Protein AF-A0A956D4D4-F1 (afdb_monomer)

pLDDT: mean 80.53, std 17.78, range [30.0, 98.56]

Nearest PDB structures (foldseek):
  6r2q-assembly1_B  TM=4.184E-01  e=2.296E-02  Shewanella baltica
  5fp2-assembly2_B  TM=4.145E-01  e=4.385E-02  Pseudomonas aeruginosa PAO1
  4v3g-assembly1_A  TM=3.513E-01  e=1.600E-01  Klebsiella oxytoca
  3slt-assembly1_A  TM=2.888E-01  e=9.846E-02  Escherichia coli O157:H7
  8spr-assembly1_F  TM=3.045E-01  e=3.403E-01  Escherichia coli O157

Solvent-accessible surface area (backbone atoms only — not comparable to full-atom values): 23609 Å² total; per-residue (Å²): 116,49,74,42,72,45,67,60,57,61,47,39,7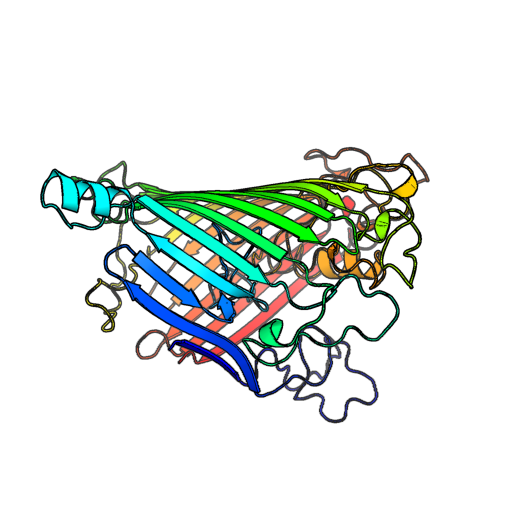2,70,71,83,78,64,82,47,68,55,57,97,77,60,90,56,64,57,38,15,22,69,88,74,22,44,80,42,66,53,71,37,72,74,30,40,30,42,68,47,81,51,100,78,32,38,40,35,44,31,23,37,78,35,68,45,75,80,10,50,82,33,25,40,33,68,68,82,78,49,95,44,71,67,27,86,55,46,40,67,37,41,28,45,35,42,36,30,37,64,62,20,54,52,34,31,75,76,70,70,42,70,60,88,48,42,48,36,42,36,44,33,46,32,48,51,75,66,69,86,70,61,60,85,55,80,63,72,69,71,73,81,54,70,68,56,71,83,77,57,74,99,76,56,39,38,34,42,38,39,36,44,32,39,50,31,70,59,34,67,34,90,76,33,73,74,13,27,40,36,37,35,40,38,41,34,43,36,40,26,78,68,25,61,28,44,36,39,36,43,35,38,25,39,37,39,34,40,48,88,69,42,77,74,32,52,23,42,36,39,35,32,28,43,37,39,37,38,39,36,27,14,46,58,55,50,36,38,72,56,37,68,90,53,48,24,20,89,41,73,31,32,35,57,26,44,36,36,38,38,37,41,35,43,32,41,42,48,69,71,45,73,49,85,43,84,86,74,87,51,83,28,76,63,46,48,36,32,36,41,37,43,32,38,35,39,9,32,30,38,83,23,46,64,86,53,27,67,78,47,62,55,48,22,51,44,35,31,26,44,44,36,56,56,64,68,45,64,23,50,41,53,39,18,52,39,28,50,74,65,38,58,80,89,45,56,84,59,23,19,70,10,4,51,45,29,19,40,38,42,34,45,36,40,38,41,32,91,48,91,47,37,37,40,38,41,35,42,38,41,34,21,26,31,27,49,20,66,70,36,46,67,82,64,65,93,66,70,60,34,53,85,38,55,95,45,71,72,21,20,42,27,40,36,44,36,41,32,46,37,39,39,40,70,78,92,53,24,34,36,37,38,38,39,38,33,42,31,44,38,18,58,24,54,18,78,84,40,40,82,39,77,49,72,51,77,49,78,48,75,49,77,62,134

Structure (mmCIF, N/CA/C/O backbone):
data_AF-A0A956D4D4-F1
#
_entry.id   AF-A0A956D4D4-F1
#
loop_
_atom_site.group_PDB
_atom_site.id
_atom_site.type_symbol
_atom_site.label_atom_id
_atom_site.label_alt_id
_atom_site.label_comp_id
_atom_site.label_asym_id
_atom_site.label_entity_id
_atom_site.label_seq_id
_atom_site.pdbx_PDB_ins_code
_atom_site.Cartn_x
_atom_site.Cartn_y
_atom_site.Cartn_z
_atom_site.occupancy
_atom_site.B_iso_or_equiv
_atom_site.auth_seq_id
_atom_site.auth_comp_id
_atom_site.auth_asym_id
_atom_site.auth_atom_id
_atom_site.pdbx_PDB_model_num
ATOM 1 N N . VAL A 1 1 ? 7.545 -6.860 25.591 1.00 87.75 1 VAL A N 1
ATOM 2 C CA . VAL A 1 1 ? 8.389 -7.251 24.436 1.00 87.75 1 VAL A CA 1
ATOM 3 C C . VAL A 1 1 ? 7.460 -7.793 23.373 1.00 87.75 1 VAL A C 1
ATOM 5 O O . VAL A 1 1 ? 6.515 -8.474 23.747 1.00 87.75 1 VAL A O 1
ATOM 8 N N . HIS A 1 2 ? 7.687 -7.464 22.106 1.00 90.56 2 HIS A N 1
ATOM 9 C CA . HIS A 1 2 ? 6.907 -7.978 20.981 1.00 90.56 2 HIS A CA 1
ATOM 10 C C . HIS A 1 2 ? 7.849 -8.587 19.946 1.00 90.56 2 HIS A C 1
ATOM 12 O O . HIS A 1 2 ? 8.901 -8.007 19.676 1.00 90.56 2 HIS A O 1
ATOM 18 N N . SER A 1 3 ? 7.466 -9.721 19.365 1.00 87.81 3 SER A N 1
ATOM 19 C CA . SER A 1 3 ? 8.226 -10.414 18.325 1.00 87.81 3 SER A CA 1
ATOM 20 C C . SER A 1 3 ? 7.295 -10.998 17.272 1.00 87.81 3 SER A C 1
ATOM 22 O O . SER A 1 3 ? 6.175 -11.388 17.594 1.00 87.81 3 SER A O 1
ATOM 24 N N . GLN A 1 4 ? 7.787 -11.097 16.042 1.00 82.12 4 GLN A N 1
ATOM 25 C CA . GLN A 1 4 ? 7.152 -11.835 14.956 1.00 82.12 4 GLN A CA 1
ATOM 26 C C . GLN A 1 4 ? 8.196 -12.736 14.306 1.00 82.12 4 GLN A C 1
ATOM 28 O O . GLN A 1 4 ? 9.293 -12.272 13.977 1.00 82.12 4 GLN A O 1
ATOM 33 N N . ILE A 1 5 ? 7.841 -14.008 14.157 1.00 81.81 5 ILE A N 1
ATOM 34 C CA . ILE A 1 5 ? 8.673 -15.052 13.570 1.00 81.81 5 ILE A CA 1
ATOM 35 C C . ILE A 1 5 ? 7.868 -15.657 12.430 1.00 81.81 5 ILE A C 1
ATOM 37 O O . ILE A 1 5 ? 6.724 -16.051 12.645 1.00 81.81 5 ILE A O 1
ATOM 41 N N . ASP A 1 6 ? 8.480 -15.729 11.258 1.00 75.19 6 ASP A N 1
ATOM 42 C CA . ASP A 1 6 ? 7.908 -16.383 10.093 1.00 75.19 6 ASP A CA 1
ATOM 43 C C . ASP A 1 6 ? 8.519 -17.795 10.002 1.00 75.19 6 ASP A C 1
ATOM 45 O O . ASP A 1 6 ? 9.735 -17.967 10.172 1.00 75.19 6 ASP A O 1
ATOM 49 N N . VAL A 1 7 ? 7.666 -18.810 9.823 1.00 75.69 7 VAL A N 1
ATOM 50 C CA . VAL A 1 7 ? 8.050 -20.229 9.776 1.00 75.69 7 VAL A CA 1
ATOM 51 C C . VAL A 1 7 ? 7.490 -20.845 8.504 1.00 75.69 7 VAL A C 1
ATOM 53 O O . VAL A 1 7 ? 6.277 -20.826 8.318 1.00 75.69 7 VAL A O 1
ATOM 56 N N . LEU A 1 8 ? 8.363 -21.409 7.662 1.00 73.81 8 LEU A N 1
ATOM 57 C CA . LEU A 1 8 ? 8.009 -21.951 6.339 1.00 73.81 8 LEU A CA 1
ATOM 58 C C . LEU A 1 8 ? 7.284 -20.925 5.447 1.00 73.81 8 LEU A C 1
ATOM 60 O O . LEU A 1 8 ? 6.391 -21.271 4.676 1.00 73.81 8 LEU A O 1
ATOM 64 N N . ASP A 1 9 ? 7.664 -19.656 5.574 1.00 69.50 9 ASP A N 1
ATOM 65 C CA . ASP A 1 9 ? 7.036 -18.565 4.838 1.00 69.50 9 ASP A CA 1
ATOM 66 C C . ASP A 1 9 ? 7.470 -18.558 3.370 1.00 69.50 9 ASP A C 1
ATOM 68 O O . ASP A 1 9 ? 8.648 -18.755 3.054 1.00 69.50 9 ASP A O 1
ATOM 72 N N . ASN A 1 10 ? 6.496 -18.358 2.480 1.00 65.75 10 ASN A N 1
ATOM 73 C CA . ASN A 1 10 ? 6.666 -18.367 1.025 1.00 65.75 10 ASN A CA 1
ATOM 74 C C . ASN A 1 10 ? 7.395 -19.598 0.457 1.00 65.75 10 ASN A C 1
ATOM 76 O O . ASN A 1 10 ? 8.012 -19.515 -0.607 1.00 65.75 10 ASN A O 1
ATOM 80 N N . VAL A 1 11 ? 7.315 -20.740 1.148 1.00 67.31 11 VAL A N 1
ATOM 81 C CA . VAL A 1 11 ? 7.905 -21.998 0.684 1.00 67.31 11 VAL A CA 1
ATOM 82 C C . VAL A 1 11 ? 6.999 -22.647 -0.361 1.00 67.31 11 VAL A C 1
ATOM 84 O O . VAL A 1 11 ? 5.862 -23.032 -0.073 1.00 67.31 11 VAL A O 1
ATOM 87 N N . ALA A 1 12 ? 7.515 -22.800 -1.578 1.00 62.78 12 ALA A N 1
ATOM 88 C CA . ALA A 1 12 ? 6.857 -23.548 -2.636 1.00 62.78 12 ALA A CA 1
ATOM 89 C C . ALA A 1 12 ? 7.144 -25.052 -2.485 1.00 62.78 12 ALA A C 1
ATOM 91 O O . ALA A 1 12 ? 8.269 -25.516 -2.659 1.00 62.78 12 ALA A O 1
ATOM 92 N N . PHE A 1 13 ? 6.105 -25.840 -2.199 1.00 63.06 13 PHE A N 1
ATOM 93 C CA . PHE A 1 13 ? 6.216 -27.298 -2.152 1.00 63.06 13 PHE A CA 1
ATOM 94 C C . PHE A 1 13 ? 5.824 -27.922 -3.494 1.00 63.06 13 PHE A C 1
ATOM 96 O O . PHE A 1 13 ? 4.676 -27.823 -3.926 1.00 63.06 13 PHE A O 1
ATOM 103 N N . GLY A 1 14 ? 6.759 -28.645 -4.116 1.00 51.06 14 GLY A N 1
ATOM 104 C CA . GLY A 1 14 ? 6.463 -29.520 -5.252 1.00 51.06 14 GLY A CA 1
ATOM 105 C C . GLY A 1 14 ? 6.296 -28.812 -6.599 1.00 51.06 14 GLY A C 1
ATOM 106 O O . GLY A 1 14 ? 5.468 -29.256 -7.398 1.00 51.06 14 GLY A O 1
ATOM 107 N N . ASP A 1 15 ? 7.069 -27.750 -6.870 1.00 51.88 15 ASP A N 1
ATOM 108 C CA . ASP A 1 15 ? 7.085 -27.098 -8.188 1.00 51.88 15 ASP A CA 1
ATOM 109 C C . ASP A 1 15 ? 7.617 -28.048 -9.280 1.00 51.88 15 ASP A C 1
ATOM 111 O O . ASP A 1 15 ? 8.801 -28.101 -9.605 1.00 51.88 15 ASP A O 1
ATOM 115 N N . ASN A 1 16 ? 6.701 -28.820 -9.864 1.00 43.09 16 ASN A N 1
ATOM 116 C CA . ASN A 1 16 ? 6.955 -29.671 -11.024 1.00 43.09 16 ASN A CA 1
ATOM 117 C C . ASN A 1 16 ? 6.804 -28.909 -12.355 1.00 43.09 16 ASN A C 1
ATOM 119 O O . ASN A 1 16 ? 7.057 -29.485 -13.415 1.00 43.09 16 ASN A O 1
ATOM 123 N N . ALA A 1 17 ? 6.356 -27.648 -12.320 1.00 44.09 17 ALA A N 1
ATOM 124 C CA . ALA A 1 17 ? 6.001 -26.853 -13.495 1.00 44.09 17 ALA A CA 1
ATOM 125 C C . ALA A 1 17 ? 7.028 -25.752 -13.829 1.00 44.09 17 ALA A C 1
ATOM 127 O O . ALA A 1 17 ? 6.915 -25.147 -14.895 1.00 44.09 17 ALA A O 1
ATOM 128 N N . ARG A 1 18 ? 8.050 -25.547 -12.979 1.00 48.97 18 ARG A N 1
ATOM 129 C CA . ARG A 1 18 ? 9.121 -24.539 -13.127 1.00 48.97 18 ARG A CA 1
ATOM 130 C C . ARG A 1 18 ? 8.577 -23.115 -13.249 1.00 48.97 18 ARG A C 1
ATOM 132 O O . ARG A 1 18 ? 9.044 -22.342 -14.086 1.00 48.97 18 ARG A O 1
ATOM 139 N N . ILE A 1 19 ? 7.546 -22.796 -12.471 1.00 47.97 19 ILE A N 1
ATOM 140 C CA . ILE A 1 19 ? 6.929 -21.463 -12.497 1.00 47.97 19 ILE A CA 1
ATOM 141 C C . ILE A 1 19 ? 7.747 -20.498 -11.630 1.00 47.97 19 ILE A C 1
ATOM 143 O O . ILE A 1 19 ? 7.888 -19.335 -12.000 1.00 47.97 19 ILE A O 1
ATOM 147 N N . ALA A 1 20 ? 8.361 -20.987 -10.548 1.00 50.84 20 ALA A N 1
ATOM 148 C CA . ALA A 1 20 ? 9.467 -20.293 -9.903 1.00 50.84 20 ALA A CA 1
ATOM 149 C C . ALA A 1 20 ? 10.765 -20.684 -10.625 1.00 50.84 20 ALA A C 1
ATOM 151 O O . ALA A 1 20 ? 10.995 -21.864 -10.905 1.00 50.84 20 ALA A O 1
ATOM 152 N N . GLY A 1 21 ? 11.613 -19.710 -10.961 1.00 49.84 21 GLY A N 1
ATOM 153 C CA . GLY A 1 21 ? 12.906 -19.961 -11.594 1.00 49.84 21 GLY A CA 1
ATOM 154 C C . GLY A 1 21 ? 13.828 -20.720 -10.647 1.00 49.84 21 GLY A C 1
ATOM 155 O O . GLY A 1 21 ? 14.636 -20.116 -9.964 1.00 49.84 21 GLY A O 1
ATOM 156 N N . THR A 1 22 ? 13.705 -22.044 -10.571 1.00 48.00 22 THR A N 1
ATOM 157 C CA . THR A 1 22 ? 14.568 -22.843 -9.704 1.00 48.00 22 THR A CA 1
ATOM 158 C C . THR A 1 22 ? 15.918 -23.028 -10.394 1.00 48.00 22 THR A C 1
ATOM 160 O O . THR A 1 22 ? 15.948 -23.509 -11.538 1.00 48.00 22 THR A O 1
ATOM 163 N N . PRO A 1 23 ? 17.050 -22.694 -9.747 1.00 51.41 23 PRO A N 1
ATOM 164 C CA . PRO A 1 23 ? 18.364 -23.005 -10.287 1.00 51.41 23 PRO A CA 1
ATOM 165 C C . PRO A 1 23 ? 18.447 -24.494 -10.646 1.00 51.41 23 PRO A C 1
ATOM 167 O O . PRO A 1 23 ? 18.031 -25.352 -9.872 1.00 51.41 23 PRO A O 1
ATOM 170 N N . ILE A 1 24 ? 19.020 -24.828 -11.808 1.00 46.78 24 ILE A N 1
ATOM 171 C CA . ILE A 1 24 ? 19.111 -26.216 -12.318 1.00 46.78 24 ILE A CA 1
ATOM 172 C C . ILE A 1 24 ? 19.863 -27.179 -11.371 1.00 46.78 24 ILE A C 1
ATOM 174 O O . ILE A 1 24 ? 19.810 -28.394 -11.551 1.00 46.78 24 ILE A O 1
ATOM 178 N N . PHE A 1 25 ? 20.544 -26.636 -10.358 1.00 47.53 25 PHE A N 1
ATOM 179 C CA . PHE A 1 25 ? 21.276 -27.366 -9.323 1.00 47.53 25 PHE A CA 1
ATOM 180 C C . PHE A 1 25 ? 20.731 -27.149 -7.900 1.00 47.53 25 PHE A C 1
ATOM 182 O O . PHE A 1 25 ? 21.416 -27.508 -6.944 1.00 47.53 25 PHE A O 1
ATOM 189 N N . ALA A 1 26 ? 19.541 -26.566 -7.727 1.00 49.34 26 ALA A N 1
ATOM 190 C CA . ALA A 1 26 ? 18.919 -26.468 -6.409 1.00 49.34 26 ALA A CA 1
ATOM 191 C C . ALA A 1 26 ? 18.653 -27.883 -5.863 1.00 49.34 26 ALA A C 1
ATOM 193 O O . ALA A 1 26 ? 17.945 -28.675 -6.485 1.00 49.34 26 ALA A O 1
ATOM 194 N N . GLY A 1 27 ? 19.280 -28.217 -4.730 1.00 45.47 27 GLY A N 1
ATOM 195 C CA . GLY A 1 27 ? 19.244 -29.562 -4.146 1.00 45.47 27 GLY A CA 1
ATOM 196 C C . GLY A 1 27 ? 17.874 -29.964 -3.597 1.00 45.47 27 GLY A C 1
ATOM 197 O O . GLY A 1 27 ? 17.535 -31.142 -3.657 1.00 45.47 27 GLY A O 1
ATOM 198 N N . ASP A 1 28 ? 17.079 -28.985 -3.149 1.00 54.19 28 ASP A N 1
ATOM 199 C CA . ASP A 1 28 ? 15.800 -29.192 -2.465 1.00 54.19 28 ASP A CA 1
ATOM 200 C C . ASP A 1 28 ? 14.705 -28.273 -3.053 1.00 54.19 28 ASP A C 1
ATOM 202 O O . ASP A 1 28 ? 14.404 -27.215 -2.502 1.00 54.19 28 ASP A O 1
ATOM 206 N N . PRO A 1 29 ? 14.065 -28.650 -4.179 1.00 53.03 29 PRO A N 1
ATOM 207 C CA . PRO A 1 29 ? 13.013 -27.848 -4.824 1.00 53.03 29 PRO A CA 1
ATOM 208 C C . PRO A 1 29 ? 11.746 -27.675 -3.966 1.00 53.03 29 PRO A C 1
ATOM 210 O O . PRO A 1 29 ? 10.834 -26.957 -4.356 1.00 53.03 29 PRO A O 1
ATOM 213 N N . SER A 1 30 ? 11.663 -28.366 -2.826 1.00 53.50 30 SER A N 1
ATOM 214 C CA . SER A 1 30 ? 10.583 -28.278 -1.841 1.00 53.50 30 SER A CA 1
ATOM 215 C C . SER A 1 30 ? 10.784 -27.197 -0.774 1.00 53.50 30 SER A C 1
ATOM 217 O O . SER A 1 30 ? 9.905 -27.035 0.064 1.00 53.50 30 SER A O 1
ATOM 219 N N . GLU A 1 31 ? 11.922 -26.498 -0.769 1.00 54.16 31 GLU A N 1
ATOM 220 C CA . GLU A 1 31 ? 12.236 -25.425 0.186 1.00 54.16 31 GLU A CA 1
ATOM 221 C C . GLU A 1 31 ? 12.607 -24.120 -0.535 1.00 54.16 31 GLU A C 1
ATOM 223 O O . GLU A 1 31 ? 13.499 -23.402 -0.100 1.00 54.16 31 GLU A O 1
ATOM 228 N N . THR A 1 32 ? 11.966 -23.801 -1.661 1.00 56.22 32 THR A N 1
ATOM 229 C CA . THR A 1 32 ? 12.312 -22.622 -2.474 1.00 56.22 32 THR A CA 1
ATOM 230 C C . THR A 1 32 ? 11.352 -21.455 -2.246 1.00 56.22 32 THR A C 1
ATOM 232 O O . THR A 1 32 ? 10.157 -21.643 -2.017 1.00 56.22 32 THR A O 1
ATOM 235 N N . SER A 1 33 ? 11.892 -20.236 -2.266 1.00 58.50 33 SER A N 1
ATOM 236 C CA . SER A 1 33 ? 11.155 -18.980 -2.128 1.00 58.50 33 SER A CA 1
ATOM 237 C C . SER A 1 33 ? 10.352 -18.691 -3.393 1.00 58.50 33 SER A C 1
ATOM 239 O O . SER A 1 33 ? 10.891 -18.747 -4.499 1.00 58.50 33 SER A O 1
ATOM 241 N N . ILE A 1 34 ? 9.082 -18.309 -3.238 1.00 57.34 34 ILE A N 1
ATOM 242 C CA . ILE A 1 34 ? 8.233 -17.881 -4.363 1.00 57.34 34 ILE A CA 1
ATOM 243 C C . ILE A 1 34 ? 8.693 -16.561 -5.011 1.00 57.34 34 ILE A C 1
ATOM 245 O O . ILE A 1 34 ? 8.275 -16.260 -6.125 1.00 57.34 34 ILE A O 1
ATOM 249 N N . LEU A 1 35 ? 9.522 -15.774 -4.314 1.00 57.47 35 LEU A N 1
ATOM 250 C CA . LEU A 1 35 ? 9.998 -14.469 -4.785 1.00 57.47 35 LEU A CA 1
ATOM 251 C C . LEU A 1 35 ? 11.203 -14.611 -5.724 1.00 57.47 35 LEU A C 1
ATOM 253 O O . LEU A 1 35 ? 11.186 -14.056 -6.818 1.00 57.47 35 LEU A O 1
ATOM 257 N N . ASP A 1 36 ? 12.191 -15.421 -5.329 1.00 54.62 36 ASP A N 1
ATOM 258 C CA . ASP A 1 36 ? 13.507 -15.453 -5.988 1.00 54.62 36 ASP A CA 1
ATOM 259 C C . ASP A 1 36 ? 13.902 -16.853 -6.499 1.00 54.62 36 ASP A C 1
ATOM 261 O O . ASP A 1 36 ? 14.914 -17.009 -7.174 1.00 54.62 36 ASP A O 1
ATOM 265 N N . GLY A 1 37 ? 13.128 -17.900 -6.180 1.00 56.62 37 GLY A N 1
ATOM 266 C CA . GLY A 1 37 ? 13.419 -19.286 -6.578 1.00 56.62 37 GLY A CA 1
ATOM 267 C C . GLY A 1 37 ? 14.559 -19.970 -5.806 1.00 56.62 37 GLY A C 1
ATOM 268 O O . GLY A 1 37 ? 14.791 -21.166 -6.001 1.00 56.62 37 GLY A O 1
ATOM 269 N N . ASP A 1 38 ? 15.231 -19.244 -4.909 1.00 59.19 38 ASP A N 1
ATOM 270 C CA . ASP A 1 38 ? 16.310 -19.731 -4.041 1.00 59.19 38 ASP A CA 1
ATOM 271 C C . ASP A 1 38 ? 15.802 -20.463 -2.793 1.00 59.19 38 ASP A C 1
ATOM 273 O O . ASP A 1 38 ? 14.641 -20.329 -2.410 1.00 59.19 38 ASP A O 1
ATOM 277 N N . LEU A 1 39 ? 16.681 -21.226 -2.127 1.00 57.34 39 LEU A N 1
ATOM 278 C CA . LEU A 1 39 ? 16.364 -21.893 -0.859 1.00 57.34 39 LEU A CA 1
ATOM 279 C C . LEU A 1 39 ? 15.904 -20.867 0.192 1.00 57.34 39 LEU A C 1
ATOM 281 O O . LEU A 1 39 ? 16.661 -19.980 0.595 1.00 57.34 39 LEU A O 1
ATOM 285 N N . SER A 1 40 ? 14.656 -20.996 0.635 1.00 62.09 40 SER A N 1
ATOM 286 C CA . SER A 1 40 ? 14.033 -20.114 1.616 1.00 62.09 40 SER A CA 1
ATOM 287 C C . SER A 1 40 ? 14.506 -20.454 3.028 1.00 62.09 40 SER A C 1
ATOM 289 O O . SER A 1 40 ? 14.694 -21.615 3.394 1.00 62.09 40 SER A O 1
ATOM 291 N N . GLN A 1 41 ? 14.675 -19.431 3.867 1.00 63.62 41 GLN A N 1
ATOM 292 C CA . GLN A 1 41 ? 14.935 -19.645 5.286 1.00 63.62 41 GLN A CA 1
ATOM 293 C C . GLN A 1 41 ? 13.658 -20.130 5.979 1.00 63.62 41 GLN A C 1
ATOM 295 O O . GLN A 1 41 ? 12.729 -19.358 6.201 1.00 63.62 41 GLN A O 1
ATOM 300 N N . THR A 1 42 ? 13.655 -21.388 6.418 1.00 69.88 42 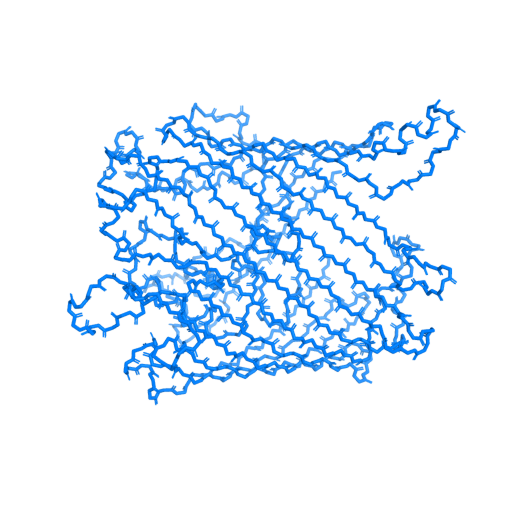THR A N 1
ATOM 301 C CA . THR A 1 42 ? 12.538 -22.008 7.154 1.00 69.88 42 THR A CA 1
ATOM 302 C C . THR A 1 42 ? 12.155 -21.267 8.437 1.00 69.88 42 THR A C 1
ATOM 304 O O . THR A 1 42 ? 11.004 -21.338 8.858 1.00 69.88 42 THR A O 1
ATOM 307 N N . PHE A 1 43 ? 13.093 -20.549 9.059 1.00 73.69 43 PHE A N 1
ATOM 308 C CA . PHE A 1 43 ? 12.852 -19.730 10.246 1.00 73.69 43 PHE A CA 1
ATOM 309 C C . PHE A 1 43 ? 13.455 -18.339 10.070 1.00 73.69 43 PHE A C 1
ATOM 311 O O . PHE A 1 43 ? 14.674 -18.201 9.953 1.00 73.69 43 PHE A O 1
ATOM 318 N N . ARG A 1 44 ? 12.615 -17.302 10.145 1.00 75.81 44 ARG A N 1
ATOM 319 C CA . ARG A 1 44 ? 13.041 -15.902 10.039 1.00 75.81 44 ARG A CA 1
ATOM 320 C C . ARG A 1 44 ? 12.478 -15.070 11.188 1.00 75.81 44 ARG A C 1
ATOM 322 O O . ARG A 1 44 ? 11.267 -14.956 11.362 1.00 75.81 44 ARG A O 1
ATOM 329 N N . LEU A 1 45 ? 13.352 -14.421 11.964 1.00 78.38 45 LEU A N 1
ATOM 330 C CA . LEU A 1 45 ? 12.924 -13.392 12.919 1.00 78.38 45 LEU A CA 1
ATOM 331 C C . LEU A 1 45 ? 12.597 -12.108 12.149 1.00 78.38 45 LEU A C 1
ATOM 333 O O . LEU A 1 45 ? 13.471 -11.277 11.899 1.00 78.38 45 LEU A O 1
ATOM 337 N N . ARG A 1 46 ? 11.328 -11.934 11.774 1.00 79.44 46 ARG A N 1
ATOM 338 C CA . ARG A 1 46 ? 10.880 -10.768 11.006 1.00 79.44 46 ARG A CA 1
ATOM 339 C C . ARG A 1 46 ? 11.003 -9.483 11.817 1.00 79.44 46 ARG A C 1
ATOM 341 O O . ARG A 1 46 ? 11.434 -8.454 11.297 1.00 79.44 46 ARG A O 1
ATOM 348 N N . ARG A 1 47 ? 10.578 -9.511 13.088 1.00 86.56 47 ARG A N 1
ATOM 349 C CA . ARG A 1 47 ? 10.456 -8.311 13.936 1.00 86.56 47 ARG A CA 1
ATOM 350 C C . ARG A 1 47 ? 10.715 -8.611 15.401 1.00 86.56 47 ARG A C 1
ATOM 352 O O . ARG A 1 47 ? 10.308 -9.649 15.915 1.00 86.56 47 ARG A O 1
ATOM 359 N N . LEU A 1 48 ? 11.315 -7.644 16.086 1.00 90.06 48 LEU A N 1
ATOM 360 C CA . LEU A 1 48 ? 11.501 -7.652 17.531 1.00 90.06 48 LEU A CA 1
ATOM 361 C C . LEU A 1 48 ? 11.621 -6.212 18.015 1.00 90.06 48 LEU A C 1
ATOM 363 O O . LEU A 1 48 ? 12.512 -5.478 17.581 1.00 90.06 48 LEU A O 1
ATOM 367 N N . TRP A 1 49 ? 10.751 -5.817 18.938 1.00 93.19 49 TRP A N 1
ATOM 368 C CA . TRP A 1 49 ? 10.814 -4.490 19.534 1.00 93.19 49 TRP A CA 1
ATOM 369 C C . TRP A 1 49 ? 10.355 -4.473 20.989 1.00 93.19 49 TRP A C 1
ATOM 371 O O . TRP A 1 49 ? 9.595 -5.316 21.484 1.00 93.19 49 TRP A O 1
ATOM 381 N N . LEU A 1 50 ? 10.832 -3.454 21.689 1.00 95.00 50 LEU A N 1
ATOM 382 C CA . LEU A 1 50 ? 10.420 -3.103 23.033 1.00 95.00 50 LEU A CA 1
ATOM 383 C C . LEU A 1 50 ? 9.369 -1.999 22.955 1.00 95.00 50 LEU A C 1
ATOM 385 O O . LEU A 1 50 ? 9.455 -1.109 22.111 1.00 95.00 50 LEU A O 1
ATOM 389 N N . GLN A 1 51 ? 8.376 -2.063 23.837 1.00 95.88 51 GLN A N 1
ATOM 390 C CA . GLN A 1 51 ? 7.336 -1.050 23.970 1.00 95.88 51 GLN A CA 1
ATOM 391 C C . GLN A 1 51 ? 7.197 -0.688 25.445 1.00 95.88 51 GLN A C 1
ATOM 393 O O . GLN A 1 51 ? 7.031 -1.575 26.284 1.00 95.88 51 GLN A O 1
ATOM 398 N N . PHE A 1 52 ? 7.228 0.610 25.738 1.00 94.69 52 PHE A N 1
ATOM 399 C CA . PHE A 1 52 ? 7.076 1.154 27.082 1.00 94.69 52 PHE A CA 1
ATOM 400 C C . PHE A 1 52 ? 6.023 2.260 27.067 1.00 94.69 52 PHE A C 1
ATOM 402 O O . PHE A 1 52 ? 6.032 3.123 26.187 1.00 94.69 52 PHE A O 1
ATOM 409 N N . LEU A 1 53 ? 5.117 2.234 28.042 1.00 95.38 53 LEU A N 1
ATOM 410 C CA . LEU A 1 53 ? 4.163 3.313 28.283 1.00 95.38 53 LEU A CA 1
ATOM 411 C C . LEU A 1 53 ? 4.744 4.250 29.340 1.00 95.38 53 LEU A C 1
ATOM 413 O O . LEU A 1 53 ? 5.169 3.805 30.404 1.00 95.38 53 LEU A O 1
ATOM 417 N N . ILE A 1 54 ? 4.749 5.542 29.038 1.00 93.94 54 ILE A N 1
ATOM 418 C CA . ILE A 1 54 ? 5.112 6.617 29.960 1.00 93.94 54 ILE A CA 1
ATOM 419 C C . ILE A 1 54 ? 3.901 7.544 30.146 1.00 93.94 54 ILE A C 1
ATOM 421 O O . ILE A 1 54 ? 2.997 7.539 29.311 1.00 93.94 54 ILE A O 1
ATOM 425 N N . PRO A 1 55 ? 3.843 8.375 31.203 1.00 90.00 55 PRO A N 1
ATOM 426 C CA . PRO A 1 55 ? 2.662 9.205 31.473 1.00 90.00 55 PRO A CA 1
ATOM 427 C C . PRO A 1 55 ? 2.248 10.119 30.311 1.00 90.00 55 PRO A C 1
ATOM 429 O O . PRO A 1 55 ? 1.073 10.428 30.148 1.00 90.00 55 PRO A O 1
ATOM 432 N N . ILE A 1 56 ? 3.218 10.532 29.493 1.00 91.69 56 ILE A N 1
ATOM 433 C CA . ILE A 1 56 ? 3.018 11.437 28.359 1.00 91.69 56 ILE A CA 1
ATOM 434 C C . ILE A 1 56 ? 2.936 10.719 27.005 1.00 91.69 56 ILE A C 1
ATOM 436 O O . ILE A 1 56 ? 2.921 11.390 25.979 1.00 91.69 56 ILE A O 1
ATOM 440 N N . GLY A 1 57 ? 2.922 9.384 26.951 1.00 94.38 57 GLY A N 1
ATOM 441 C CA . GLY A 1 57 ? 2.863 8.672 25.675 1.00 94.38 57 GLY A CA 1
ATOM 442 C C . GLY A 1 57 ? 3.468 7.274 25.682 1.00 94.38 57 GLY A C 1
ATOM 443 O O . GLY A 1 57 ? 3.540 6.593 26.699 1.00 94.38 57 GLY A O 1
ATOM 444 N N . GLN A 1 58 ? 3.903 6.834 24.512 1.00 96.50 58 GLN A N 1
ATOM 445 C CA . GLN A 1 58 ? 4.452 5.509 24.281 1.00 96.50 58 GLN A CA 1
ATOM 446 C C . GLN A 1 58 ? 5.779 5.618 23.543 1.00 96.50 58 GLN A C 1
ATOM 448 O O . GLN A 1 58 ? 5.876 6.340 22.554 1.00 96.50 58 GLN A O 1
ATOM 453 N N . ILE A 1 59 ? 6.769 4.854 23.994 1.00 97.31 59 ILE A N 1
ATOM 454 C CA . ILE A 1 59 ? 8.054 4.694 23.317 1.00 97.31 59 ILE A CA 1
ATOM 455 C C . ILE A 1 59 ? 8.147 3.272 22.763 1.00 97.31 59 ILE A C 1
ATOM 457 O O . ILE A 1 59 ? 7.798 2.307 23.451 1.00 97.31 59 ILE A O 1
ATOM 461 N N . ARG A 1 60 ? 8.629 3.135 21.527 1.00 96.06 60 ARG A N 1
ATOM 462 C CA . ARG A 1 60 ? 8.983 1.853 20.912 1.00 96.06 60 ARG A CA 1
ATOM 463 C C . ARG A 1 60 ? 10.398 1.884 20.362 1.00 96.06 60 ARG A C 1
ATOM 465 O O . ARG A 1 60 ? 10.794 2.879 19.764 1.00 96.06 60 ARG A O 1
ATOM 472 N N . ILE A 1 61 ? 11.138 0.796 20.553 1.00 94.75 61 ILE A N 1
ATOM 473 C CA . ILE A 1 61 ? 12.539 0.681 20.130 1.00 94.75 61 ILE A CA 1
ATOM 474 C C . ILE A 1 61 ? 12.768 -0.711 19.541 1.00 94.75 61 ILE A C 1
ATOM 476 O O . ILE A 1 61 ? 12.499 -1.708 20.212 1.00 94.75 61 ILE A O 1
ATOM 480 N N . GLY A 1 62 ? 13.274 -0.780 18.311 1.00 90.00 62 GLY A N 1
ATOM 481 C CA . GLY A 1 62 ? 13.618 -2.028 17.619 1.00 90.00 62 GLY A CA 1
ATOM 482 C C . GLY A 1 62 ? 12.986 -2.137 16.234 1.00 90.00 62 GLY A C 1
ATOM 483 O O . GLY A 1 62 ? 12.495 -1.142 15.697 1.00 90.00 62 GLY A O 1
ATOM 484 N N . ARG A 1 63 ? 12.986 -3.353 15.675 1.00 87.56 63 ARG A N 1
ATOM 485 C CA . ARG A 1 63 ? 12.440 -3.657 14.348 1.00 87.56 63 ARG A CA 1
ATOM 486 C C . ARG A 1 63 ? 10.923 -3.726 14.403 1.00 87.56 63 ARG A C 1
ATOM 488 O O . ARG A 1 63 ? 10.369 -4.649 15.000 1.00 87.56 63 ARG A O 1
ATOM 495 N N . GLN A 1 64 ? 10.257 -2.755 13.793 1.00 90.06 64 GLN A N 1
ATOM 496 C CA . GLN A 1 64 ? 8.812 -2.549 13.889 1.00 90.06 64 GLN A CA 1
ATOM 497 C C . GLN A 1 64 ? 8.136 -2.642 12.513 1.00 90.06 64 GLN A C 1
ATOM 499 O O . GLN A 1 64 ? 8.762 -2.305 11.505 1.00 90.06 64 GLN A O 1
ATOM 504 N N . PRO A 1 65 ? 6.859 -3.070 12.452 1.00 89.25 65 PRO A N 1
ATOM 505 C CA . PRO A 1 65 ? 6.056 -2.923 11.241 1.00 89.25 65 PRO A CA 1
ATOM 506 C C . PRO A 1 65 ? 5.815 -1.442 10.932 1.00 89.25 65 PRO A C 1
ATOM 508 O O . PRO A 1 65 ? 5.667 -0.632 11.852 1.00 89.25 65 PRO A O 1
ATOM 511 N N . SER A 1 66 ? 5.711 -1.101 9.649 1.00 88.31 66 SER A N 1
ATOM 512 C CA . SER A 1 66 ? 5.279 0.223 9.203 1.00 88.31 66 SER A CA 1
ATOM 513 C C . SER A 1 66 ? 4.124 0.099 8.222 1.00 88.31 66 SER A C 1
ATOM 515 O O . SER A 1 66 ? 4.278 -0.508 7.169 1.00 88.31 66 SER A O 1
ATOM 517 N N . ASN A 1 67 ? 2.989 0.697 8.573 1.00 89.25 67 ASN A N 1
ATOM 518 C CA . ASN A 1 67 ? 1.808 0.787 7.724 1.00 89.25 67 ASN A CA 1
ATOM 519 C C . ASN A 1 67 ? 1.274 2.223 7.764 1.00 89.25 67 ASN A C 1
ATOM 521 O O . ASN A 1 67 ? 1.060 2.749 8.859 1.00 89.25 67 ASN A O 1
ATOM 525 N N . GLY A 1 68 ? 1.055 2.832 6.603 1.00 86.00 68 GLY A N 1
ATOM 526 C CA . GLY A 1 68 ? 0.347 4.107 6.443 1.00 86.00 68 GLY A CA 1
ATOM 527 C C . GLY A 1 68 ? -0.906 3.891 5.600 1.00 86.00 68 GLY A C 1
ATOM 528 O O . GLY A 1 68 ? -0.869 3.053 4.713 1.00 86.00 68 GLY A O 1
ATOM 529 N N . GLY A 1 69 ? -2.010 4.576 5.918 1.00 87.19 69 GLY A N 1
ATOM 530 C CA . GLY A 1 69 ? -3.231 4.566 5.101 1.00 87.19 69 GLY A CA 1
ATOM 531 C C . GLY A 1 69 ? -3.705 3.189 4.606 1.00 87.19 69 GLY A C 1
ATOM 532 O O . GLY A 1 69 ? -3.858 2.246 5.390 1.00 87.19 69 GLY A O 1
ATOM 533 N N . LEU A 1 70 ? -3.935 3.124 3.294 1.00 90.19 70 LEU A N 1
ATOM 534 C CA . LEU A 1 70 ? -4.240 1.935 2.495 1.00 90.19 70 LEU A CA 1
ATOM 535 C C . LEU A 1 70 ? -3.015 1.027 2.293 1.00 90.19 70 LEU A C 1
ATOM 537 O O . LEU A 1 70 ? -3.159 -0.138 1.931 1.00 90.19 70 LEU A O 1
ATOM 541 N N . GLY A 1 71 ? -1.816 1.544 2.543 1.00 90.31 71 GLY A N 1
ATOM 542 C CA . GLY A 1 71 ? -0.550 0.853 2.367 1.00 90.31 71 GLY A CA 1
ATOM 543 C C . GLY A 1 71 ? 0.068 1.112 1.000 1.00 90.31 71 GLY A C 1
ATOM 544 O O . GLY A 1 71 ? 0.816 0.259 0.529 1.00 90.31 71 GLY A O 1
ATOM 545 N N . LEU A 1 72 ? -0.223 2.249 0.351 1.00 91.88 72 LEU A N 1
ATOM 546 C CA . LEU A 1 72 ? 0.324 2.554 -0.978 1.00 91.88 72 LEU A CA 1
ATOM 547 C C . LEU A 1 72 ? 1.818 2.847 -0.935 1.00 91.88 72 LEU A C 1
ATOM 549 O O . LEU A 1 72 ? 2.530 2.523 -1.880 1.00 91.88 72 LEU A O 1
ATOM 553 N N . LEU A 1 73 ? 2.309 3.461 0.139 1.00 89.06 73 LEU A N 1
ATOM 554 C CA . LEU A 1 73 ? 3.728 3.781 0.279 1.00 89.06 73 LEU A CA 1
ATOM 555 C C . LEU A 1 73 ? 4.452 2.810 1.220 1.00 89.06 73 LEU A C 1
ATOM 557 O O . LEU A 1 73 ? 5.508 2.261 0.880 1.00 89.06 73 LEU A O 1
ATOM 561 N N . PHE A 1 74 ? 3.868 2.579 2.395 1.00 88.06 74 PHE A N 1
ATOM 562 C CA . PHE A 1 74 ? 4.377 1.666 3.413 1.00 88.06 74 PHE A CA 1
ATOM 563 C C . PHE A 1 74 ? 3.249 0.746 3.868 1.00 88.06 74 PHE A C 1
ATOM 565 O O . PHE A 1 74 ? 2.276 1.203 4.463 1.00 88.06 74 PHE A O 1
ATOM 572 N N . ASN A 1 75 ? 3.405 -0.548 3.630 1.00 88.50 75 ASN A N 1
ATOM 573 C CA . ASN A 1 75 ? 2.464 -1.582 4.047 1.00 88.50 75 ASN A CA 1
ATOM 574 C C . ASN A 1 75 ? 3.181 -2.558 4.976 1.00 88.50 75 ASN A C 1
ATOM 576 O O . ASN A 1 75 ? 4.308 -2.944 4.675 1.00 88.50 75 ASN A O 1
ATOM 580 N N . ASP A 1 76 ? 2.574 -2.964 6.092 1.00 87.19 76 ASP A N 1
ATOM 581 C CA . ASP A 1 76 ? 3.228 -3.861 7.050 1.00 87.19 76 ASP A CA 1
ATOM 582 C C . ASP A 1 76 ? 3.253 -5.330 6.611 1.00 87.19 76 ASP A C 1
ATOM 584 O O . ASP A 1 76 ? 3.854 -6.147 7.309 1.00 87.19 76 ASP A O 1
ATOM 588 N N . GLY A 1 77 ? 2.642 -5.691 5.485 1.00 80.81 77 GLY A N 1
ATOM 589 C CA . GLY A 1 77 ? 2.634 -7.057 4.964 1.00 80.81 77 GLY A CA 1
ATOM 590 C C . GLY A 1 77 ? 2.079 -8.077 5.955 1.00 80.81 77 GLY A C 1
ATOM 591 O O . GLY A 1 77 ? 2.532 -9.218 5.990 1.00 80.81 77 GLY A O 1
ATOM 592 N N . ASN A 1 78 ? 1.188 -7.636 6.851 1.00 78.94 78 ASN A N 1
ATOM 593 C CA . ASN A 1 78 ? 0.615 -8.480 7.889 1.00 78.94 78 ASN A CA 1
ATOM 594 C C . ASN A 1 78 ? -0.805 -8.904 7.544 1.00 78.94 78 ASN A C 1
ATOM 596 O O . ASN A 1 78 ? -1.709 -8.074 7.420 1.00 78.94 78 ASN A O 1
ATOM 600 N N . GLY A 1 79 ? -1.016 -10.216 7.598 1.00 68.94 79 GLY A N 1
ATOM 601 C CA . GLY A 1 79 ? -2.323 -10.839 7.476 1.00 68.94 79 GLY A CA 1
ATOM 602 C C . GLY A 1 79 ? -2.864 -10.847 6.048 1.00 68.94 79 GLY A C 1
ATOM 603 O O . GLY A 1 79 ? -2.358 -10.194 5.144 1.00 68.94 79 GLY A O 1
ATOM 604 N N . PHE A 1 80 ? -3.960 -11.575 5.873 1.00 64.75 80 PHE A N 1
ATOM 605 C CA . PHE A 1 80 ? -4.676 -11.709 4.604 1.00 64.75 80 PHE A CA 1
ATOM 606 C C . PHE A 1 80 ? -5.649 -10.538 4.404 1.00 64.75 80 PHE A C 1
ATOM 608 O O . PHE A 1 80 ? -6.864 -10.728 4.388 1.00 64.75 80 PHE A O 1
ATOM 615 N N . ARG A 1 81 ? -5.124 -9.304 4.389 1.00 66.44 81 ARG A N 1
ATOM 616 C CA . ARG A 1 81 ? -5.943 -8.081 4.273 1.00 66.44 81 ARG A CA 1
ATOM 617 C C . ARG A 1 81 ? -6.372 -7.785 2.838 1.00 66.44 81 ARG A C 1
ATOM 619 O O . ARG A 1 81 ? -7.361 -7.083 2.652 1.00 66.44 81 ARG A O 1
ATOM 626 N N . ASN A 1 82 ? -5.641 -8.314 1.861 1.00 78.44 82 ASN A N 1
ATOM 627 C CA . ASN A 1 82 ? -5.939 -8.099 0.456 1.00 78.44 82 ASN A CA 1
ATOM 628 C C . ASN A 1 82 ? -7.165 -8.918 0.039 1.00 78.44 82 ASN A C 1
ATOM 630 O O . ASN A 1 82 ? -7.364 -10.067 0.456 1.00 78.44 82 ASN A O 1
ATOM 634 N N . ASP A 1 83 ? -7.998 -8.317 -0.807 1.00 82.75 83 ASP A N 1
ATOM 635 C CA . ASP A 1 83 ? -9.144 -9.012 -1.394 1.00 82.75 83 ASP A CA 1
ATOM 636 C C . ASP A 1 83 ? -8.665 -10.155 -2.300 1.00 82.75 83 ASP A C 1
ATOM 638 O O . ASP A 1 83 ? -9.283 -11.219 -2.321 1.00 82.75 83 ASP A O 1
ATOM 642 N N . PHE A 1 84 ? -7.509 -9.977 -2.937 1.00 85.81 84 PHE A N 1
ATOM 643 C CA . PHE A 1 84 ? -6.853 -10.926 -3.827 1.00 85.81 84 PHE A CA 1
ATOM 644 C C . PHE A 1 84 ? -5.339 -10.890 -3.613 1.00 85.81 84 PHE A C 1
ATOM 646 O O . PHE A 1 84 ? -4.785 -9.834 -3.311 1.00 85.81 84 PHE A O 1
ATOM 653 N N . GLY A 1 85 ? -4.681 -12.038 -3.767 1.00 81.00 85 GLY A N 1
ATOM 654 C CA . GLY A 1 85 ? -3.252 -12.173 -3.493 1.00 81.00 85 GLY A CA 1
ATOM 655 C C . GLY A 1 85 ? -2.902 -12.104 -2.000 1.00 81.00 85 GLY A C 1
ATOM 656 O O . GLY A 1 85 ? -3.772 -11.933 -1.142 1.00 81.00 85 GLY A O 1
ATOM 657 N N . ASP A 1 86 ? -1.612 -12.242 -1.696 1.00 74.19 86 ASP A N 1
ATOM 658 C CA . ASP A 1 86 ? -1.070 -12.160 -0.338 1.00 74.19 86 ASP A CA 1
ATOM 659 C C . ASP A 1 86 ? -0.056 -11.023 -0.249 1.00 74.19 86 ASP A C 1
ATOM 661 O O . ASP A 1 86 ? 0.755 -10.824 -1.146 1.00 74.19 86 ASP A O 1
ATOM 665 N N . ALA A 1 87 ? -0.055 -10.288 0.857 1.00 75.12 87 ALA A N 1
ATOM 666 C CA . ALA A 1 87 ? 0.986 -9.306 1.115 1.00 75.12 87 ALA A CA 1
ATOM 667 C C . ALA A 1 87 ? 2.284 -10.032 1.520 1.00 75.12 87 ALA A C 1
ATOM 669 O O . ALA A 1 87 ? 2.554 -10.212 2.706 1.00 75.12 87 ALA A O 1
ATOM 670 N N . LEU A 1 88 ? 3.041 -10.500 0.521 1.00 64.25 88 LEU A N 1
ATOM 671 C CA . LEU A 1 88 ? 4.222 -11.355 0.703 1.00 64.25 88 LEU A CA 1
ATOM 672 C C . LEU A 1 88 ? 5.317 -10.657 1.513 1.00 64.25 88 LEU A C 1
ATOM 674 O O . LEU A 1 88 ? 5.932 -11.266 2.383 1.00 64.25 88 LEU A O 1
ATOM 678 N N . ASP A 1 89 ? 5.507 -9.358 1.279 1.00 69.44 89 ASP A N 1
ATOM 679 C CA . ASP A 1 89 ? 6.502 -8.553 1.971 1.00 69.44 89 ASP A CA 1
ATOM 680 C C . ASP A 1 89 ? 5.875 -7.407 2.750 1.00 69.44 89 ASP A C 1
ATOM 682 O O . ASP A 1 89 ? 4.875 -6.803 2.372 1.00 69.44 89 ASP A O 1
ATOM 686 N N . GLY A 1 90 ? 6.491 -7.101 3.889 1.00 76.25 90 GLY A N 1
ATOM 687 C CA . GLY A 1 90 ? 6.064 -6.013 4.752 1.00 76.25 90 GLY A CA 1
ATOM 688 C C . GLY A 1 90 ? 7.187 -5.027 4.975 1.00 76.25 90 GLY A C 1
ATOM 689 O O . GLY A 1 90 ? 8.311 -5.401 5.299 1.00 76.25 90 GLY A O 1
ATOM 690 N N . THR A 1 91 ? 6.853 -3.753 4.898 1.00 84.69 91 THR A N 1
ATOM 691 C CA . THR A 1 91 ? 7.717 -2.646 5.269 1.00 84.69 91 THR A CA 1
ATOM 692 C C . THR A 1 91 ? 8.035 -2.736 6.758 1.00 84.69 91 THR A C 1
ATOM 694 O O . THR A 1 91 ? 7.153 -2.725 7.626 1.00 84.69 91 THR A O 1
ATOM 697 N N . THR A 1 92 ? 9.324 -2.832 7.060 1.00 86.00 92 THR A N 1
ATOM 698 C CA . THR A 1 92 ? 9.846 -2.883 8.424 1.00 86.00 92 THR A CA 1
ATOM 699 C C . THR A 1 92 ?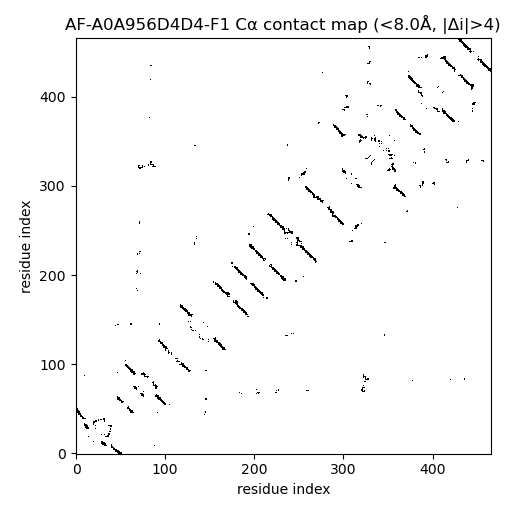 11.001 -1.929 8.583 1.00 86.00 92 THR A C 1
ATOM 701 O O . THR A 1 92 ? 11.862 -1.867 7.708 1.00 86.00 92 THR A O 1
ATOM 704 N N . TYR A 1 93 ? 11.051 -1.261 9.731 1.00 86.06 93 TYR A N 1
ATOM 705 C CA . TYR A 1 93 ? 12.126 -0.336 10.066 1.00 86.06 93 TYR A CA 1
ATOM 706 C C . TYR A 1 93 ? 12.715 -0.663 11.427 1.00 86.06 93 TYR A C 1
ATOM 708 O O . TYR A 1 93 ? 11.978 -0.962 12.371 1.00 86.06 93 TYR A O 1
ATOM 716 N N . ASP A 1 94 ? 14.037 -0.557 11.529 1.00 87.19 94 ASP A N 1
ATOM 717 C CA . ASP A 1 94 ? 14.709 -0.455 12.815 1.00 87.19 94 ASP A CA 1
ATOM 718 C C . ASP A 1 94 ? 14.539 0.993 13.286 1.00 87.19 94 ASP A C 1
ATOM 720 O O . ASP A 1 94 ? 15.049 1.929 12.675 1.00 87.19 94 ASP A O 1
ATOM 724 N N . ARG A 1 95 ? 13.710 1.176 14.318 1.00 90.12 95 ARG A N 1
ATOM 725 C CA . ARG A 1 95 ? 13.099 2.470 14.640 1.00 90.12 95 ARG A CA 1
ATOM 726 C C . ARG A 1 95 ? 13.108 2.749 16.136 1.00 90.12 95 ARG A C 1
ATOM 728 O O . ARG A 1 95 ? 12.788 1.868 16.942 1.00 90.12 95 ARG A O 1
ATOM 735 N N . VAL A 1 96 ? 13.359 4.008 16.489 1.00 94.62 96 VAL A N 1
ATOM 736 C CA . VAL A 1 96 ? 12.948 4.608 17.767 1.00 94.62 96 VAL A CA 1
ATOM 737 C C . VAL A 1 96 ? 11.732 5.483 17.495 1.00 94.62 96 VAL A C 1
ATOM 739 O O . VAL A 1 96 ? 11.797 6.391 16.677 1.00 94.62 96 VAL A O 1
ATOM 742 N N . LEU A 1 97 ? 10.616 5.213 18.167 1.00 96.38 97 LEU A N 1
ATOM 743 C CA . LEU A 1 97 ? 9.355 5.929 17.983 1.00 96.38 97 LEU A CA 1
ATOM 744 C C . LEU A 1 97 ? 8.823 6.423 19.316 1.00 96.38 97 LEU A C 1
ATOM 746 O O . LEU A 1 97 ? 8.737 5.656 20.273 1.00 96.38 97 LEU A O 1
ATOM 750 N N . PHE A 1 98 ? 8.391 7.677 19.341 1.00 97.94 98 PHE A N 1
ATOM 751 C CA . PHE A 1 98 ? 7.587 8.258 20.403 1.00 97.94 98 PHE A CA 1
ATOM 752 C C . PHE A 1 98 ? 6.217 8.650 19.848 1.00 97.94 98 PHE A C 1
ATOM 754 O O . PHE A 1 98 ? 6.133 9.337 18.835 1.00 97.94 98 PHE A O 1
ATOM 761 N N . ALA A 1 99 ? 5.143 8.230 20.513 1.00 97.62 99 ALA A N 1
ATOM 762 C CA . ALA A 1 99 ? 3.775 8.603 20.165 1.00 97.62 99 ALA A CA 1
ATOM 763 C C . ALA A 1 99 ? 3.022 9.130 21.386 1.00 97.62 99 ALA A C 1
ATOM 765 O O . ALA A 1 99 ? 3.152 8.601 22.489 1.00 97.62 99 ALA A O 1
ATOM 766 N N . THR A 1 100 ? 2.198 10.152 21.188 1.00 97.44 100 THR A N 1
ATOM 767 C CA . THR A 1 100 ? 1.425 10.806 22.243 1.00 97.44 100 THR A CA 1
ATOM 768 C C . THR A 1 100 ? 0.061 11.280 21.743 1.00 97.44 100 THR A C 1
ATOM 770 O O . THR A 1 100 ? -0.218 11.294 20.545 1.00 97.44 100 THR A O 1
ATOM 773 N N . ARG A 1 101 ? -0.801 11.672 22.683 1.00 97.19 101 ARG A N 1
ATOM 774 C CA . ARG A 1 101 ? -2.084 12.333 22.437 1.00 97.19 101 ARG A CA 1
ATOM 775 C C . ARG A 1 101 ? -2.036 13.727 23.057 1.00 97.19 101 ARG A C 1
ATOM 777 O O . ARG A 1 101 ? -2.359 13.871 24.240 1.00 97.19 101 ARG A O 1
ATOM 784 N N . PRO A 1 102 ? -1.604 14.756 22.308 1.00 95.69 102 PRO A N 1
ATOM 785 C CA . PRO A 1 102 ? -1.289 16.056 22.896 1.00 95.69 102 PRO A CA 1
ATOM 786 C C . PRO A 1 102 ? -2.504 16.704 23.575 1.00 95.69 102 PRO A C 1
ATOM 788 O O . PRO A 1 102 ? -2.371 17.267 24.660 1.00 95.69 102 PRO A O 1
ATOM 791 N N . LEU A 1 103 ? -3.708 16.550 23.009 1.00 94.38 103 LEU A N 1
ATOM 792 C CA . LEU A 1 103 ? -4.934 17.084 23.612 1.00 94.38 103 LEU A CA 1
ATOM 793 C C . LEU A 1 103 ? -5.310 16.372 24.919 1.00 94.38 103 LEU A C 1
ATOM 795 O O . LEU A 1 103 ? -5.822 17.022 25.825 1.00 94.38 103 LEU A O 1
ATOM 799 N N . THR A 1 104 ? -5.012 15.076 25.062 1.00 93.69 104 THR A N 1
ATOM 800 C CA . THR A 1 104 ? -5.207 14.358 26.334 1.00 93.69 104 THR A CA 1
ATOM 801 C C . THR A 1 104 ? -4.332 14.958 27.428 1.00 93.69 104 THR A C 1
ATOM 803 O O . THR A 1 104 ? -4.811 15.188 28.532 1.00 93.69 104 THR A O 1
ATOM 806 N N . ILE A 1 105 ? -3.069 15.269 27.122 1.00 93.00 105 ILE A N 1
ATOM 807 C CA . ILE A 1 105 ? -2.145 15.875 28.091 1.00 93.00 105 ILE A CA 1
ATOM 808 C C . ILE A 1 105 ? -2.624 17.275 28.482 1.00 93.00 105 ILE A C 1
ATOM 810 O O . ILE A 1 105 ? -2.711 17.589 29.668 1.00 93.00 105 ILE A O 1
ATOM 814 N N . ILE A 1 106 ? -2.977 18.106 27.499 1.00 93.38 106 ILE A N 1
ATOM 815 C CA . ILE A 1 106 ? -3.459 19.470 27.751 1.00 93.38 106 ILE A CA 1
ATOM 816 C C . ILE A 1 106 ? -4.740 19.444 28.595 1.00 93.38 106 ILE A C 1
ATOM 818 O O . ILE A 1 106 ? -4.841 20.189 29.570 1.00 93.38 106 ILE A O 1
ATOM 822 N N . ASN A 1 107 ? -5.703 18.575 28.277 1.00 93.81 107 ASN A N 1
ATOM 823 C CA . ASN A 1 107 ? -6.947 18.443 29.041 1.00 93.81 107 ASN A CA 1
ATOM 824 C C . ASN A 1 107 ? -6.705 17.919 30.462 1.00 93.81 107 ASN A C 1
ATOM 826 O O . ASN A 1 107 ? -7.309 18.431 31.406 1.00 93.81 107 ASN A O 1
ATOM 830 N N . ALA A 1 108 ? -5.784 16.972 30.638 1.00 92.75 108 ALA A N 1
ATOM 831 C CA . ALA A 1 108 ? -5.431 16.460 31.956 1.00 92.75 108 ALA A CA 1
ATOM 832 C C . ALA A 1 108 ? -4.817 17.561 32.834 1.00 92.75 108 ALA A C 1
ATOM 834 O O . ALA A 1 108 ? -5.201 17.707 33.991 1.00 92.75 108 ALA A O 1
ATOM 835 N N . LEU A 1 109 ? -3.919 18.378 32.273 1.00 92.94 109 LEU A N 1
ATOM 836 C CA . LEU A 1 109 ? -3.244 19.457 33.001 1.00 92.94 109 LEU A CA 1
ATOM 837 C C . LEU A 1 109 ? -4.151 20.663 33.283 1.00 92.94 109 LEU A C 1
ATOM 839 O O . LEU A 1 109 ? -4.034 21.277 34.339 1.00 92.94 109 LEU A O 1
ATOM 843 N N . THR A 1 110 ? -5.036 21.023 32.349 1.00 95.69 110 THR A N 1
ATOM 844 C CA . THR A 1 110 ? -5.851 22.251 32.450 1.00 95.69 110 THR A CA 1
ATOM 845 C C . THR A 1 110 ? -7.239 22.028 33.047 1.00 95.69 110 THR A C 1
ATOM 847 O O . THR A 1 110 ? -7.789 22.943 33.655 1.00 95.69 110 THR A O 1
ATOM 850 N N . ARG A 1 111 ? -7.823 20.835 32.871 1.00 94.69 111 ARG A N 1
ATOM 851 C CA . ARG A 1 111 ? -9.212 20.512 33.255 1.00 94.69 111 ARG A CA 1
ATOM 852 C C . ARG A 1 111 ? -9.329 19.281 34.157 1.00 94.69 111 ARG A C 1
ATOM 854 O O . ARG A 1 111 ? -10.437 18.956 34.571 1.00 94.69 111 ARG A O 1
ATOM 861 N N . GLY A 1 112 ? -8.226 18.582 34.437 1.00 91.50 112 GLY A N 1
ATOM 862 C CA . GLY A 1 112 ? -8.250 17.312 35.170 1.00 91.50 112 GLY A CA 1
ATOM 863 C C . GLY A 1 112 ? -8.881 16.152 34.388 1.00 91.50 112 GLY A C 1
ATOM 864 O O . GLY A 1 112 ? -9.196 15.126 34.984 1.00 91.50 112 GLY A O 1
ATOM 865 N N . ASP A 1 113 ? -9.081 16.297 33.073 1.00 92.44 113 ASP A N 1
ATOM 866 C CA . ASP A 1 113 ? -9.710 15.283 32.220 1.00 92.44 113 ASP A CA 1
ATOM 867 C C . ASP A 1 113 ? -8.651 14.475 31.462 1.00 92.44 113 ASP A C 1
ATOM 869 O O . ASP A 1 113 ? -8.033 14.964 30.517 1.00 92.44 113 ASP A O 1
ATOM 873 N N . SER A 1 114 ? -8.439 13.229 31.885 1.00 90.06 114 SER A N 1
ATOM 874 C CA . SER A 1 114 ? -7.445 12.310 31.321 1.00 90.06 114 SER A CA 1
ATOM 875 C C . SER A 1 114 ? -8.003 11.376 30.245 1.00 90.06 114 SER A C 1
ATOM 877 O O . SER A 1 114 ? -7.308 10.450 29.813 1.00 90.06 114 SER A O 1
ATOM 879 N N . ARG A 1 115 ? -9.249 11.585 29.796 1.00 90.31 115 ARG A N 1
ATOM 880 C CA . ARG A 1 115 ? -9.850 10.736 28.764 1.00 90.31 115 ARG A CA 1
ATOM 881 C C . ARG A 1 115 ? -9.031 10.790 27.460 1.00 90.31 115 ARG A C 1
ATOM 883 O O . ARG A 1 115 ? -8.556 11.861 27.058 1.00 90.31 115 ARG A O 1
ATOM 890 N N . PRO A 1 116 ? -8.833 9.646 26.776 1.00 89.94 116 PRO A N 1
ATOM 891 C CA . PRO A 1 116 ? -8.145 9.617 25.493 1.00 89.94 116 PRO A CA 1
ATOM 892 C C . PRO A 1 116 ? -8.837 10.511 24.463 1.00 89.94 116 PRO A C 1
ATOM 894 O O . PRO A 1 116 ? -10.048 10.453 24.293 1.00 89.94 116 PRO A O 1
ATOM 897 N N . THR A 1 117 ? -8.048 11.321 23.768 1.00 93.94 117 THR A N 1
ATOM 898 C CA . THR A 1 117 ? -8.502 12.162 22.659 1.00 93.94 117 THR A CA 1
ATOM 899 C C . THR A 1 117 ? -8.118 11.511 21.326 1.00 93.94 117 THR A C 1
ATOM 901 O O . THR A 1 117 ? -7.148 10.743 21.280 1.00 93.94 117 THR A O 1
ATOM 904 N N . PRO A 1 118 ? -8.854 11.793 20.240 1.00 95.62 118 PRO A N 1
ATOM 905 C CA . PRO A 1 118 ? -8.610 11.172 18.937 1.00 95.62 118 PRO A CA 1
ATOM 906 C C . PRO A 1 118 ? -7.339 11.685 18.245 1.00 95.62 118 PRO A C 1
ATOM 908 O O . PRO A 1 118 ? -6.815 10.998 17.372 1.00 95.62 118 PRO A O 1
ATOM 911 N N . LEU A 1 119 ? -6.810 12.855 18.633 1.00 97.25 119 LEU A N 1
ATOM 912 C CA . LEU A 1 119 ? -5.588 13.405 18.045 1.00 97.25 119 LEU A CA 1
ATOM 913 C C . LEU A 1 119 ? -4.343 12.671 18.559 1.00 97.25 119 LEU A C 1
ATOM 915 O O . LEU A 1 119 ? -4.040 12.687 19.753 1.00 97.25 119 LEU A O 1
ATOM 919 N N . ILE A 1 120 ? -3.596 12.089 17.631 1.00 97.31 120 ILE A N 1
ATOM 920 C CA . ILE A 1 120 ? -2.354 11.351 17.823 1.00 97.31 120 ILE A CA 1
ATOM 921 C C . ILE A 1 120 ? -1.233 12.119 17.125 1.00 97.31 120 ILE A C 1
ATOM 923 O O . ILE A 1 120 ? -1.359 12.525 15.971 1.00 97.31 120 ILE A O 1
ATOM 927 N N . PHE A 1 121 ? -0.119 12.276 17.827 1.00 98.06 121 PHE A N 1
ATOM 928 C CA . PHE A 1 121 ? 1.138 12.750 17.268 1.00 98.06 121 PHE A CA 1
ATOM 929 C C . PHE A 1 121 ? 2.201 11.676 17.472 1.00 98.06 121 PHE A C 1
ATOM 931 O O . PHE A 1 121 ? 2.299 11.121 18.569 1.00 98.06 121 PHE A O 1
ATOM 938 N N . ALA A 1 122 ? 3.006 11.392 16.455 1.00 97.69 122 ALA A N 1
ATOM 939 C CA . ALA A 1 122 ? 4.173 10.538 16.602 1.00 97.69 122 ALA A CA 1
ATOM 940 C C . ALA A 1 122 ? 5.392 11.121 15.889 1.00 97.69 122 ALA A C 1
ATOM 942 O O . ALA A 1 122 ? 5.276 11.764 14.850 1.00 97.69 122 ALA A O 1
ATOM 943 N N . LEU A 1 123 ? 6.560 10.854 16.458 1.00 97.88 123 LEU A N 1
ATOM 944 C CA . LEU A 1 123 ? 7.860 11.140 15.877 1.00 97.88 123 LEU A CA 1
ATOM 945 C C . LEU A 1 123 ? 8.689 9.862 15.937 1.00 97.88 123 LEU A C 1
ATOM 947 O O . LEU A 1 123 ? 8.736 9.193 16.972 1.00 97.88 123 LEU A O 1
ATOM 951 N N . ALA A 1 124 ? 9.334 9.524 14.834 1.00 96.25 124 ALA A N 1
ATOM 952 C CA . ALA A 1 124 ? 10.203 8.374 14.731 1.00 96.25 124 ALA A CA 1
ATOM 953 C C . ALA A 1 124 ? 11.501 8.732 14.016 1.00 96.25 124 ALA A C 1
ATOM 955 O O . ALA A 1 124 ? 11.515 9.570 13.116 1.00 96.25 124 ALA A O 1
ATOM 956 N N . TYR A 1 125 ? 12.574 8.079 14.438 1.00 94.50 125 TYR A N 1
ATOM 957 C CA . TYR A 1 125 ? 13.862 8.098 13.769 1.00 94.50 125 TYR A CA 1
ATOM 958 C C . TYR A 1 125 ? 14.219 6.663 13.393 1.00 94.50 125 TYR A C 1
ATOM 960 O O . TYR A 1 125 ? 14.185 5.758 14.238 1.00 94.50 125 TYR A O 1
ATOM 968 N N . ASP A 1 126 ? 14.496 6.483 12.111 1.00 88.44 126 ASP A N 1
ATOM 969 C CA . ASP A 1 126 ? 14.615 5.206 11.434 1.00 88.44 126 ASP A CA 1
ATOM 970 C C . ASP A 1 126 ? 16.013 5.084 10.842 1.00 88.44 126 ASP A C 1
ATOM 972 O O . ASP A 1 126 ? 16.518 6.011 10.203 1.00 88.44 126 ASP A O 1
ATOM 976 N N . TRP A 1 127 ? 16.590 3.900 11.008 1.00 79.75 127 TRP A N 1
ATOM 977 C CA . TRP A 1 127 ? 17.789 3.482 10.302 1.00 79.75 127 TRP A CA 1
ATOM 978 C C . TRP A 1 127 ? 17.365 2.475 9.242 1.00 79.75 127 TRP A C 1
ATOM 980 O O . TRP A 1 127 ? 16.797 1.419 9.547 1.00 79.75 127 TRP A O 1
ATOM 990 N N . LEU A 1 128 ? 17.579 2.831 7.981 1.00 71.50 128 LEU A N 1
ATOM 991 C CA . LEU A 1 128 ? 17.313 1.950 6.855 1.00 71.50 128 LEU A CA 1
ATOM 992 C C . LEU A 1 128 ? 18.588 1.141 6.632 1.00 71.50 128 LEU A C 1
ATOM 994 O O . LEU A 1 128 ? 19.603 1.687 6.217 1.00 71.50 128 LEU A O 1
ATOM 998 N N . ALA A 1 129 ? 18.550 -0.143 6.989 1.00 51.06 129 ALA A N 1
ATOM 999 C CA . ALA A 1 129 ? 19.711 -1.012 6.861 1.00 51.06 129 ALA A CA 1
ATOM 1000 C C . ALA A 1 129 ? 20.130 -1.156 5.388 1.00 51.06 129 ALA A C 1
ATOM 1002 O O . ALA A 1 129 ? 19.343 -1.681 4.602 1.00 51.06 129 ALA A O 1
ATOM 1003 N N . GLU A 1 130 ? 21.358 -0.700 5.123 1.00 50.47 130 GLU A N 1
ATOM 1004 C CA . GLU A 1 130 ? 22.332 -1.046 4.074 1.00 50.47 130 GLU A CA 1
ATOM 1005 C C . GLU A 1 130 ? 21.850 -1.050 2.601 1.00 50.47 130 GLU A C 1
ATOM 1007 O O . GLU A 1 130 ? 20.870 -1.679 2.213 1.00 50.47 130 GLU A O 1
ATOM 1012 N N . ASP A 1 131 ? 22.606 -0.292 1.804 1.00 41.12 131 ASP A N 1
ATOM 1013 C CA . ASP A 1 131 ? 22.518 0.025 0.376 1.00 41.12 131 ASP A CA 1
ATOM 1014 C C . ASP A 1 131 ? 21.805 -1.001 -0.536 1.00 41.12 131 ASP A C 1
ATOM 1016 O O . ASP A 1 131 ? 22.398 -1.972 -1.003 1.00 41.12 131 ASP A O 1
ATOM 1020 N N . THR A 1 132 ? 20.533 -0.751 -0.874 1.00 39.72 132 THR A N 1
ATOM 1021 C CA . THR A 1 132 ? 19.848 -1.472 -1.967 1.00 39.72 132 THR A CA 1
ATOM 1022 C C . THR A 1 132 ? 20.174 -0.902 -3.350 1.00 39.72 132 THR A C 1
ATOM 1024 O O . THR A 1 132 ? 19.610 -1.370 -4.328 1.00 39.72 132 THR A O 1
ATOM 1027 N N . LEU A 1 133 ? 21.040 0.114 -3.471 1.00 41.91 133 LEU A N 1
ATOM 1028 C CA . LEU A 1 133 ? 21.446 0.658 -4.773 1.00 41.91 133 LEU A CA 1
ATOM 1029 C C . LEU A 1 133 ? 22.621 -0.121 -5.389 1.00 41.91 133 LEU A C 1
ATOM 1031 O O . LEU A 1 133 ? 23.051 0.208 -6.494 1.00 41.91 133 LEU A O 1
ATOM 1035 N N . GLY A 1 134 ? 23.067 -1.204 -4.735 1.00 42.59 134 GLY A N 1
ATOM 1036 C CA . GLY A 1 134 ? 23.723 -2.337 -5.389 1.00 42.59 134 GLY A CA 1
ATOM 1037 C C . GLY A 1 134 ? 24.993 -1.966 -6.144 1.00 42.59 134 GLY A C 1
ATOM 1038 O O . GLY A 1 134 ? 25.154 -2.330 -7.311 1.00 42.59 134 GLY A O 1
ATOM 1039 N N . VAL A 1 135 ? 25.906 -1.238 -5.501 1.00 42.19 135 VAL A N 1
ATOM 1040 C CA . VAL A 1 135 ? 27.145 -0.812 -6.153 1.00 42.19 135 VAL A CA 1
ATOM 1041 C C . VAL A 1 135 ? 28.299 -1.754 -5.793 1.00 42.19 135 VAL A C 1
ATOM 1043 O O . VAL A 1 135 ? 28.928 -1.661 -4.745 1.00 42.19 135 VAL A O 1
ATOM 1046 N N . GLY A 1 136 ? 28.618 -2.671 -6.710 1.00 39.88 136 GLY A N 1
ATOM 1047 C CA . GLY A 1 136 ? 29.984 -3.185 -6.899 1.00 39.88 136 GLY A CA 1
ATOM 1048 C C . GLY A 1 136 ? 30.536 -4.240 -5.929 1.00 39.88 136 GLY A C 1
ATOM 1049 O O . GLY A 1 136 ? 31.632 -4.747 -6.177 1.00 39.88 136 GLY A O 1
ATOM 1050 N N . ARG A 1 137 ? 29.817 -4.639 -4.881 1.00 38.31 137 ARG A N 1
ATOM 1051 C CA . ARG A 1 137 ? 30.062 -5.877 -4.114 1.00 38.31 137 ARG A CA 1
ATOM 1052 C C . ARG A 1 137 ? 28.717 -6.469 -3.724 1.00 38.31 137 ARG A C 1
ATOM 1054 O O . ARG A 1 137 ? 27.770 -5.700 -3.595 1.00 38.31 137 ARG A O 1
ATOM 1061 N N . ASP A 1 138 ? 28.651 -7.799 -3.591 1.00 39.84 138 ASP A N 1
ATOM 1062 C CA . ASP A 1 138 ? 27.444 -8.534 -3.185 1.00 39.84 138 ASP A CA 1
ATOM 1063 C C . ASP A 1 138 ? 26.629 -7.697 -2.192 1.00 39.84 138 ASP A C 1
ATOM 1065 O O . ASP A 1 138 ? 27.217 -7.286 -1.180 1.00 39.84 138 ASP A O 1
ATOM 1069 N N . PRO A 1 139 ? 25.342 -7.396 -2.465 1.00 41.53 139 PRO A N 1
ATOM 1070 C CA . PRO A 1 139 ? 24.514 -6.678 -1.509 1.00 41.53 139 PRO A CA 1
ATOM 1071 C C . PRO A 1 139 ? 24.616 -7.443 -0.198 1.00 41.53 139 PRO A C 1
ATOM 1073 O O . PRO A 1 139 ? 24.204 -8.602 -0.118 1.00 41.53 139 PRO A O 1
ATOM 1076 N N . ILE A 1 140 ? 25.261 -6.842 0.808 1.00 40.25 140 ILE A N 1
ATOM 1077 C CA . ILE A 1 140 ? 25.401 -7.502 2.100 1.00 40.25 140 ILE A CA 1
ATOM 1078 C C . ILE A 1 140 ? 23.961 -7.709 2.569 1.00 40.25 140 ILE A C 1
ATOM 1080 O O . ILE A 1 140 ? 23.223 -6.725 2.684 1.00 40.25 140 ILE A O 1
ATOM 1084 N N . PRO A 1 141 ? 23.514 -8.963 2.770 1.00 45.84 141 PRO A N 1
ATOM 1085 C CA . PRO A 1 141 ? 22.133 -9.230 3.119 1.00 45.84 141 PRO A CA 1
ATOM 1086 C C . PRO A 1 141 ? 21.768 -8.391 4.334 1.00 45.84 141 PRO A C 1
ATOM 1088 O O . PRO A 1 141 ? 22.558 -8.338 5.283 1.00 45.84 141 PRO A O 1
ATOM 1091 N N . ARG A 1 142 ? 20.577 -7.768 4.313 1.00 49.22 142 ARG A N 1
ATOM 1092 C CA . ARG A 1 142 ? 20.017 -7.042 5.465 1.00 49.22 142 ARG A CA 1
ATOM 1093 C C . ARG A 1 142 ? 20.405 -7.769 6.743 1.00 49.22 142 ARG A C 1
ATOM 1095 O O . ARG A 1 142 ? 20.018 -8.929 6.922 1.00 49.22 142 ARG A O 1
ATOM 1102 N N . ARG A 1 143 ? 21.169 -7.100 7.614 1.00 55.91 143 ARG A N 1
ATOM 1103 C CA . ARG A 1 143 ? 21.717 -7.749 8.808 1.00 55.91 143 ARG A CA 1
ATOM 1104 C C . ARG A 1 143 ? 20.596 -8.493 9.557 1.00 55.91 143 ARG A C 1
ATOM 1106 O O . ARG A 1 143 ? 19.549 -7.903 9.861 1.00 55.91 143 ARG A O 1
ATOM 1113 N N . PRO A 1 144 ? 20.789 -9.790 9.859 1.00 53.59 144 PRO A N 1
ATOM 1114 C CA . PRO A 1 144 ? 19.697 -10.676 10.266 1.00 53.59 144 PRO A CA 1
ATOM 1115 C C . PRO A 1 144 ? 19.103 -10.314 11.634 1.00 53.59 144 PRO A C 1
ATOM 1117 O O . PRO A 1 144 ? 17.984 -10.711 11.949 1.00 53.59 144 PRO A O 1
ATOM 1120 N N . GLY A 1 145 ? 19.826 -9.537 12.446 1.00 54.22 145 GLY A N 1
ATOM 1121 C CA . GLY A 1 145 ? 19.412 -9.166 13.793 1.00 54.22 145 GLY A CA 1
ATOM 1122 C C . GLY A 1 145 ? 18.742 -7.787 13.881 1.00 54.22 145 GLY A C 1
ATOM 1123 O O . GLY A 1 145 ? 19.172 -6.851 13.213 1.00 54.22 145 GLY A O 1
ATOM 1124 N N . PRO A 1 146 ? 17.733 -7.611 14.749 1.00 56.56 146 PRO A N 1
ATOM 1125 C CA . PRO A 1 146 ? 17.340 -6.286 15.228 1.00 56.56 146 PRO A CA 1
ATOM 1126 C C . PRO A 1 146 ? 18.512 -5.647 16.002 1.00 56.56 146 PRO A C 1
ATOM 1128 O O . PRO A 1 146 ? 19.284 -6.355 16.647 1.00 56.56 146 PRO A O 1
ATOM 1131 N N . PHE A 1 147 ? 18.624 -4.313 15.985 1.00 61.56 147 PHE A N 1
ATOM 1132 C CA . PHE A 1 147 ? 19.656 -3.528 16.702 1.00 61.56 147 PHE A CA 1
ATOM 1133 C C . PHE A 1 147 ? 21.086 -3.584 16.144 1.00 61.56 147 PHE A C 1
ATOM 1135 O O . PHE A 1 147 ? 22.003 -3.040 16.755 1.00 61.56 147 PHE A O 1
ATOM 1142 N N . THR A 1 148 ? 21.299 -4.178 14.972 1.00 59.47 148 THR A N 1
ATOM 1143 C CA . THR A 1 148 ? 22.629 -4.258 14.341 1.00 59.47 148 THR A CA 1
ATOM 1144 C C . THR A 1 148 ? 23.172 -2.913 13.852 1.00 59.47 148 THR A C 1
ATOM 1146 O O . THR A 1 148 ? 24.354 -2.820 13.534 1.00 59.47 148 THR A O 1
ATOM 1149 N N . TRP A 1 149 ? 22.333 -1.873 13.821 1.00 56.28 149 TRP A N 1
ATOM 1150 C CA . TRP A 1 149 ? 22.726 -0.478 13.591 1.00 56.28 149 TRP A CA 1
ATOM 1151 C C . TRP A 1 149 ? 23.592 0.091 14.727 1.00 56.28 149 TRP A C 1
ATOM 1153 O O . TRP A 1 149 ? 24.375 1.002 14.501 1.00 56.28 149 TRP A O 1
ATOM 1163 N N . LEU A 1 150 ? 23.535 -0.479 15.941 1.00 58.50 150 LEU A N 1
ATOM 1164 C CA . LEU A 1 150 ? 24.419 -0.081 17.049 1.00 58.50 150 LEU A CA 1
ATOM 1165 C C . LEU A 1 150 ? 25.904 -0.365 16.763 1.00 58.50 150 LEU A C 1
ATOM 1167 O O . LEU A 1 150 ? 26.770 0.116 17.490 1.00 58.50 150 LEU A O 1
ATOM 1171 N N . THR A 1 151 ? 26.195 -1.177 15.745 1.00 56.47 151 THR A N 1
ATOM 1172 C CA . THR A 1 151 ? 27.545 -1.603 15.361 1.00 56.47 151 THR A CA 1
ATOM 1173 C C . THR A 1 151 ? 27.875 -1.281 13.892 1.00 56.47 151 THR A C 1
ATOM 1175 O O . THR A 1 151 ? 28.820 -1.851 13.347 1.00 56.47 151 THR A O 1
ATOM 1178 N N . GLY A 1 152 ? 27.078 -0.433 13.224 1.00 53.56 152 GLY A N 1
ATOM 1179 C CA . GLY A 1 152 ? 27.224 -0.037 11.810 1.00 53.56 152 GLY A CA 1
ATOM 1180 C C . GLY A 1 152 ? 28.154 1.166 11.583 1.00 53.56 152 GLY A C 1
ATOM 1181 O O . GLY A 1 152 ? 28.420 1.919 12.515 1.00 53.56 152 GLY A O 1
ATOM 1182 N N . GLY A 1 153 ? 28.700 1.289 10.365 1.00 54.22 153 GLY A N 1
ATOM 1183 C CA . GLY A 1 153 ? 29.623 2.356 9.941 1.00 54.22 153 GLY A CA 1
ATOM 1184 C C . GLY A 1 153 ? 28.920 3.597 9.366 1.00 54.22 153 GLY A C 1
ATOM 1185 O O . GLY A 1 153 ? 27.703 3.664 9.335 1.00 54.22 153 GLY A O 1
ATOM 1186 N N . GLU A 1 154 ? 29.697 4.583 8.909 1.00 53.25 154 GLU A N 1
ATOM 1187 C CA . GLU A 1 154 ? 29.267 5.960 8.576 1.00 53.25 154 GLU A CA 1
ATOM 1188 C C . GLU A 1 154 ? 28.417 6.137 7.285 1.00 53.25 154 GLU A C 1
ATOM 1190 O O . GLU A 1 154 ? 28.186 7.271 6.875 1.00 53.25 154 GLU A O 1
ATOM 1195 N N . ASP A 1 155 ? 27.931 5.064 6.644 1.00 58.53 155 ASP A N 1
ATOM 1196 C CA . ASP A 1 155 ? 27.173 5.106 5.370 1.00 58.53 155 ASP A CA 1
ATOM 1197 C C . ASP A 1 155 ? 25.716 4.625 5.525 1.00 58.53 155 ASP A C 1
ATOM 1199 O O . ASP A 1 155 ? 25.217 3.777 4.785 1.00 58.53 155 ASP A O 1
ATOM 1203 N N . ASP A 1 156 ? 25.026 5.144 6.539 1.00 68.12 156 ASP A N 1
ATOM 1204 C CA . ASP A 1 156 ? 23.645 4.760 6.825 1.00 68.12 156 ASP A CA 1
ATOM 1205 C C . ASP A 1 156 ? 22.647 5.744 6.191 1.00 68.12 156 ASP A C 1
ATOM 1207 O O . ASP A 1 156 ? 22.727 6.965 6.367 1.00 68.12 156 ASP A O 1
ATOM 1211 N N . VAL A 1 157 ? 21.635 5.208 5.499 1.00 77.81 157 VAL A N 1
ATOM 1212 C CA . VAL A 1 157 ? 20.453 5.988 5.112 1.00 77.81 157 VAL A CA 1
ATOM 1213 C C . VAL A 1 157 ? 19.618 6.228 6.367 1.00 77.81 157 VAL A C 1
ATOM 1215 O O . VAL A 1 157 ? 19.095 5.294 6.987 1.00 77.81 157 VAL A O 1
ATOM 1218 N N . TRP A 1 158 ? 19.439 7.495 6.723 1.00 84.06 158 TRP A N 1
ATOM 1219 C CA . TRP A 1 158 ? 18.628 7.889 7.866 1.00 84.06 158 TRP A CA 1
ATOM 1220 C C . TRP A 1 158 ? 17.279 8.436 7.420 1.00 84.06 158 TRP A C 1
ATOM 1222 O O . TRP A 1 158 ? 17.118 9.008 6.337 1.00 84.06 158 TRP A O 1
ATOM 1232 N N . GLN A 1 159 ? 16.282 8.267 8.282 1.00 90.62 159 GLN A N 1
ATOM 1233 C CA . GLN A 1 159 ? 14.938 8.744 8.020 1.00 90.62 159 GLN A CA 1
ATOM 1234 C C . GLN A 1 159 ? 14.280 9.265 9.302 1.00 90.62 159 GLN A C 1
ATOM 1236 O O . GLN A 1 159 ? 14.226 8.577 10.315 1.00 90.62 159 GLN A O 1
ATOM 1241 N N . THR A 1 160 ? 13.721 10.472 9.253 1.00 95.06 160 THR A N 1
ATOM 1242 C CA . THR A 1 160 ? 12.859 11.015 10.311 1.00 95.06 160 THR A CA 1
ATOM 1243 C C . THR A 1 160 ? 11.414 10.996 9.838 1.00 95.06 160 THR A C 1
ATOM 1245 O O . THR A 1 160 ? 11.100 11.558 8.793 1.00 95.06 160 THR A O 1
ATOM 1248 N N . THR A 1 161 ? 10.527 10.377 10.611 1.00 95.88 161 THR A N 1
ATOM 1249 C CA . THR A 1 161 ? 9.096 10.274 10.306 1.00 95.88 161 THR A CA 1
ATOM 1250 C C . THR A 1 161 ? 8.284 11.034 11.346 1.00 95.88 161 THR A C 1
ATOM 1252 O O . THR A 1 161 ? 8.391 10.768 12.541 1.00 95.88 161 THR A O 1
ATOM 1255 N N . MET A 1 162 ? 7.420 11.937 10.902 1.00 97.75 162 MET A N 1
ATOM 1256 C CA . MET A 1 162 ? 6.438 12.631 11.725 1.00 97.75 162 MET A CA 1
ATOM 1257 C C . MET A 1 162 ? 5.032 12.212 11.304 1.00 97.75 162 MET A C 1
ATOM 1259 O O . MET A 1 162 ? 4.724 12.163 10.118 1.00 97.75 162 MET A O 1
ATOM 1263 N N . VAL A 1 163 ? 4.170 11.932 12.277 1.00 97.50 163 VAL A N 1
ATOM 1264 C CA . VAL A 1 163 ? 2.780 11.531 12.050 1.00 97.50 163 VAL A CA 1
ATOM 1265 C C . VAL A 1 163 ? 1.861 12.443 12.841 1.00 97.50 163 VAL A C 1
ATOM 1267 O O . VAL A 1 163 ? 2.032 12.614 14.049 1.00 97.50 163 VAL A O 1
ATOM 1270 N N . LEU A 1 164 ? 0.849 12.975 12.169 1.00 98.00 164 LEU A N 1
ATOM 1271 C CA . LEU A 1 164 ? -0.291 13.631 12.788 1.00 98.00 164 LEU A CA 1
ATOM 1272 C C . LEU A 1 164 ? -1.550 12.909 12.322 1.00 98.00 164 LEU A C 1
ATOM 1274 O O . LEU A 1 164 ? -1.855 12.922 11.136 1.00 98.00 164 LEU A O 1
ATOM 1278 N N . ALA A 1 165 ? -2.271 12.272 13.238 1.00 97.44 165 ALA A N 1
ATOM 1279 C CA . ALA A 1 165 ? -3.451 11.491 12.897 1.00 97.44 165 ALA A CA 1
ATOM 1280 C C . ALA A 1 165 ? -4.614 11.798 13.837 1.00 97.44 165 ALA A C 1
ATOM 1282 O O . ALA A 1 165 ? -4.446 11.916 15.045 1.00 97.44 165 ALA A O 1
ATOM 1283 N N . TRP A 1 166 ? -5.808 11.899 13.282 1.00 97.00 166 TRP A N 1
ATOM 1284 C CA . TRP A 1 166 ? -7.074 11.859 13.985 1.00 97.00 166 TRP A CA 1
ATOM 1285 C C . TRP A 1 166 ? -7.637 10.447 13.877 1.00 97.00 166 TRP A C 1
ATOM 1287 O O . TRP A 1 166 ? -7.773 9.925 12.775 1.00 97.00 166 TRP A O 1
ATOM 1297 N N . ASN A 1 167 ? -7.958 9.817 15.002 1.00 95.31 167 ASN A N 1
ATOM 1298 C CA . ASN A 1 167 ? -8.609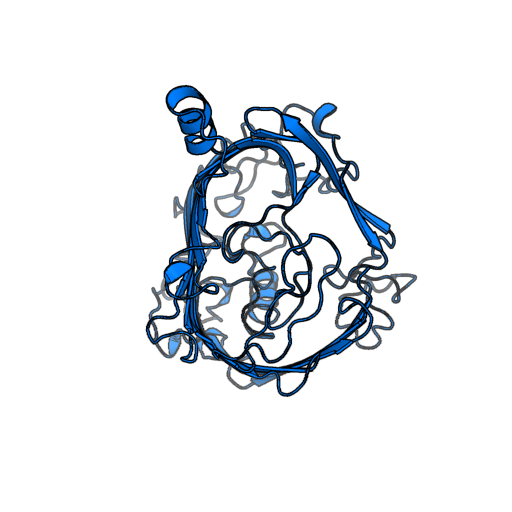 8.514 15.018 1.00 95.31 167 ASN A CA 1
ATOM 1299 C C . ASN A 1 167 ? -9.766 8.508 16.016 1.00 95.31 167 ASN A C 1
ATOM 1301 O O . ASN A 1 167 ? -9.549 8.386 17.225 1.00 95.31 167 ASN A O 1
ATOM 1305 N N . ASP A 1 168 ? -10.976 8.643 15.489 1.00 93.00 168 ASP A N 1
ATOM 1306 C CA . ASP A 1 168 ? -12.227 8.679 16.227 1.00 93.00 168 ASP A CA 1
ATOM 1307 C C . ASP A 1 168 ? -13.109 7.495 15.816 1.00 93.00 168 ASP A C 1
ATOM 1309 O O . ASP A 1 168 ? -13.832 7.531 14.820 1.00 93.00 168 ASP A O 1
ATOM 1313 N N . ALA A 1 169 ? -12.995 6.415 16.587 1.00 87.69 169 ALA A N 1
ATOM 1314 C CA . ALA A 1 169 ? -13.759 5.186 16.380 1.00 87.69 169 ALA A CA 1
ATOM 1315 C C . ALA A 1 169 ? -15.223 5.303 16.837 1.00 87.69 169 ALA A C 1
ATOM 1317 O O . ALA A 1 169 ? -16.013 4.415 16.540 1.00 87.69 169 ALA A O 1
ATOM 1318 N N . ASP A 1 170 ? -15.562 6.371 17.565 1.00 86.75 170 ASP A N 1
ATOM 1319 C CA . ASP A 1 170 ? -16.903 6.642 18.086 1.00 86.75 170 ASP A CA 1
ATOM 1320 C C . ASP A 1 170 ? -17.498 7.903 17.427 1.00 86.75 170 ASP A C 1
ATOM 1322 O O . ASP A 1 170 ? -18.396 8.552 17.985 1.00 86.75 170 ASP A O 1
ATOM 1326 N N . PHE A 1 171 ? -16.988 8.266 16.244 1.00 88.44 171 PHE A N 1
ATOM 1327 C CA . PHE A 1 171 ? -17.446 9.411 15.466 1.00 88.44 171 PHE A CA 1
ATOM 1328 C C . PHE A 1 171 ? -18.957 9.308 15.263 1.00 88.44 171 PHE A C 1
ATOM 1330 O O . PHE A 1 171 ? -19.441 8.293 14.798 1.00 88.44 171 PHE A O 1
ATOM 1337 N N . ASN A 1 172 ? -19.733 10.335 15.622 1.00 85.06 172 ASN A N 1
ATOM 1338 C CA . ASN A 1 172 ? -21.198 10.323 15.471 1.00 85.06 172 ASN A CA 1
ATOM 1339 C C . ASN A 1 172 ? -21.915 9.117 16.142 1.00 85.06 172 ASN A C 1
ATOM 1341 O O . ASN A 1 172 ? -23.037 8.751 15.769 1.00 85.06 172 ASN A O 1
ATOM 1345 N N . SER A 1 173 ? -21.302 8.525 17.175 1.00 82.19 173 SER A N 1
ATOM 1346 C CA . SER A 1 173 ? -21.831 7.355 17.896 1.00 82.19 173 SER A CA 1
ATOM 1347 C C . SER A 1 173 ? -23.218 7.567 18.517 1.00 82.19 173 SER A C 1
ATOM 1349 O O . SER A 1 173 ? -23.972 6.604 18.683 1.00 82.19 173 SER A O 1
ATOM 1351 N N . GLU A 1 174 ? -23.605 8.818 18.797 1.00 79.56 174 GLU A N 1
ATOM 1352 C CA . GLU A 1 174 ? -24.955 9.187 19.252 1.00 79.56 174 GLU A CA 1
ATOM 1353 C C . GLU A 1 174 ? -26.044 8.807 18.231 1.00 79.56 174 GLU A C 1
ATOM 1355 O O . GLU A 1 174 ? -27.140 8.373 18.605 1.00 79.56 174 GLU A O 1
ATOM 1360 N N . VAL A 1 175 ? -25.735 8.915 16.934 1.00 79.56 175 VAL A N 1
ATOM 1361 C CA . VAL A 1 175 ? -26.627 8.522 15.836 1.00 79.56 175 VAL A CA 1
ATOM 1362 C C . VAL A 1 175 ? -26.440 7.040 15.521 1.00 79.56 175 VAL A C 1
ATOM 1364 O O . VAL A 1 175 ? -27.415 6.271 15.512 1.00 79.56 175 VAL A O 1
ATOM 1367 N N . ASN A 1 176 ? -25.190 6.620 15.301 1.00 79.00 176 ASN A N 1
ATOM 1368 C CA . ASN A 1 176 ? -24.850 5.234 15.016 1.00 79.00 176 ASN A CA 1
ATOM 1369 C C . ASN A 1 176 ? -23.458 4.862 15.542 1.00 79.00 176 ASN A C 1
ATOM 1371 O O . ASN A 1 176 ? -22.459 5.429 15.126 1.00 79.00 176 ASN A O 1
ATOM 1375 N N . ALA A 1 177 ? -23.387 3.827 16.379 1.00 79.44 177 ALA A N 1
ATOM 1376 C CA . ALA A 1 177 ? -22.145 3.312 16.963 1.00 79.44 177 ALA A CA 1
ATOM 1377 C C . ALA A 1 177 ? -21.172 2.660 15.954 1.00 79.44 177 ALA A C 1
ATOM 1379 O O . ALA A 1 177 ? -20.170 2.085 16.361 1.00 79.44 177 ALA A O 1
ATOM 1380 N N . ARG A 1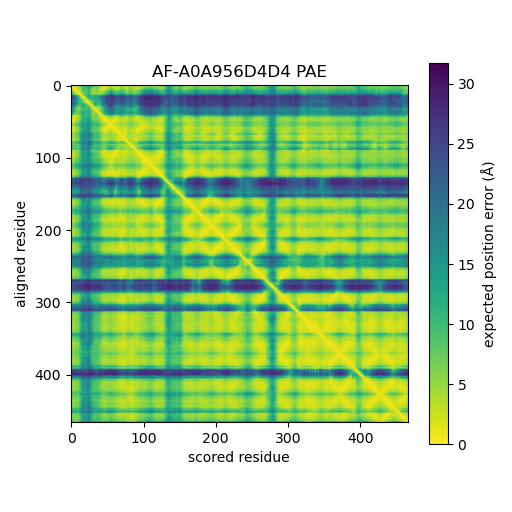 178 ? -21.494 2.671 14.655 1.00 76.44 178 ARG A N 1
ATOM 1381 C CA . ARG A 1 178 ? -20.643 2.145 13.574 1.00 76.44 178 ARG A CA 1
ATOM 1382 C C . ARG A 1 178 ? -19.874 3.220 12.824 1.00 76.44 178 ARG A C 1
ATOM 1384 O O . ARG A 1 178 ? -19.061 2.878 11.967 1.00 76.44 178 ARG A O 1
ATOM 1391 N N . ASP A 1 179 ? -20.212 4.477 13.057 1.00 87.00 179 ASP A N 1
ATOM 1392 C CA . ASP A 1 179 ? -19.595 5.583 12.355 1.00 87.00 179 ASP A CA 1
ATOM 1393 C C . ASP A 1 179 ? -18.158 5.746 12.877 1.00 87.00 179 ASP A C 1
ATOM 1395 O O . ASP A 1 179 ? -17.906 5.743 14.080 1.00 87.00 179 ASP A O 1
ATOM 1399 N N . GLU A 1 180 ? -17.199 5.821 11.958 1.00 91.50 180 GLU A N 1
ATOM 1400 C CA . GLU A 1 180 ? -15.775 5.963 12.275 1.00 91.50 180 GLU A CA 1
ATOM 1401 C C . GLU A 1 180 ? -15.156 7.023 11.373 1.00 91.50 180 GLU A C 1
ATOM 1403 O O . GLU A 1 180 ? -15.476 7.114 10.184 1.00 91.50 180 GLU A O 1
ATOM 1408 N N . LEU A 1 181 ? -14.251 7.814 11.945 1.00 94.75 181 LEU A N 1
ATOM 1409 C CA . LEU A 1 181 ? -13.448 8.782 11.218 1.00 94.75 181 LEU A CA 1
ATOM 1410 C C . LEU A 1 181 ? -11.985 8.628 11.614 1.00 94.75 181 LEU A C 1
ATOM 1412 O O . LEU A 1 181 ? -11.583 8.904 12.747 1.00 94.75 181 LEU A O 1
ATOM 1416 N N . SER A 1 182 ? -11.163 8.271 10.640 1.00 95.69 182 SER A N 1
ATOM 1417 C CA . SER A 1 182 ? -9.715 8.335 10.754 1.00 95.69 182 SER A CA 1
ATOM 1418 C C . SER A 1 182 ? -9.162 9.211 9.639 1.00 95.69 182 SER A C 1
ATOM 1420 O O . SER A 1 182 ? -9.593 9.119 8.498 1.00 95.69 182 SER A O 1
ATOM 1422 N N . ALA A 1 183 ? -8.200 10.068 9.941 1.00 97.75 183 ALA A N 1
ATOM 1423 C CA . ALA A 1 183 ? -7.474 10.835 8.938 1.00 97.75 183 ALA A CA 1
ATOM 1424 C C . ALA A 1 183 ? -6.071 11.113 9.446 1.00 97.75 183 ALA A C 1
ATOM 1426 O O . ALA A 1 183 ? -5.869 11.246 10.650 1.00 97.75 183 ALA A O 1
ATOM 1427 N N . GLY A 1 184 ? -5.092 11.221 8.565 1.00 97.56 184 GLY A N 1
ATOM 1428 C CA . GLY A 1 184 ? -3.740 11.499 9.000 1.00 97.56 184 GLY A CA 1
ATOM 1429 C C . GLY A 1 184 ? -2.834 11.994 7.899 1.00 97.56 184 GLY A C 1
ATOM 1430 O O . GLY A 1 184 ? -3.130 11.895 6.713 1.00 97.56 184 GLY A O 1
ATOM 1431 N N . LEU A 1 185 ? -1.723 12.557 8.350 1.00 97.75 185 LEU A N 1
ATOM 1432 C CA . LEU A 1 185 ? -0.610 13.001 7.541 1.00 97.75 185 LEU A CA 1
ATOM 1433 C C . LEU A 1 185 ? 0.664 12.384 8.115 1.00 97.75 185 LEU A C 1
ATOM 1435 O O . LEU A 1 185 ? 0.940 12.495 9.314 1.00 97.75 185 LEU A O 1
ATOM 1439 N N . VAL A 1 186 ? 1.443 11.767 7.243 1.00 97.06 186 VAL A N 1
ATOM 1440 C CA . VAL A 1 186 ? 2.786 11.269 7.496 1.00 97.06 186 VAL A CA 1
ATOM 1441 C C . VAL A 1 186 ? 3.741 12.119 6.671 1.00 97.06 186 VAL A C 1
ATOM 1443 O O . VAL A 1 186 ? 3.574 12.277 5.464 1.00 97.06 186 VAL A O 1
ATOM 1446 N N . LEU A 1 187 ? 4.740 12.690 7.333 1.00 97.50 187 LEU A N 1
ATOM 1447 C CA . LEU A 1 187 ? 5.829 13.417 6.698 1.00 97.50 187 LEU A CA 1
ATOM 1448 C C . LEU A 1 187 ? 7.129 12.701 7.017 1.00 97.50 187 LEU A C 1
ATOM 1450 O O . LEU A 1 187 ? 7.448 12.466 8.181 1.00 97.50 187 LEU A O 1
ATOM 1454 N N . VAL A 1 188 ? 7.882 12.365 5.984 1.00 95.69 188 VAL A N 1
ATOM 1455 C CA . VAL A 1 188 ? 9.145 11.652 6.097 1.00 95.69 188 VAL A CA 1
ATOM 1456 C C . VAL A 1 188 ? 10.233 12.498 5.466 1.00 95.69 188 VAL A C 1
ATOM 1458 O O . VAL A 1 188 ? 10.104 12.929 4.323 1.00 95.69 188 VAL A O 1
ATOM 1461 N N . HIS A 1 189 ? 11.319 12.708 6.194 1.00 95.75 189 HIS A N 1
ATOM 1462 C CA . HIS A 1 189 ? 12.553 13.249 5.647 1.00 95.75 189 HIS A CA 1
ATOM 1463 C C . HIS A 1 189 ? 13.597 12.144 5.616 1.00 95.75 189 HIS A C 1
ATOM 1465 O O . HIS A 1 189 ? 13.843 11.511 6.642 1.00 95.75 189 HIS A O 1
ATOM 1471 N N . ARG A 1 190 ? 14.174 11.885 4.445 1.00 91.50 190 ARG A N 1
ATOM 1472 C CA . ARG A 1 190 ? 15.183 10.853 4.227 1.00 91.50 190 ARG A CA 1
ATOM 1473 C C . ARG A 1 190 ? 16.446 11.483 3.661 1.00 91.50 190 ARG A C 1
ATOM 1475 O O . ARG A 1 190 ? 16.385 12.194 2.655 1.00 91.50 190 ARG A O 1
ATOM 1482 N N . GLY A 1 191 ? 17.576 11.183 4.291 1.00 87.81 191 GLY A N 1
ATOM 1483 C CA . GLY A 1 191 ? 18.887 11.666 3.882 1.00 87.81 191 GLY A CA 1
ATOM 1484 C C . GLY A 1 191 ? 19.913 10.544 3.788 1.00 87.81 191 GLY A C 1
ATOM 1485 O O . GLY A 1 191 ? 19.802 9.525 4.470 1.00 87.81 191 GLY A O 1
ATOM 1486 N N . GLN A 1 192 ? 20.906 10.740 2.925 1.00 83.50 192 GLN A N 1
ATOM 1487 C CA . GLN A 1 192 ? 22.092 9.890 2.850 1.00 83.50 192 GLN A CA 1
ATOM 1488 C C . GLN A 1 192 ? 23.268 10.720 2.331 1.00 83.50 192 GLN A C 1
ATOM 1490 O O . GLN A 1 192 ? 23.193 11.302 1.245 1.00 83.50 192 GLN A O 1
ATOM 1495 N N . ASP A 1 193 ? 24.355 10.772 3.098 1.00 82.19 193 ASP A N 1
ATOM 1496 C CA . ASP A 1 193 ? 25.493 11.645 2.795 1.00 82.19 193 ASP A CA 1
ATOM 1497 C C . ASP A 1 193 ? 26.343 11.110 1.628 1.00 82.19 193 ASP A C 1
ATOM 1499 O O . ASP A 1 193 ? 26.772 11.882 0.759 1.00 82.19 193 ASP A O 1
ATOM 1503 N N . SER A 1 194 ? 26.530 9.787 1.542 1.00 77.19 194 SER A N 1
ATOM 1504 C CA . SER A 1 194 ? 27.280 9.134 0.458 1.00 77.19 194 SER A CA 1
ATOM 1505 C C . SER A 1 194 ? 26.677 9.435 -0.907 1.00 77.19 194 SER A C 1
ATOM 1507 O O . SER A 1 194 ? 27.394 9.876 -1.796 1.00 77.19 194 SER A O 1
ATOM 1509 N N . THR A 1 195 ? 25.357 9.369 -1.060 1.00 75.75 195 THR A N 1
ATOM 1510 C CA . THR A 1 195 ? 24.666 9.665 -2.325 1.00 75.75 195 THR A CA 1
ATOM 1511 C C . THR A 1 195 ? 24.178 11.114 -2.443 1.00 75.75 195 THR A C 1
ATOM 1513 O O . THR A 1 195 ? 23.509 11.456 -3.417 1.00 75.75 195 THR A O 1
ATOM 1516 N N . SER A 1 196 ? 24.502 11.991 -1.480 1.00 84.38 196 SER A N 1
ATOM 1517 C CA . SER A 1 196 ? 23.980 13.369 -1.401 1.00 84.38 196 SER A CA 1
ATOM 1518 C C . SER A 1 196 ? 22.453 13.429 -1.586 1.00 84.38 196 SER A C 1
ATOM 1520 O O . SER A 1 196 ? 21.913 14.281 -2.296 1.00 84.38 196 SER A O 1
ATOM 1522 N N . SER A 1 197 ? 21.755 12.471 -0.976 1.00 85.44 197 SER A N 1
ATOM 1523 C CA . SER A 1 197 ? 20.306 12.334 -1.078 1.00 85.44 197 SER A CA 1
ATOM 1524 C C . SER A 1 197 ? 19.603 13.192 -0.038 1.00 85.44 197 SER A C 1
ATOM 1526 O O . SER A 1 197 ? 19.952 13.169 1.140 1.00 85.44 197 SER A O 1
ATOM 1528 N N . ASN A 1 198 ? 18.580 13.918 -0.475 1.00 92.38 198 ASN A N 1
ATOM 1529 C CA . ASN A 1 198 ? 17.702 14.719 0.365 1.00 92.38 198 ASN A CA 1
ATOM 1530 C C . ASN A 1 198 ? 16.281 14.631 -0.192 1.00 92.38 198 ASN A C 1
ATOM 1532 O O . ASN A 1 198 ? 15.933 15.315 -1.156 1.00 92.38 198 ASN A O 1
ATOM 1536 N N . VAL A 1 199 ? 15.479 13.750 0.400 1.00 92.56 199 VAL A N 1
ATOM 1537 C CA . VAL A 1 199 ? 14.154 13.388 -0.098 1.00 92.56 199 VAL A CA 1
ATOM 1538 C C . VAL A 1 199 ? 13.110 13.604 0.989 1.00 92.56 199 VAL A C 1
ATOM 1540 O O . VAL A 1 199 ? 13.264 13.179 2.132 1.00 92.56 199 VAL A O 1
ATOM 1543 N N . TRP A 1 200 ? 12.016 14.243 0.609 1.00 96.31 200 TRP A N 1
ATOM 1544 C CA . TRP A 1 200 ? 10.817 14.434 1.402 1.00 96.31 200 TRP A CA 1
ATOM 1545 C C . TRP A 1 200 ? 9.702 13.562 0.853 1.00 96.31 200 TRP A C 1
ATOM 1547 O O . TRP A 1 200 ? 9.482 13.498 -0.356 1.00 96.31 200 TRP A O 1
ATOM 1557 N N . ILE A 1 201 ? 8.988 12.899 1.751 1.00 96.06 201 ILE A N 1
ATOM 1558 C CA . ILE A 1 201 ? 7.830 12.089 1.411 1.00 96.06 201 ILE A CA 1
ATOM 1559 C C . ILE A 1 201 ? 6.653 12.597 2.227 1.00 96.06 201 ILE A C 1
ATOM 1561 O O . ILE A 1 201 ? 6.731 12.674 3.453 1.00 96.06 201 ILE A O 1
ATOM 1565 N N . GLY A 1 202 ? 5.581 12.970 1.542 1.00 97.12 202 GLY A N 1
ATOM 1566 C CA . GLY A 1 202 ? 4.300 13.278 2.160 1.00 97.12 202 GLY A CA 1
ATOM 1567 C C . GLY A 1 202 ? 3.316 12.168 1.851 1.00 97.12 202 GLY A C 1
ATOM 1568 O O . GLY A 1 202 ? 3.271 11.706 0.718 1.00 97.12 202 GLY A O 1
ATOM 1569 N N . ASP A 1 203 ? 2.542 11.753 2.841 1.00 97.56 203 ASP A N 1
ATOM 1570 C CA . ASP A 1 203 ? 1.497 10.742 2.707 1.00 97.56 203 ASP A CA 1
ATOM 1571 C C . ASP A 1 203 ? 0.285 11.187 3.532 1.00 97.56 203 ASP A C 1
ATOM 1573 O O . ASP A 1 203 ? 0.368 11.381 4.745 1.00 97.56 203 ASP A O 1
ATOM 1577 N N . PHE A 1 204 ? -0.828 11.429 2.849 1.00 98.19 204 PHE A N 1
ATOM 1578 C CA . PHE A 1 204 ? -2.107 11.779 3.440 1.00 98.19 204 PHE A CA 1
ATOM 1579 C C . PHE A 1 204 ? -3.079 10.623 3.263 1.00 98.19 204 PHE A C 1
ATOM 1581 O O . PHE A 1 204 ? -3.271 10.140 2.150 1.00 98.19 204 PHE A O 1
ATOM 1588 N N . PHE A 1 205 ? -3.778 10.261 4.333 1.00 97.69 205 PHE A N 1
ATOM 1589 C CA . PHE A 1 205 ? -4.792 9.219 4.290 1.00 97.69 205 PHE A CA 1
ATOM 1590 C C . PHE A 1 205 ? -6.041 9.602 5.072 1.00 97.69 205 PHE A C 1
ATOM 1592 O O . PHE A 1 205 ? -6.001 10.394 6.018 1.00 97.69 205 PHE A O 1
ATOM 1599 N N . TYR A 1 206 ? -7.162 8.992 4.710 1.00 97.62 206 TYR A N 1
ATOM 1600 C CA . TYR A 1 206 ? -8.405 9.097 5.457 1.00 97.62 206 TYR A CA 1
ATOM 1601 C C . TYR A 1 206 ? -9.269 7.850 5.295 1.00 97.62 206 TYR A C 1
ATOM 1603 O O . TYR A 1 206 ? -9.172 7.139 4.302 1.00 97.62 206 TYR A O 1
ATOM 1611 N N . ARG A 1 207 ? -10.140 7.626 6.274 1.00 96.25 207 ARG A N 1
ATOM 1612 C CA . ARG A 1 207 ? -11.184 6.610 6.309 1.00 96.25 207 ARG A CA 1
ATOM 1613 C C . ARG A 1 207 ? -12.408 7.197 6.997 1.00 96.25 207 ARG A C 1
ATOM 1615 O O . ARG A 1 207 ? -12.309 7.769 8.081 1.00 96.25 207 ARG A O 1
ATOM 1622 N N . LEU A 1 208 ? -13.559 7.030 6.373 1.00 94.81 208 LEU A N 1
ATOM 1623 C CA . LEU A 1 208 ? -14.854 7.459 6.858 1.00 94.81 208 LEU A CA 1
ATOM 1624 C C . LEU A 1 208 ? -15.857 6.330 6.638 1.00 94.81 208 LEU A C 1
ATOM 1626 O O . LEU A 1 208 ? -16.130 5.941 5.502 1.00 94.81 208 LEU A O 1
ATOM 1630 N N . ARG A 1 209 ? -16.469 5.869 7.724 1.00 92.62 209 ARG A N 1
ATOM 1631 C CA . ARG A 1 209 ? -17.714 5.104 7.670 1.00 92.62 209 ARG A CA 1
ATOM 1632 C C . ARG A 1 209 ? -18.816 5.978 8.237 1.00 92.62 209 ARG A C 1
ATOM 1634 O O . ARG A 1 209 ? -18.687 6.496 9.344 1.00 92.62 209 ARG A O 1
ATOM 1641 N N . TRP A 1 210 ? -19.893 6.145 7.482 1.00 91.69 210 TRP A N 1
ATOM 1642 C CA . TRP A 1 210 ? -20.974 7.042 7.861 1.00 91.69 210 TRP A CA 1
ATOM 1643 C C . TRP A 1 210 ? -22.352 6.463 7.552 1.00 91.69 210 TRP A C 1
ATOM 1645 O O . TRP A 1 210 ? -22.710 6.191 6.406 1.00 91.69 210 TRP A O 1
ATOM 1655 N N . SER A 1 211 ? -23.171 6.317 8.584 1.00 88.69 211 SER A N 1
ATOM 1656 C CA . SER A 1 211 ? -24.512 5.745 8.520 1.00 88.69 211 SER A CA 1
ATOM 1657 C C . SER A 1 211 ? -25.572 6.833 8.353 1.00 88.69 211 SER A C 1
ATOM 1659 O O . SER A 1 211 ? -26.468 6.991 9.187 1.00 88.69 211 SER A O 1
ATOM 1661 N N . ALA A 1 212 ? -25.478 7.584 7.253 1.00 77.06 212 ALA A N 1
ATOM 1662 C CA . ALA A 1 212 ? -26.288 8.776 6.974 1.00 77.06 212 ALA A CA 1
ATOM 1663 C C . ALA A 1 212 ? -27.817 8.567 7.057 1.00 77.06 212 ALA A C 1
ATOM 1665 O O . ALA A 1 212 ? -28.563 9.518 7.278 1.00 77.06 212 ALA A O 1
ATOM 1666 N N . PHE A 1 213 ? -28.294 7.330 6.888 1.00 83.25 213 PHE A N 1
ATOM 1667 C CA . PHE A 1 213 ? -29.715 7.000 6.727 1.00 83.25 213 PHE A CA 1
ATOM 1668 C C . PHE A 1 213 ? -30.303 6.201 7.909 1.00 83.25 213 PHE A C 1
ATOM 1670 O O . PHE A 1 213 ? -31.357 5.573 7.792 1.00 83.25 213 PHE A O 1
ATOM 1677 N N . GLY A 1 214 ? -29.635 6.229 9.067 1.00 79.38 214 GLY A N 1
ATOM 1678 C CA . GLY A 1 214 ? -30.094 5.598 10.307 1.00 79.38 214 GLY A CA 1
ATOM 1679 C C . GLY A 1 214 ? -29.555 4.181 10.538 1.00 79.38 214 GLY A C 1
ATOM 1680 O O . GLY A 1 214 ? -28.852 3.605 9.715 1.00 79.38 214 GLY A O 1
ATOM 1681 N N . ARG A 1 215 ? -29.896 3.592 11.694 1.00 77.00 215 ARG A N 1
ATOM 1682 C CA . ARG A 1 215 ? -29.243 2.373 12.231 1.00 77.00 215 ARG A CA 1
ATOM 1683 C C . ARG A 1 215 ? -29.369 1.108 11.373 1.00 77.00 215 ARG A C 1
ATOM 1685 O O . ARG A 1 215 ? -28.586 0.178 11.545 1.00 77.00 215 ARG A O 1
ATOM 1692 N N . ARG A 1 216 ? -30.378 1.043 10.501 1.00 81.94 216 ARG A N 1
ATOM 1693 C CA . ARG A 1 216 ? -30.686 -0.128 9.656 1.00 81.94 216 ARG A CA 1
ATOM 1694 C C . ARG A 1 216 ? -30.419 0.102 8.171 1.00 81.94 216 ARG A C 1
ATOM 1696 O O . ARG A 1 216 ? -30.616 -0.816 7.384 1.00 81.94 216 ARG A O 1
ATOM 1703 N N . ALA A 1 217 ? -30.019 1.306 7.783 1.00 86.44 217 ALA A N 1
ATOM 1704 C CA . ALA A 1 217 ? -29.712 1.603 6.396 1.00 86.44 217 ALA A CA 1
ATOM 1705 C C . ALA A 1 217 ? -28.226 1.345 6.109 1.00 86.44 217 ALA A C 1
ATOM 1707 O O . ALA A 1 217 ? -27.416 1.456 7.036 1.00 86.44 217 ALA A O 1
ATOM 1708 N N . PRO A 1 218 ? -27.864 0.976 4.867 1.00 90.00 218 PRO A N 1
ATOM 1709 C CA . PRO A 1 218 ? -26.470 0.788 4.489 1.00 90.00 218 PRO A CA 1
ATOM 1710 C C . PRO A 1 218 ? -25.611 1.999 4.869 1.00 90.00 218 PRO A C 1
ATOM 1712 O O . PRO A 1 218 ? -26.042 3.144 4.696 1.00 90.00 218 PRO A O 1
ATOM 1715 N N . SER A 1 219 ? -24.414 1.749 5.394 1.00 90.62 219 SER A N 1
ATOM 1716 C CA . SER A 1 219 ? -23.444 2.807 5.674 1.00 90.62 219 SER A CA 1
ATOM 1717 C C . SER A 1 219 ? -22.681 3.160 4.407 1.00 90.62 219 SER A C 1
ATOM 1719 O O . SER A 1 219 ? -22.325 2.281 3.621 1.00 90.62 219 SER A O 1
ATOM 1721 N N . LEU A 1 220 ? -22.411 4.447 4.225 1.00 93.81 220 LEU A N 1
ATOM 1722 C CA . LEU A 1 220 ? -21.457 4.930 3.241 1.00 93.81 220 LEU A CA 1
ATOM 1723 C C . LEU A 1 220 ? -20.047 4.650 3.760 1.00 93.81 220 LEU A C 1
ATOM 1725 O O . LEU A 1 220 ? -19.753 4.899 4.931 1.00 93.81 220 LEU A O 1
ATOM 1729 N N . TYR A 1 221 ? -19.193 4.147 2.883 1.00 93.94 221 TYR A N 1
ATOM 1730 C CA . TYR A 1 221 ? -17.782 3.917 3.143 1.00 93.94 221 TYR A CA 1
ATOM 1731 C C . TYR A 1 221 ? -16.949 4.758 2.184 1.00 93.94 221 TYR A C 1
ATOM 1733 O O . TYR A 1 221 ? -17.223 4.789 0.983 1.00 93.94 221 TYR A O 1
ATOM 1741 N N . SER A 1 222 ? -15.935 5.432 2.709 1.00 96.50 222 SER A N 1
ATOM 1742 C CA . SER A 1 222 ? -14.965 6.174 1.920 1.00 96.50 222 SER A CA 1
ATOM 1743 C C . SER A 1 222 ? -13.589 6.054 2.554 1.00 96.50 222 SER A C 1
ATOM 1745 O O . SER A 1 222 ? -13.438 6.261 3.754 1.00 96.50 222 SER A O 1
ATOM 1747 N N . GLU A 1 223 ? -12.582 5.718 1.768 1.00 96.75 223 GLU A N 1
ATOM 1748 C CA . GLU A 1 223 ? -11.197 5.630 2.217 1.00 96.75 223 GLU A CA 1
ATOM 1749 C C . GLU A 1 223 ? -10.276 6.083 1.092 1.00 96.75 223 GLU A C 1
ATOM 1751 O O . GLU A 1 223 ? -10.585 5.891 -0.082 1.00 96.75 223 GLU A O 1
ATOM 1756 N N . GLY A 1 224 ? -9.143 6.685 1.425 1.00 97.62 224 GLY A N 1
ATOM 1757 C CA . GLY A 1 224 ? -8.150 7.035 0.425 1.00 97.62 224 GLY A CA 1
ATOM 1758 C C . GLY A 1 224 ? -6.785 7.329 1.014 1.00 97.62 224 GLY A C 1
ATOM 1759 O O . GLY A 1 224 ? -6.654 7.635 2.199 1.00 97.62 224 GLY A O 1
ATOM 1760 N N . GLU A 1 225 ? -5.784 7.258 0.149 1.00 98.12 225 GLU A N 1
ATOM 1761 C CA . GLU A 1 225 ? -4.392 7.606 0.410 1.00 98.12 225 GLU A CA 1
ATOM 1762 C C . GLU A 1 225 ? -3.829 8.354 -0.808 1.00 98.12 225 GLU A C 1
ATOM 1764 O O . GLU A 1 225 ? -4.130 8.018 -1.954 1.00 98.12 225 GLU A O 1
ATOM 1769 N N . LEU A 1 226 ? -3.033 9.390 -0.563 1.00 98.00 226 LEU A N 1
ATOM 1770 C CA . LEU A 1 226 ? -2.314 10.168 -1.567 1.00 98.00 226 LEU A CA 1
ATOM 1771 C C . LEU A 1 226 ? -0.917 10.447 -1.029 1.00 98.00 226 LEU A C 1
ATOM 1773 O O . LEU A 1 226 ? -0.777 11.062 0.028 1.00 98.00 226 LEU A O 1
ATOM 1777 N N . TYR A 1 227 ? 0.106 10.072 -1.787 1.00 97.69 227 TYR A N 1
ATOM 1778 C CA . TYR A 1 227 ? 1.488 10.333 -1.428 1.00 97.69 227 TYR A CA 1
ATOM 1779 C C . TYR A 1 227 ? 2.244 11.084 -2.526 1.00 97.69 227 TYR A C 1
ATOM 1781 O O . TYR A 1 227 ? 1.912 11.037 -3.713 1.00 97.69 227 TYR A O 1
ATOM 1789 N N . THR A 1 228 ? 3.310 11.766 -2.115 1.00 97.38 228 THR A N 1
ATOM 1790 C CA . THR A 1 228 ? 4.286 12.393 -3.006 1.00 97.38 228 THR A CA 1
ATOM 1791 C C . THR A 1 228 ? 5.699 12.195 -2.483 1.00 97.38 228 THR A C 1
ATOM 1793 O O . THR A 1 228 ? 5.919 12.213 -1.273 1.00 97.38 228 THR A O 1
ATOM 1796 N N . ILE A 1 229 ? 6.661 12.018 -3.387 1.00 95.06 229 ILE A N 1
ATOM 1797 C CA . ILE A 1 229 ? 8.091 11.945 -3.075 1.00 95.06 229 ILE A CA 1
ATOM 1798 C C . ILE A 1 229 ? 8.792 13.032 -3.873 1.00 95.06 229 ILE A C 1
ATOM 1800 O O . ILE A 1 229 ? 8.753 13.026 -5.105 1.00 95.06 229 ILE A O 1
ATOM 1804 N N . GLN A 1 230 ? 9.437 13.953 -3.168 1.00 95.75 230 GLN A N 1
ATOM 1805 C CA . GLN A 1 230 ? 10.088 15.118 -3.750 1.00 95.75 230 GLN A CA 1
ATOM 1806 C C . GLN A 1 230 ? 11.483 15.299 -3.173 1.00 95.75 230 GLN A C 1
ATOM 1808 O O . GLN A 1 230 ? 11.699 15.056 -1.991 1.00 95.75 230 GLN A O 1
ATOM 1813 N N . GLY A 1 231 ? 12.439 15.752 -3.973 1.00 92.81 231 GLY A N 1
ATOM 1814 C CA . GLY A 1 231 ? 13.786 16.026 -3.476 1.00 92.81 231 GLY A CA 1
ATOM 1815 C C . GLY A 1 231 ? 14.852 15.788 -4.521 1.00 92.81 231 GLY A C 1
ATOM 1816 O O . GLY A 1 231 ? 14.560 15.831 -5.713 1.00 92.81 231 GLY A O 1
ATOM 1817 N N . THR A 1 232 ? 16.079 15.541 -4.075 1.00 89.31 232 THR A N 1
ATOM 1818 C CA . THR A 1 232 ? 17.215 15.251 -4.952 1.00 89.31 232 THR A CA 1
ATOM 1819 C C . THR A 1 232 ? 18.042 14.079 -4.440 1.00 89.31 232 THR A C 1
ATOM 1821 O O . THR A 1 232 ? 18.032 13.758 -3.252 1.00 89.31 232 THR A O 1
ATOM 1824 N N . THR A 1 233 ? 18.748 13.411 -5.346 1.00 83.38 233 THR A N 1
ATOM 1825 C CA . THR A 1 233 ? 19.608 12.265 -5.044 1.00 83.38 233 THR A CA 1
ATOM 1826 C C . THR A 1 233 ? 20.624 12.043 -6.162 1.00 83.38 233 THR A C 1
ATOM 1828 O O . THR A 1 233 ? 20.309 12.238 -7.337 1.00 83.38 233 THR A O 1
ATOM 1831 N N . ASN A 1 234 ? 21.836 11.612 -5.803 1.00 77.19 234 ASN A N 1
ATOM 1832 C CA . ASN A 1 234 ? 22.813 11.081 -6.761 1.00 77.19 234 ASN A CA 1
ATOM 1833 C C . ASN A 1 234 ? 22.830 9.543 -6.763 1.00 77.19 234 ASN A C 1
ATOM 1835 O O . ASN A 1 234 ? 23.608 8.957 -7.511 1.00 77.19 234 ASN A O 1
ATOM 1839 N N . GLY A 1 235 ? 22.021 8.893 -5.919 1.00 68.12 235 GLY A N 1
ATOM 1840 C CA . GLY A 1 235 ? 22.026 7.439 -5.726 1.00 68.12 235 GLY A CA 1
ATOM 1841 C C . GLY A 1 235 ? 21.161 6.677 -6.728 1.00 68.12 235 GLY A C 1
ATOM 1842 O O . GLY A 1 235 ? 21.274 5.466 -6.856 1.00 68.12 235 GLY A O 1
ATOM 1843 N N . VAL A 1 236 ? 20.295 7.358 -7.479 1.00 67.44 236 VAL A N 1
ATOM 1844 C CA . VAL A 1 236 ? 19.462 6.686 -8.480 1.00 67.44 236 VAL A CA 1
ATOM 1845 C C . VAL A 1 236 ? 20.287 6.461 -9.747 1.00 67.44 236 VAL A C 1
ATOM 1847 O O . VAL A 1 236 ? 20.492 7.381 -10.536 1.00 67.44 236 VAL A O 1
ATOM 1850 N N . GLY A 1 237 ? 20.719 5.217 -9.970 1.00 57.06 237 GLY A N 1
ATOM 1851 C CA . GLY A 1 237 ? 21.542 4.806 -11.118 1.00 57.06 237 GLY A CA 1
ATOM 1852 C C . GLY A 1 237 ? 20.970 5.107 -12.508 1.00 57.06 237 GLY A C 1
ATOM 1853 O O . GLY A 1 237 ? 21.654 4.934 -13.510 1.00 57.06 237 GLY A O 1
ATOM 1854 N N . LEU A 1 238 ? 19.712 5.546 -12.598 1.00 58.16 238 LEU A N 1
ATOM 1855 C CA . LEU A 1 238 ? 19.041 5.856 -13.862 1.00 58.16 238 LEU A CA 1
ATOM 1856 C C . LEU A 1 238 ? 19.613 7.109 -14.553 1.00 58.16 238 LEU A C 1
ATOM 1858 O O . LEU A 1 238 ? 19.389 7.309 -15.744 1.00 58.16 238 LEU A O 1
ATOM 1862 N N . ILE A 1 239 ? 20.349 7.958 -13.825 1.00 53.91 239 ILE A N 1
ATOM 1863 C CA . ILE A 1 239 ? 20.779 9.291 -14.290 1.00 53.91 239 ILE A CA 1
ATOM 1864 C C . ILE A 1 239 ? 22.221 9.270 -14.856 1.00 53.91 239 ILE A C 1
ATOM 1866 O O . ILE A 1 239 ? 22.717 10.272 -15.368 1.00 53.91 239 ILE A O 1
ATOM 1870 N N . GLY A 1 240 ? 22.911 8.124 -14.835 1.00 57.09 240 GLY A N 1
ATOM 1871 C CA . GLY A 1 240 ? 24.246 7.968 -15.421 1.00 57.09 240 GLY A CA 1
ATOM 1872 C C . GLY A 1 240 ? 25.020 6.781 -14.841 1.00 57.09 240 GLY A C 1
ATOM 1873 O O . GLY A 1 240 ? 24.526 6.126 -13.927 1.00 57.09 240 GLY A O 1
ATOM 1874 N N . PRO A 1 241 ? 26.236 6.490 -15.345 1.00 58.81 241 PRO A N 1
ATOM 1875 C CA . PRO A 1 241 ? 27.085 5.469 -14.743 1.00 58.81 241 PRO A CA 1
ATOM 1876 C C . PRO A 1 241 ? 27.340 5.810 -13.270 1.00 58.81 241 PRO A C 1
ATOM 1878 O O . PRO A 1 241 ? 27.690 6.947 -12.940 1.00 58.81 241 PRO A O 1
ATOM 1881 N N . ILE A 1 242 ? 27.131 4.822 -12.401 1.00 60.44 242 ILE A N 1
ATOM 1882 C CA . ILE A 1 242 ? 27.424 4.926 -10.975 1.00 60.44 242 ILE A CA 1
ATOM 1883 C C . ILE A 1 242 ? 28.933 4.756 -10.796 1.00 60.44 242 ILE A C 1
ATOM 1885 O O . ILE A 1 242 ? 29.517 3.785 -11.279 1.00 60.44 242 ILE A O 1
ATOM 1889 N N . ASP A 1 243 ? 29.560 5.708 -10.119 1.00 62.06 243 ASP A N 1
ATOM 1890 C CA . ASP A 1 243 ? 30.933 5.599 -9.652 1.00 62.06 243 ASP A CA 1
ATOM 1891 C C . ASP A 1 243 ? 31.008 4.508 -8.567 1.00 62.06 243 ASP A C 1
ATOM 1893 O O . ASP A 1 243 ? 30.382 4.658 -7.511 1.00 62.06 243 ASP A O 1
ATOM 1897 N N . PRO A 1 244 ? 31.751 3.411 -8.805 1.00 63.88 244 PRO A N 1
ATOM 1898 C CA . PRO A 1 244 ? 31.807 2.279 -7.889 1.00 63.88 244 PRO A CA 1
ATOM 1899 C C . PRO A 1 244 ? 32.466 2.606 -6.545 1.00 63.88 244 PRO A C 1
ATOM 1901 O O . PRO A 1 244 ? 32.224 1.887 -5.579 1.00 63.88 244 PRO A O 1
ATOM 1904 N N . ASP A 1 245 ? 33.273 3.668 -6.465 1.00 62.34 245 ASP A N 1
ATOM 1905 C CA . ASP A 1 245 ? 33.963 4.053 -5.230 1.00 62.34 245 ASP A CA 1
ATOM 1906 C C . ASP A 1 245 ? 33.099 4.955 -4.340 1.00 62.34 245 ASP A C 1
ATOM 1908 O O . ASP A 1 245 ? 33.305 5.017 -3.127 1.00 62.34 245 ASP A O 1
ATOM 1912 N N . THR A 1 246 ? 32.139 5.676 -4.928 1.00 60.50 246 THR A N 1
ATOM 1913 C CA . THR A 1 246 ? 31.321 6.664 -4.206 1.00 60.50 246 THR A CA 1
ATOM 1914 C C . THR A 1 246 ? 29.833 6.330 -4.162 1.00 60.50 246 THR A C 1
ATOM 1916 O O . THR A 1 246 ? 29.092 6.996 -3.439 1.00 60.50 246 THR A O 1
ATOM 1919 N N . GLY A 1 247 ? 29.372 5.354 -4.949 1.00 60.38 247 GLY A N 1
ATOM 1920 C CA . GLY A 1 247 ? 27.950 5.049 -5.128 1.00 60.38 247 GLY A CA 1
ATOM 1921 C C . GLY A 1 247 ? 27.158 6.189 -5.780 1.00 60.38 247 GLY A C 1
ATOM 1922 O O . GLY A 1 247 ? 25.927 6.176 -5.797 1.00 60.38 247 GLY A O 1
ATOM 1923 N N . ARG A 1 248 ? 27.847 7.209 -6.307 1.00 62.62 248 ARG A N 1
ATOM 1924 C CA . ARG A 1 248 ? 27.232 8.387 -6.919 1.00 62.62 248 ARG A CA 1
ATOM 1925 C C . ARG A 1 248 ? 27.152 8.214 -8.416 1.00 62.62 248 ARG A C 1
ATOM 1927 O O . ARG A 1 248 ? 28.125 7.865 -9.073 1.00 62.62 248 ARG A O 1
ATOM 1934 N N . THR A 1 249 ? 26.030 8.604 -8.988 1.00 61.59 249 THR A N 1
ATOM 1935 C CA . THR A 1 249 ? 26.019 9.017 -10.388 1.00 61.59 249 THR A CA 1
ATOM 1936 C C . THR A 1 249 ? 26.736 10.364 -10.525 1.00 61.59 249 THR A C 1
ATOM 1938 O O . THR A 1 249 ? 26.713 11.205 -9.622 1.00 61.59 249 THR A O 1
ATOM 1941 N N . GLY A 1 250 ? 27.373 10.605 -11.672 1.00 58.94 250 GLY A N 1
ATOM 1942 C CA . GLY A 1 250 ? 28.004 11.898 -11.974 1.00 58.94 250 GLY A CA 1
ATOM 1943 C C . GLY A 1 250 ? 27.022 13.077 -12.115 1.00 58.94 250 GLY A C 1
ATOM 1944 O O . GLY A 1 250 ? 27.456 14.184 -12.427 1.00 58.94 250 GLY A O 1
ATOM 1945 N N . MET A 1 251 ? 25.715 12.858 -11.924 1.00 66.31 251 MET A N 1
ATOM 1946 C CA . MET A 1 251 ? 24.648 13.843 -12.105 1.00 66.31 251 MET A CA 1
ATOM 1947 C C . MET A 1 251 ? 23.619 13.750 -10.972 1.00 66.31 251 MET A C 1
ATOM 1949 O O . MET A 1 251 ? 23.104 12.679 -10.679 1.00 66.31 251 MET A O 1
ATOM 1953 N N . GLN A 1 252 ? 23.269 14.885 -10.365 1.00 74.06 252 GLN A N 1
ATOM 1954 C CA . GLN A 1 252 ? 22.187 14.940 -9.382 1.00 74.06 252 GLN A CA 1
ATOM 1955 C C . GLN A 1 252 ? 20.829 14.917 -10.083 1.00 74.06 252 GLN A C 1
ATOM 1957 O O . GLN A 1 252 ? 20.543 15.789 -10.905 1.00 74.06 252 GLN A O 1
ATOM 1962 N N . GLY A 1 253 ? 19.977 13.956 -9.729 1.00 77.94 253 GLY A N 1
ATOM 1963 C CA . GLY A 1 253 ? 18.589 13.919 -10.180 1.00 77.94 253 GLY A CA 1
ATOM 1964 C C . GLY A 1 253 ? 17.627 14.390 -9.106 1.00 77.94 253 GLY A C 1
ATOM 1965 O O . GLY A 1 253 ? 17.866 14.245 -7.909 1.00 77.94 253 GLY A O 1
ATOM 1966 N N . GLY A 1 254 ? 16.519 14.963 -9.548 1.00 86.50 254 GLY A N 1
ATOM 1967 C CA . GLY A 1 254 ? 15.353 15.270 -8.739 1.00 86.50 254 GLY A CA 1
ATOM 1968 C C . GLY A 1 254 ? 14.401 14.080 -8.630 1.00 86.50 254 GLY A C 1
ATOM 1969 O O . GLY A 1 254 ? 14.449 13.149 -9.431 1.00 86.50 254 GLY A O 1
ATOM 1970 N N . ALA A 1 255 ? 13.489 14.143 -7.670 1.00 88.62 255 ALA A N 1
ATOM 1971 C CA . ALA A 1 255 ? 12.315 13.287 -7.578 1.00 88.62 255 ALA A CA 1
ATOM 1972 C C . ALA A 1 255 ? 11.057 14.164 -7.552 1.00 88.62 255 ALA A C 1
ATOM 1974 O O . ALA A 1 255 ? 11.039 15.202 -6.889 1.00 88.62 255 ALA A O 1
ATOM 1975 N N . ASN A 1 256 ? 10.024 13.751 -8.279 1.00 92.44 256 ASN A N 1
ATOM 1976 C CA . ASN A 1 256 ? 8.683 14.330 -8.248 1.00 92.44 256 ASN A CA 1
ATOM 1977 C C . ASN A 1 256 ? 7.664 13.236 -8.579 1.00 92.44 256 ASN A C 1
ATOM 1979 O O . ASN A 1 256 ? 7.083 13.190 -9.661 1.00 92.44 256 ASN A O 1
ATOM 1983 N N . ILE A 1 257 ? 7.517 12.301 -7.651 1.00 93.81 257 ILE A N 1
ATOM 1984 C CA . ILE A 1 257 ? 6.676 11.117 -7.809 1.00 93.81 257 ILE A CA 1
ATOM 1985 C C . ILE A 1 257 ? 5.357 11.365 -7.092 1.00 93.81 257 ILE A C 1
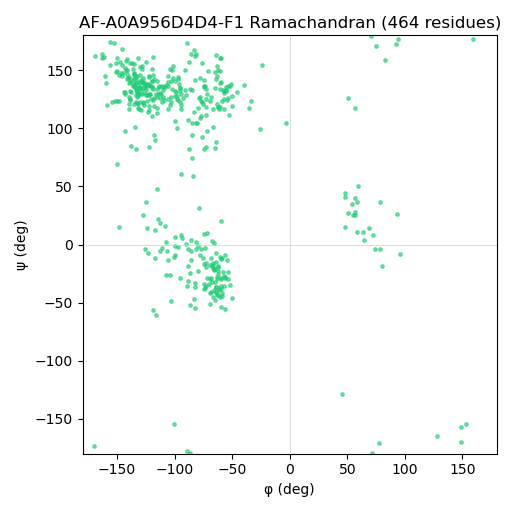ATOM 1987 O O . ILE A 1 257 ? 5.352 11.908 -5.984 1.00 93.81 257 ILE A O 1
ATOM 1991 N N . TRP A 1 258 ? 4.258 10.913 -7.690 1.00 97.00 258 TRP A N 1
ATOM 1992 C CA . TRP A 1 258 ? 2.935 10.940 -7.082 1.00 97.00 258 TRP A CA 1
ATOM 1993 C C . TRP A 1 258 ? 2.246 9.589 -7.235 1.00 97.00 258 TRP A C 1
ATOM 1995 O O . TRP A 1 258 ? 2.386 8.901 -8.246 1.00 97.00 258 TRP A O 1
ATOM 2005 N N . GLY A 1 259 ? 1.468 9.223 -6.229 1.00 97.38 259 GLY A N 1
ATOM 2006 C CA . GLY A 1 259 ? 0.605 8.055 -6.290 1.00 97.38 259 GLY A CA 1
ATOM 2007 C C . GLY A 1 259 ? -0.539 8.199 -5.309 1.00 97.38 259 GLY A C 1
ATOM 2008 O O . GLY A 1 259 ? -0.449 8.937 -4.328 1.00 97.38 259 GLY A O 1
ATOM 2009 N N . GLY A 1 260 ? -1.642 7.525 -5.587 1.00 98.06 260 GLY A N 1
ATOM 2010 C CA . GLY A 1 260 ? -2.815 7.603 -4.737 1.00 98.06 260 GLY A CA 1
ATOM 2011 C C . GLY A 1 260 ? -3.857 6.564 -5.095 1.00 98.06 260 GLY A C 1
ATOM 2012 O O . GLY A 1 260 ? -3.840 5.996 -6.183 1.00 98.06 260 GLY A O 1
ATOM 2013 N N . ALA A 1 261 ? -4.770 6.317 -4.171 1.00 98.25 261 ALA A N 1
ATOM 2014 C CA . ALA A 1 261 ? -5.926 5.466 -4.373 1.00 98.25 261 ALA A CA 1
ATOM 2015 C C . ALA A 1 261 ? -7.060 5.937 -3.470 1.00 98.25 261 ALA A C 1
ATOM 2017 O O . ALA A 1 261 ? -6.836 6.455 -2.376 1.00 98.25 261 ALA A O 1
ATOM 2018 N N . ALA A 1 262 ? -8.287 5.764 -3.936 1.00 98.06 262 ALA A N 1
ATOM 2019 C CA . ALA A 1 262 ? -9.484 6.040 -3.173 1.00 98.06 262 ALA A CA 1
ATOM 2020 C C . ALA A 1 262 ? -10.541 4.981 -3.466 1.00 98.06 262 ALA A C 1
ATOM 2022 O O . ALA A 1 262 ? -10.711 4.543 -4.603 1.00 98.06 262 ALA A O 1
ATOM 2023 N N . ARG A 1 263 ? -11.281 4.612 -2.427 1.00 96.56 263 ARG A N 1
ATOM 2024 C CA . ARG A 1 263 ? -12.373 3.651 -2.453 1.00 96.56 263 ARG A CA 1
ATOM 2025 C C . ARG A 1 263 ? -13.625 4.305 -1.900 1.00 96.56 263 ARG A C 1
ATOM 2027 O O . ARG A 1 263 ? -13.614 4.850 -0.802 1.00 96.56 263 ARG A O 1
ATOM 2034 N N . LEU A 1 264 ? -14.719 4.206 -2.643 1.00 97.94 264 LEU A N 1
ATOM 2035 C CA . LEU A 1 264 ? -16.038 4.689 -2.249 1.00 97.94 264 LEU A CA 1
ATOM 2036 C C . LEU A 1 264 ? -17.036 3.549 -2.357 1.00 97.94 264 LEU A C 1
ATOM 2038 O O . LEU A 1 264 ? -17.028 2.820 -3.343 1.00 97.94 264 LEU A O 1
ATOM 2042 N N . GLY A 1 265 ? -17.921 3.384 -1.384 1.00 96.69 265 GLY A N 1
ATOM 2043 C CA . GLY A 1 265 ? -18.881 2.295 -1.444 1.00 96.69 265 GLY A CA 1
ATOM 2044 C C . GLY A 1 265 ? -19.981 2.350 -0.410 1.00 96.69 265 GLY A C 1
ATOM 2045 O O . GLY A 1 265 ? -20.145 3.320 0.331 1.00 96.69 265 GLY A O 1
ATOM 2046 N N . VAL A 1 266 ? -20.752 1.273 -0.393 1.00 95.25 266 VAL A N 1
ATOM 2047 C CA . VAL A 1 266 ? -21.845 1.058 0.545 1.00 95.25 266 VAL A CA 1
ATOM 2048 C C . VAL A 1 266 ? -21.713 -0.318 1.182 1.00 95.25 266 VAL A C 1
ATOM 2050 O O . VAL A 1 266 ? -21.370 -1.300 0.522 1.00 95.25 266 VAL A O 1
ATOM 2053 N N . GLU A 1 267 ? -21.995 -0.386 2.477 1.00 92.12 267 GLU A N 1
ATOM 2054 C CA . GLU A 1 267 ? -21.895 -1.604 3.276 1.00 92.12 267 GLU A CA 1
ATOM 2055 C C . GLU A 1 267 ? -23.238 -1.886 3.945 1.00 92.12 267 GLU A C 1
ATOM 2057 O O . GLU A 1 267 ? -23.910 -0.978 4.442 1.00 92.12 267 GLU A O 1
ATOM 2062 N N . SER A 1 268 ? -23.653 -3.151 3.965 1.00 90.62 268 SER A N 1
ATOM 2063 C CA . SER A 1 268 ? -24.922 -3.541 4.571 1.00 90.62 268 SER A CA 1
ATOM 2064 C C . SER A 1 268 ? -24.975 -3.184 6.058 1.00 90.62 268 SER A C 1
ATOM 2066 O O . SER A 1 268 ? -24.030 -3.443 6.802 1.00 90.62 268 SER A O 1
ATOM 2068 N N . ALA A 1 269 ? -26.130 -2.706 6.514 1.00 73.94 269 ALA A N 1
ATOM 2069 C CA . ALA A 1 269 ? -26.362 -2.346 7.908 1.00 73.94 269 ALA A CA 1
ATOM 2070 C C . ALA A 1 269 ? -26.511 -3.542 8.858 1.00 73.94 269 ALA A C 1
ATOM 2072 O O . ALA A 1 269 ? -26.768 -3.340 10.044 1.00 73.94 269 ALA A O 1
ATOM 2073 N N . GLU A 1 270 ? -26.486 -4.775 8.369 1.00 65.88 270 GLU A N 1
ATOM 2074 C CA . GLU A 1 270 ? -26.703 -5.940 9.215 1.00 65.88 270 GLU A CA 1
ATOM 2075 C C . GLU A 1 270 ? -25.374 -6.475 9.731 1.00 65.88 270 GLU A C 1
ATOM 2077 O O . GLU A 1 270 ? -24.453 -6.775 8.974 1.00 65.88 270 GLU A O 1
ATOM 2082 N N . ASN A 1 271 ? -25.306 -6.606 11.056 1.00 55.75 271 ASN A N 1
ATOM 2083 C CA . ASN A 1 271 ? -24.305 -7.415 11.726 1.00 55.75 271 ASN A CA 1
ATOM 2084 C C . ASN A 1 271 ? -24.710 -8.869 11.471 1.00 55.75 271 ASN A C 1
ATOM 2086 O O . ASN A 1 271 ? -25.413 -9.444 12.301 1.00 55.75 271 ASN A O 1
ATOM 2090 N N . ALA A 1 272 ? -24.342 -9.456 10.328 1.00 47.34 272 ALA A N 1
ATOM 2091 C CA . ALA A 1 272 ? -24.705 -10.851 10.081 1.00 47.34 272 ALA A CA 1
ATOM 2092 C C . ALA A 1 272 ? -24.117 -11.767 11.151 1.00 47.34 272 ALA A C 1
ATOM 2094 O O . ALA A 1 272 ? -24.735 -12.772 11.465 1.00 47.34 272 ALA A O 1
ATOM 2095 N N . TRP A 1 273 ? -22.978 -11.418 11.756 1.00 52.06 273 TRP A N 1
ATOM 2096 C CA . TRP A 1 273 ? -22.401 -12.231 12.816 1.00 52.06 273 TRP A CA 1
ATOM 2097 C C . TRP A 1 273 ? -21.440 -11.411 13.679 1.00 52.06 273 TRP A C 1
ATOM 2099 O O . TRP A 1 273 ? -20.448 -10.876 13.187 1.00 52.06 273 TRP A O 1
ATOM 2109 N N . SER A 1 274 ? -21.721 -11.298 14.976 1.00 42.88 274 SER A N 1
ATOM 2110 C CA . SER A 1 274 ? -20.717 -10.866 15.947 1.00 42.88 274 SER A CA 1
ATOM 2111 C C . SER A 1 274 ? -19.870 -12.083 16.305 1.00 42.88 274 SER A C 1
ATOM 2113 O O . SER A 1 274 ? -20.332 -12.945 17.055 1.00 42.88 274 SER A O 1
ATOM 2115 N N . VAL A 1 275 ? -18.645 -12.174 15.788 1.00 42.91 275 VAL A N 1
ATOM 2116 C CA . VAL A 1 275 ? -17.683 -13.147 16.320 1.00 42.91 275 VAL A CA 1
ATOM 2117 C C . VAL A 1 275 ? -17.300 -12.668 17.726 1.00 42.91 275 VAL A C 1
ATOM 2119 O O . VAL A 1 275 ? -16.875 -11.519 17.874 1.00 42.91 275 VAL A O 1
ATOM 2122 N N . PRO A 1 276 ? -17.473 -13.470 18.790 1.00 39.66 276 PRO A N 1
ATOM 2123 C CA . PRO A 1 276 ? -17.017 -13.084 20.117 1.00 39.66 276 PRO A CA 1
ATOM 2124 C C . PRO A 1 276 ? -15.483 -13.026 20.115 1.00 39.66 276 PRO A C 1
ATOM 2126 O O . PRO A 1 276 ? -14.826 -14.057 20.183 1.00 39.66 276 PRO A O 1
ATOM 2129 N N . ASN A 1 277 ? -14.891 -11.834 20.028 1.00 37.91 277 ASN A N 1
ATOM 2130 C CA . ASN A 1 277 ? -13.450 -11.679 20.213 1.00 37.91 277 ASN A CA 1
ATOM 2131 C C . ASN A 1 277 ? -13.161 -11.545 21.718 1.00 37.91 277 ASN A C 1
ATOM 2133 O O . ASN A 1 277 ? -13.446 -10.514 22.328 1.00 37.91 277 ASN A O 1
ATOM 2137 N N . GLN A 1 278 ? -12.638 -12.609 22.332 1.00 33.12 278 GLN A N 1
ATOM 2138 C CA . GLN A 1 278 ? -12.412 -12.692 23.783 1.00 33.12 278 GLN A CA 1
ATOM 2139 C C . GLN A 1 278 ? -11.145 -11.981 24.280 1.00 33.12 278 GLN A C 1
ATOM 2141 O O . GLN A 1 278 ? -10.903 -11.956 25.483 1.00 33.12 278 GLN A O 1
ATOM 2146 N N . SER A 1 279 ? -10.334 -11.374 23.412 1.00 32.47 279 SER A N 1
ATOM 2147 C CA . SER A 1 279 ? -8.990 -10.956 23.833 1.00 32.47 279 SER A CA 1
ATOM 2148 C C . SER A 1 279 ? -8.881 -9.556 24.453 1.00 32.47 279 SER A C 1
ATOM 2150 O O . SER A 1 279 ? -7.897 -9.311 25.139 1.00 32.47 279 SER A O 1
ATOM 2152 N N . ASN A 1 280 ? -9.846 -8.636 24.279 1.00 31.77 280 ASN A N 1
ATOM 2153 C CA . ASN A 1 280 ? -9.673 -7.236 24.734 1.00 31.77 280 ASN A CA 1
ATOM 2154 C C . ASN A 1 280 ? -10.944 -6.489 25.194 1.00 31.77 280 ASN A C 1
ATOM 2156 O O . ASN A 1 280 ? -10.934 -5.262 25.280 1.00 31.77 280 ASN A O 1
ATOM 2160 N N . GLY A 1 281 ? -12.065 -7.172 25.452 1.00 30.00 281 GLY A N 1
ATOM 2161 C CA . GLY A 1 281 ? -13.310 -6.509 25.891 1.00 30.00 281 GLY A CA 1
ATOM 2162 C C . GLY A 1 281 ? -13.939 -5.546 24.865 1.00 30.00 281 GLY A C 1
ATOM 2163 O O . GLY A 1 281 ? -14.951 -4.916 25.158 1.00 30.00 281 GLY A O 1
ATOM 2164 N N . ARG A 1 282 ? -13.372 -5.448 23.655 1.00 38.69 282 ARG A N 1
ATOM 2165 C CA . ARG A 1 282 ? -13.983 -4.816 22.484 1.00 38.69 282 ARG A CA 1
ATOM 2166 C C . ARG A 1 282 ? -14.770 -5.872 21.719 1.00 38.69 282 ARG A C 1
ATOM 2168 O O . ARG A 1 282 ? -14.239 -6.936 21.410 1.00 38.69 282 ARG A O 1
ATOM 2175 N N . THR A 1 283 ? -16.031 -5.566 21.433 1.00 38.66 283 THR A N 1
ATOM 2176 C CA . THR A 1 283 ? -16.906 -6.343 20.548 1.00 38.66 283 THR A CA 1
ATOM 2177 C C . THR A 1 283 ? -16.160 -6.718 19.269 1.00 38.66 283 THR A C 1
ATOM 2179 O O . THR A 1 283 ? -15.502 -5.866 18.673 1.00 38.66 283 THR A O 1
ATOM 2182 N N . GLY A 1 284 ? -16.215 -7.998 18.889 1.00 45.88 284 GLY A N 1
ATOM 2183 C CA . GLY A 1 284 ? -15.471 -8.508 17.742 1.00 45.88 284 GLY A CA 1
ATOM 2184 C C . GLY A 1 284 ? -15.836 -7.811 16.436 1.00 45.88 284 GLY A C 1
ATOM 2185 O O . GLY A 1 284 ? -16.882 -7.162 16.324 1.00 45.88 284 GLY A O 1
ATOM 2186 N N . ALA A 1 285 ? -14.933 -7.935 15.461 1.00 47.50 285 ALA A N 1
ATOM 2187 C CA . ALA A 1 285 ? -15.106 -7.367 14.135 1.00 47.50 285 ALA A CA 1
ATOM 2188 C C . ALA A 1 285 ? -16.479 -7.772 13.593 1.00 47.50 285 ALA A C 1
ATOM 2190 O O . ALA A 1 285 ? -16.824 -8.950 13.504 1.00 47.50 285 ALA A O 1
ATOM 2191 N N . THR A 1 286 ? -17.296 -6.764 13.328 1.00 55.78 286 THR A N 1
ATOM 2192 C CA . THR A 1 286 ? -18.631 -6.947 12.789 1.00 55.78 286 THR A CA 1
ATOM 2193 C C . THR A 1 286 ? -18.522 -6.816 11.284 1.00 55.78 286 THR A C 1
ATOM 2195 O O . THR A 1 286 ? -18.140 -5.760 10.785 1.00 55.78 286 THR A O 1
ATOM 2198 N N . TYR A 1 287 ? -18.828 -7.890 10.565 1.00 65.69 287 TYR A N 1
ATOM 2199 C CA . TYR A 1 287 ? -18.735 -7.907 9.111 1.00 65.69 287 TYR A CA 1
ATOM 2200 C C . TYR A 1 287 ? -20.092 -7.587 8.485 1.00 65.69 287 TYR A C 1
ATOM 2202 O O . TYR A 1 287 ? -21.113 -8.149 8.885 1.00 65.69 287 TYR A O 1
ATOM 2210 N N . ALA A 1 288 ? -20.089 -6.712 7.478 1.00 76.00 288 ALA A N 1
ATOM 2211 C CA . ALA A 1 288 ? -21.246 -6.494 6.621 1.00 76.00 288 ALA A CA 1
ATOM 2212 C C . ALA A 1 288 ? -21.545 -7.769 5.811 1.00 76.00 288 ALA A C 1
ATOM 2214 O O . ALA A 1 288 ? -20.629 -8.373 5.242 1.00 76.00 288 ALA A O 1
ATOM 2215 N N . THR A 1 289 ? -22.816 -8.166 5.736 1.00 89.00 289 THR A N 1
ATOM 2216 C CA . THR A 1 289 ? -23.302 -9.279 4.903 1.00 89.00 289 THR A CA 1
ATOM 2217 C C . THR A 1 289 ? -22.961 -9.073 3.435 1.00 89.00 289 THR A C 1
ATOM 2219 O O . THR A 1 289 ? -22.662 -10.022 2.720 1.00 89.00 289 THR A O 1
ATOM 2222 N N . TRP A 1 290 ? -23.004 -7.829 2.969 1.00 93.19 290 TRP A N 1
ATOM 2223 C CA . TRP A 1 290 ? -22.564 -7.471 1.632 1.00 93.19 290 TRP A CA 1
ATOM 2224 C C . TRP A 1 290 ? -21.935 -6.084 1.636 1.00 93.19 290 TRP A C 1
ATOM 2226 O O . TRP A 1 290 ? -22.249 -5.242 2.484 1.00 93.19 290 TRP A O 1
ATOM 2236 N N . ALA A 1 291 ? -21.050 -5.854 0.679 1.00 94.50 291 ALA A N 1
ATOM 2237 C CA . ALA A 1 291 ? -20.486 -4.548 0.410 1.00 94.50 291 ALA A CA 1
ATOM 2238 C C . ALA A 1 291 ? -20.227 -4.389 -1.086 1.00 94.50 291 ALA A C 1
ATOM 2240 O O . ALA A 1 291 ? -19.932 -5.365 -1.777 1.00 94.50 291 ALA A O 1
ATOM 2241 N N . ALA A 1 292 ? -20.359 -3.165 -1.577 1.00 97.31 292 ALA A N 1
ATOM 2242 C CA . ALA A 1 292 ? -20.034 -2.811 -2.948 1.00 97.31 292 ALA A CA 1
ATOM 2243 C C . ALA A 1 292 ? -19.194 -1.540 -2.933 1.00 97.31 292 ALA A C 1
ATOM 2245 O O . ALA A 1 292 ? -19.598 -0.538 -2.339 1.00 97.31 292 ALA A O 1
ATOM 2246 N N . TYR A 1 293 ? -18.045 -1.591 -3.592 1.00 97.38 293 TYR A N 1
ATOM 2247 C CA . TYR A 1 293 ? -17.089 -0.502 -3.654 1.00 97.38 293 TYR A CA 1
ATOM 2248 C C . TYR A 1 293 ? -16.705 -0.208 -5.100 1.00 97.38 293 TYR A C 1
ATOM 2250 O O . TYR A 1 293 ? -16.698 -1.085 -5.961 1.00 97.38 293 TYR A O 1
ATOM 2258 N N . LEU A 1 294 ? -16.353 1.043 -5.343 1.00 98.31 294 LEU A N 1
ATOM 2259 C CA . LEU A 1 294 ? -15.620 1.498 -6.502 1.00 98.31 294 LEU A CA 1
ATOM 2260 C C . LEU A 1 294 ? -14.288 2.036 -6.000 1.00 98.31 294 LEU A C 1
ATOM 2262 O O . LEU A 1 294 ? -14.254 3.000 -5.234 1.00 98.31 294 LEU A O 1
ATOM 2266 N N . GLU A 1 295 ? -13.207 1.403 -6.426 1.00 98.06 295 GLU A N 1
ATOM 2267 C CA . GLU A 1 295 ? -11.854 1.867 -6.175 1.00 98.06 295 GLU A CA 1
ATOM 2268 C C . GLU A 1 295 ? -11.253 2.457 -7.448 1.00 98.06 295 GLU A C 1
ATOM 2270 O O . GLU A 1 295 ? -11.537 2.014 -8.561 1.00 98.06 295 GLU A O 1
ATOM 2275 N N . SER A 1 296 ? -10.438 3.489 -7.295 1.00 98.31 296 SER A N 1
ATOM 2276 C CA . SER A 1 296 ? -9.598 4.012 -8.361 1.00 98.31 296 SER A CA 1
ATOM 2277 C C . SER A 1 296 ? -8.303 4.515 -7.759 1.00 98.31 296 SER A C 1
ATOM 2279 O O . SER A 1 296 ? -8.290 5.060 -6.656 1.00 98.31 296 SER A O 1
ATOM 2281 N N . GLY A 1 297 ? -7.210 4.351 -8.485 1.00 98.06 297 GLY A N 1
ATOM 2282 C CA . GLY A 1 297 ? -5.918 4.849 -8.060 1.00 98.06 297 GLY A CA 1
ATOM 2283 C C . GLY A 1 297 ? -4.989 5.060 -9.233 1.00 98.06 297 GLY A C 1
ATOM 2284 O O . GLY A 1 297 ? -5.321 4.750 -10.377 1.00 98.06 297 GLY A O 1
ATOM 2285 N N . PHE A 1 298 ? -3.829 5.626 -8.937 1.00 97.75 298 PHE A N 1
ATOM 2286 C CA . PHE A 1 298 ? -2.817 5.940 -9.921 1.00 97.75 298 PHE A CA 1
ATOM 2287 C C . PHE A 1 298 ? -1.404 5.881 -9.334 1.00 97.75 298 PHE A C 1
ATOM 2289 O O . PHE A 1 298 ? -1.205 5.985 -8.122 1.00 97.75 298 PHE A O 1
ATOM 2296 N N . SER A 1 299 ? -0.433 5.748 -10.230 1.00 96.44 299 SER A N 1
ATOM 2297 C CA . SER A 1 299 ? 1.000 5.932 -10.004 1.00 96.44 299 SER A CA 1
ATOM 2298 C C . SER A 1 299 ? 1.558 6.649 -11.230 1.00 96.44 299 SER A C 1
ATOM 2300 O O . SER A 1 299 ? 1.319 6.209 -12.360 1.00 96.44 299 SER A O 1
ATOM 2302 N N . THR A 1 300 ? 2.265 7.762 -11.023 1.00 94.12 300 THR A N 1
ATOM 2303 C CA . THR A 1 300 ? 2.789 8.569 -12.130 1.00 94.12 300 THR A CA 1
ATOM 2304 C C . THR A 1 300 ? 3.820 7.812 -12.966 1.00 94.12 300 THR A C 1
ATOM 2306 O O . THR A 1 300 ? 4.635 7.026 -12.473 1.00 94.12 300 THR A O 1
ATOM 2309 N N . GLY A 1 301 ? 3.771 8.050 -14.271 1.00 89.19 301 GLY A N 1
ATOM 2310 C CA . GLY A 1 301 ? 4.706 7.552 -15.262 1.00 89.19 301 GLY A CA 1
ATOM 2311 C C . GLY A 1 301 ? 5.964 8.397 -15.380 1.00 89.19 301 GLY A C 1
ATOM 2312 O O . GLY A 1 301 ? 6.040 9.517 -14.873 1.00 89.19 301 GLY A O 1
ATOM 2313 N N . GLN A 1 302 ? 6.961 7.853 -16.077 1.00 85.25 302 GLN A N 1
ATOM 2314 C CA . GLN A 1 302 ? 8.165 8.585 -16.461 1.00 85.25 302 GLN A CA 1
ATOM 2315 C C . GLN A 1 302 ? 8.022 9.067 -17.900 1.00 85.25 302 GLN A C 1
ATOM 2317 O O . GLN A 1 302 ? 7.758 8.265 -18.799 1.00 85.25 302 GLN A O 1
ATOM 2322 N N . GLU A 1 303 ? 8.237 10.366 -18.107 1.00 78.50 303 GLU A N 1
ATOM 2323 C CA . GLU A 1 303 ? 8.432 10.922 -19.442 1.00 78.50 303 GLU A CA 1
ATOM 2324 C C . GLU A 1 303 ? 9.780 10.416 -19.995 1.00 78.50 303 GLU A C 1
ATOM 2326 O O . GLU A 1 303 ? 10.824 10.515 -19.343 1.00 78.50 303 GLU A O 1
ATOM 2331 N N . GLY A 1 304 ? 9.740 9.836 -21.189 1.00 68.94 304 GLY A N 1
ATOM 2332 C CA . GLY A 1 304 ? 10.861 9.303 -21.941 1.00 68.94 304 GLY A CA 1
ATOM 2333 C C . GLY A 1 304 ? 11.408 7.943 -21.510 1.00 68.94 304 GLY A C 1
ATOM 2334 O O . GLY A 1 304 ? 10.811 7.185 -20.746 1.00 68.94 304 GLY A O 1
ATOM 2335 N N . ALA A 1 305 ? 12.549 7.581 -22.100 1.00 61.69 305 ALA A N 1
ATOM 2336 C CA . ALA A 1 305 ? 13.265 6.368 -21.736 1.00 61.69 305 ALA A CA 1
ATOM 2337 C C . ALA A 1 305 ? 13.923 6.564 -20.367 1.00 61.69 305 ALA A C 1
ATOM 2339 O O . ALA A 1 305 ? 14.725 7.478 -20.189 1.00 61.69 305 ALA A O 1
ATOM 2340 N N . VAL A 1 306 ? 13.637 5.670 -19.420 1.00 59.16 306 VAL A N 1
ATOM 2341 C CA . VAL A 1 306 ? 14.219 5.726 -18.069 1.00 59.16 306 VAL A CA 1
ATOM 2342 C C . VAL A 1 306 ? 15.754 5.581 -18.108 1.00 59.16 306 VAL A C 1
ATOM 2344 O O . VAL A 1 306 ? 16.461 6.138 -17.279 1.00 59.16 306 VAL A O 1
ATOM 2347 N N . THR A 1 307 ? 16.296 4.933 -19.143 1.00 55.38 307 THR A N 1
ATOM 2348 C CA . THR A 1 307 ? 17.742 4.836 -19.415 1.00 55.38 307 THR A CA 1
ATOM 2349 C C . THR A 1 307 ? 18.353 6.095 -20.050 1.00 55.38 307 THR A C 1
ATOM 2351 O O . THR A 1 307 ? 19.572 6.195 -20.157 1.00 55.38 307 THR A O 1
ATOM 2354 N N . ALA A 1 308 ? 17.533 7.063 -20.472 1.00 51.59 308 ALA A N 1
ATOM 2355 C CA . ALA A 1 308 ? 17.948 8.352 -21.034 1.00 51.59 308 ALA A CA 1
ATOM 2356 C C . ALA A 1 308 ? 17.692 9.528 -20.069 1.00 51.59 308 ALA A C 1
ATOM 2358 O O . ALA A 1 308 ? 17.751 10.692 -20.477 1.00 51.59 308 ALA A O 1
ATOM 2359 N N . ILE A 1 309 ? 17.457 9.245 -18.780 1.00 54.16 309 ILE A N 1
ATOM 2360 C CA . ILE A 1 309 ? 17.282 10.265 -17.730 1.00 54.16 309 ILE A CA 1
ATOM 2361 C C . ILE A 1 309 ? 18.528 11.162 -17.590 1.00 54.16 309 ILE A C 1
ATOM 2363 O O . ILE A 1 309 ? 18.425 12.267 -17.078 1.00 54.16 309 ILE A O 1
ATOM 2367 N N . GLY A 1 310 ? 19.672 10.809 -18.190 1.00 48.66 310 GLY A N 1
ATOM 2368 C CA . GLY A 1 310 ? 20.810 11.726 -18.358 1.00 48.66 310 GLY A CA 1
ATOM 2369 C C . GLY A 1 310 ? 20.487 13.068 -19.054 1.00 48.66 310 GLY A C 1
ATOM 2370 O O . GLY A 1 310 ? 21.307 13.978 -19.002 1.00 48.66 310 GLY A O 1
ATOM 2371 N N . SER A 1 311 ? 19.311 13.225 -19.687 1.00 48.78 311 SER A N 1
ATOM 2372 C CA . SER A 1 311 ? 18.792 14.527 -20.167 1.00 48.78 311 SER A CA 1
ATOM 2373 C C . SER A 1 311 ? 17.639 15.111 -19.330 1.00 48.78 311 SER A C 1
ATOM 2375 O O . SER A 1 311 ? 17.313 16.285 -19.493 1.00 48.78 311 S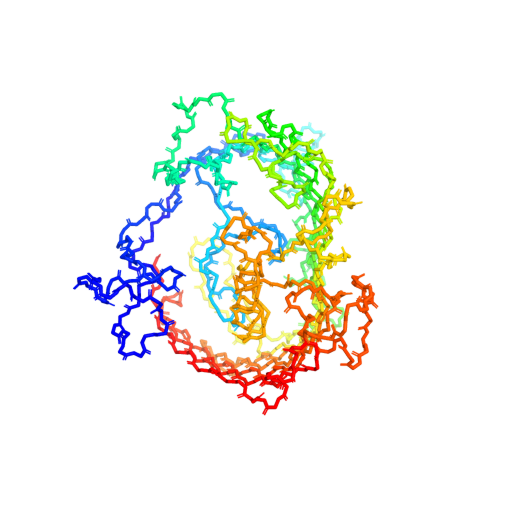ER A O 1
ATOM 2377 N N . TYR A 1 312 ? 17.026 14.328 -18.437 1.00 54.44 312 TYR A N 1
ATOM 2378 C CA . TYR A 1 312 ? 15.858 14.712 -17.641 1.00 54.44 312 TYR A CA 1
ATOM 2379 C C . TYR A 1 312 ? 16.225 14.753 -16.159 1.00 54.44 312 TYR A C 1
ATOM 2381 O O . TYR A 1 312 ? 16.491 13.740 -15.527 1.00 54.44 312 TYR A O 1
ATOM 2389 N N . SER A 1 313 ? 16.207 15.940 -15.567 1.00 70.12 313 SER A N 1
ATOM 2390 C CA . SER A 1 313 ? 16.669 16.161 -14.198 1.00 70.12 313 SER A CA 1
ATOM 2391 C C . SER A 1 313 ? 15.716 15.646 -13.113 1.00 70.12 313 SER A C 1
ATOM 2393 O O . SER A 1 313 ? 15.907 16.012 -11.959 1.00 70.12 313 SER A O 1
ATOM 2395 N N . THR A 1 314 ? 14.652 14.883 -13.405 1.00 84.44 314 THR A N 1
ATOM 2396 C CA . THR A 1 314 ? 13.657 14.488 -12.386 1.00 84.44 314 THR A CA 1
ATOM 2397 C C . THR A 1 314 ? 12.991 13.137 -12.669 1.00 84.44 314 THR A C 1
ATOM 2399 O O . THR A 1 314 ? 12.350 12.959 -13.701 1.00 84.44 314 THR A O 1
ATOM 2402 N N . LEU A 1 315 ? 13.097 12.212 -11.709 1.00 85.50 315 LEU A N 1
ATOM 2403 C CA . LEU A 1 315 ? 12.363 10.948 -11.662 1.00 85.50 315 LEU A CA 1
ATOM 2404 C C . LEU A 1 315 ? 10.918 11.200 -11.216 1.00 85.50 315 LEU A C 1
ATOM 2406 O O . LEU A 1 315 ? 10.686 11.710 -10.119 1.00 85.50 315 LEU A O 1
ATOM 2410 N N . THR A 1 316 ? 9.951 10.804 -12.035 1.00 89.06 316 THR A N 1
ATOM 2411 C CA . THR A 1 316 ? 8.515 10.939 -11.738 1.00 89.06 316 THR A CA 1
ATOM 2412 C C . THR A 1 316 ? 7.822 9.598 -11.527 1.00 89.06 316 THR A C 1
ATOM 2414 O O . THR A 1 316 ? 6.663 9.566 -11.131 1.00 89.06 316 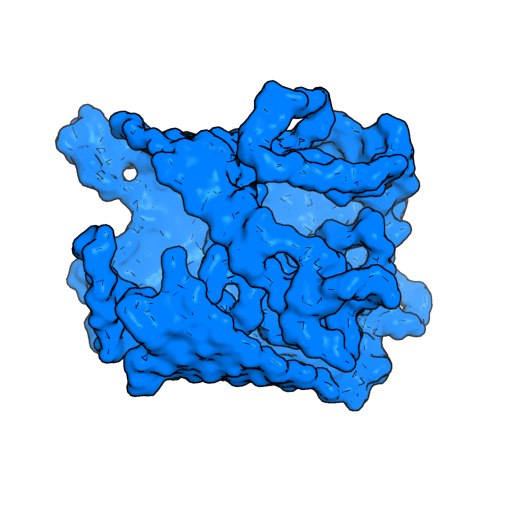THR A O 1
ATOM 2417 N N . GLN A 1 317 ? 8.521 8.483 -11.733 1.00 88.06 317 GLN A N 1
ATOM 2418 C CA . GLN A 1 317 ? 7.947 7.143 -11.677 1.00 88.06 317 GLN A CA 1
ATOM 2419 C C . GLN A 1 317 ? 8.411 6.341 -10.468 1.00 88.06 317 GLN A C 1
ATOM 2421 O O . GLN A 1 317 ? 9.602 6.269 -10.168 1.00 88.06 317 GLN A O 1
ATOM 2426 N N . ARG A 1 318 ? 7.453 5.676 -9.819 1.00 90.06 318 ARG A N 1
ATOM 2427 C CA . ARG A 1 318 ? 7.685 4.637 -8.810 1.00 90.06 318 ARG A CA 1
ATOM 2428 C C . ARG A 1 318 ? 6.423 3.784 -8.667 1.00 90.06 318 ARG A C 1
ATOM 2430 O O . ARG A 1 318 ? 5.337 4.365 -8.630 1.00 90.06 318 ARG A O 1
ATOM 2437 N N . PRO A 1 319 ? 6.533 2.454 -8.532 1.00 92.19 319 PRO A N 1
ATOM 2438 C CA . PRO A 1 319 ? 5.377 1.640 -8.171 1.00 92.19 319 PRO A CA 1
ATOM 2439 C C . PRO A 1 319 ? 4.802 2.036 -6.798 1.00 92.19 319 PRO A C 1
ATOM 2441 O O . PRO A 1 319 ? 5.542 2.412 -5.879 1.00 92.19 319 PRO A O 1
ATOM 2444 N N . ASN A 1 320 ? 3.491 1.870 -6.632 1.00 94.19 320 ASN A N 1
ATOM 2445 C CA . ASN A 1 320 ? 2.903 1.715 -5.304 1.00 94.19 320 ASN A CA 1
ATOM 2446 C C . ASN A 1 320 ? 3.505 0.462 -4.635 1.00 94.19 320 ASN A C 1
ATOM 2448 O O . ASN A 1 320 ? 4.050 -0.420 -5.297 1.00 94.19 320 ASN A O 1
ATOM 2452 N N . ASN A 1 321 ? 3.418 0.373 -3.314 1.00 91.69 321 ASN A N 1
ATOM 2453 C CA . ASN A 1 321 ? 3.909 -0.763 -2.547 1.00 91.69 321 ASN A CA 1
ATOM 2454 C C . ASN A 1 321 ? 3.283 -2.068 -3.066 1.00 91.69 321 ASN A C 1
ATOM 2456 O O . ASN A 1 321 ? 2.070 -2.146 -3.246 1.00 91.69 321 ASN A O 1
ATOM 2460 N N . ASN A 1 322 ? 4.100 -3.094 -3.288 1.00 87.50 322 ASN A N 1
ATOM 2461 C CA . ASN A 1 322 ? 3.660 -4.371 -3.852 1.00 87.50 322 ASN A CA 1
ATOM 2462 C C . ASN A 1 322 ? 2.715 -5.170 -2.945 1.00 87.50 322 ASN A C 1
ATOM 2464 O O . ASN A 1 322 ? 1.973 -6.023 -3.424 1.00 87.50 322 ASN A O 1
ATOM 2468 N N . ALA A 1 323 ? 2.702 -4.882 -1.644 1.00 87.19 323 ALA A N 1
ATOM 2469 C CA . ALA A 1 323 ? 1.718 -5.445 -0.731 1.00 87.19 323 ALA A CA 1
ATOM 2470 C C . ALA A 1 323 ? 0.324 -4.810 -0.884 1.00 87.19 323 ALA A C 1
ATOM 2472 O O . ALA A 1 323 ? -0.653 -5.400 -0.422 1.00 87.19 323 ALA A O 1
ATOM 2473 N N . TYR A 1 324 ? 0.211 -3.643 -1.532 1.00 91.06 324 TYR A N 1
ATOM 2474 C CA . TYR A 1 324 ? -1.065 -3.094 -1.988 1.00 91.06 324 TYR A CA 1
ATOM 2475 C C . TYR A 1 324 ? -1.411 -3.686 -3.358 1.00 91.06 324 TYR A C 1
ATOM 2477 O O . TYR A 1 324 ? -0.962 -3.210 -4.403 1.00 91.06 324 TYR A O 1
ATOM 2485 N N . MET A 1 325 ? -2.194 -4.761 -3.339 1.00 90.94 325 MET A N 1
ATOM 2486 C CA . MET A 1 325 ? -2.512 -5.529 -4.539 1.00 90.94 325 MET A CA 1
ATOM 2487 C C . MET A 1 325 ? -3.782 -5.027 -5.218 1.00 90.94 325 MET A C 1
ATOM 2489 O O . MET A 1 325 ? -4.820 -4.854 -4.581 1.00 90.94 325 MET A O 1
ATOM 2493 N N . VAL A 1 326 ? -3.689 -4.850 -6.535 1.00 94.56 326 VAL A N 1
ATOM 2494 C CA . VAL A 1 326 ? -4.801 -4.494 -7.420 1.00 94.56 326 VAL A CA 1
ATOM 2495 C C . VAL A 1 326 ? -4.886 -5.572 -8.498 1.00 94.56 326 VAL A C 1
ATOM 2497 O O . VAL A 1 326 ? -3.966 -5.712 -9.302 1.00 94.56 326 VAL A O 1
ATOM 2500 N N . GLY A 1 327 ? -5.974 -6.343 -8.508 1.00 94.56 327 GLY A N 1
ATOM 2501 C CA . GLY A 1 327 ? -6.083 -7.535 -9.361 1.00 94.56 327 GLY A CA 1
ATOM 2502 C C . GLY A 1 327 ? -5.197 -8.706 -8.909 1.00 94.56 327 GLY A C 1
ATOM 2503 O O . GLY A 1 327 ? -4.478 -8.622 -7.912 1.00 94.56 327 GLY A O 1
ATOM 2504 N N . LEU A 1 328 ? -5.253 -9.806 -9.656 1.00 93.31 328 LEU A N 1
ATOM 2505 C CA . LEU A 1 328 ? -4.402 -10.997 -9.542 1.00 93.31 328 LEU A CA 1
ATOM 2506 C C . LEU A 1 328 ? -3.328 -11.081 -10.639 1.00 93.31 328 LEU A C 1
ATOM 2508 O O . LEU A 1 328 ? -2.300 -11.731 -10.443 1.00 93.31 328 LEU A O 1
ATOM 2512 N N . LEU A 1 329 ? -3.569 -10.480 -11.805 1.00 94.00 329 LEU A N 1
ATOM 2513 C CA . LEU A 1 329 ? -2.814 -10.707 -13.035 1.00 94.00 329 LEU A CA 1
ATOM 2514 C C . LEU A 1 329 ? -2.140 -9.439 -13.544 1.00 94.00 329 LEU A C 1
ATOM 2516 O O . LEU A 1 329 ? -0.923 -9.448 -13.736 1.00 94.00 329 LEU A O 1
ATOM 2520 N N . LEU A 1 330 ? -2.891 -8.361 -13.792 1.00 95.81 330 LEU A N 1
ATOM 2521 C CA . LEU A 1 330 ? -2.370 -7.214 -14.537 1.00 95.81 330 LEU A CA 1
ATOM 2522 C C . LEU A 1 330 ? -1.147 -6.595 -13.852 1.00 95.81 330 LEU A C 1
ATOM 2524 O O . LEU A 1 330 ? -0.095 -6.461 -14.481 1.00 95.81 330 LEU A O 1
ATOM 2528 N N . TYR A 1 331 ? -1.272 -6.236 -12.575 1.00 95.44 331 TYR A N 1
ATOM 2529 C CA . TYR A 1 331 ? -0.160 -5.675 -11.809 1.00 95.44 331 TYR A CA 1
ATOM 2530 C C . TYR A 1 331 ? 0.774 -6.761 -11.256 1.00 95.44 331 TYR A C 1
ATOM 2532 O O . TYR A 1 331 ? 1.960 -6.719 -11.600 1.00 95.44 331 TYR A O 1
ATOM 2540 N N . PRO A 1 332 ? 0.284 -7.766 -10.493 1.00 91.56 332 PRO A N 1
ATOM 2541 C CA . PRO A 1 332 ? 1.145 -8.738 -9.811 1.00 91.56 332 PRO A CA 1
ATOM 2542 C C . PRO A 1 332 ? 1.987 -9.607 -10.744 1.00 91.56 332 PRO A C 1
ATOM 2544 O O . PRO A 1 332 ? 3.081 -10.015 -10.365 1.00 91.56 332 PRO A O 1
ATOM 2547 N N . LEU A 1 333 ? 1.499 -9.883 -11.958 1.00 89.81 333 LEU A N 1
ATOM 2548 C CA . LEU A 1 333 ? 2.159 -10.788 -12.896 1.00 89.81 333 LEU A CA 1
ATOM 2549 C C . LEU A 1 333 ? 2.622 -10.065 -14.162 1.00 89.81 333 LEU A C 1
ATOM 2551 O O . LEU A 1 333 ? 3.813 -10.044 -14.462 1.00 89.81 333 LEU A O 1
ATOM 2555 N N . VAL A 1 334 ? 1.701 -9.474 -14.924 1.00 92.62 334 VAL A N 1
ATOM 2556 C CA . VAL A 1 334 ? 2.006 -8.987 -16.277 1.00 92.62 334 VAL A CA 1
ATOM 2557 C C . VAL A 1 334 ? 2.946 -7.785 -16.235 1.00 92.62 334 VAL A C 1
ATOM 2559 O O . VAL A 1 334 ? 3.983 -7.798 -16.900 1.00 92.62 334 VAL A O 1
ATOM 2562 N N . LEU A 1 335 ? 2.626 -6.757 -15.446 1.00 92.50 335 LEU A N 1
ATOM 2563 C CA . LEU A 1 335 ? 3.485 -5.578 -15.315 1.00 92.50 335 LEU A CA 1
ATOM 2564 C C . LEU A 1 335 ? 4.743 -5.861 -14.498 1.00 92.50 335 LEU A C 1
ATOM 2566 O O . LEU A 1 335 ? 5.803 -5.350 -14.863 1.00 92.50 335 LEU A O 1
ATOM 2570 N N . ALA A 1 336 ? 4.668 -6.700 -13.464 1.00 89.94 336 ALA A N 1
ATOM 2571 C CA . ALA A 1 336 ? 5.846 -7.144 -12.722 1.00 89.94 336 ALA A CA 1
ATOM 2572 C C . ALA A 1 336 ? 6.884 -7.791 -13.657 1.00 89.94 336 ALA A C 1
ATOM 2574 O O . ALA A 1 336 ? 8.001 -7.291 -13.774 1.00 89.94 336 ALA A O 1
ATOM 2575 N N . VAL A 1 337 ? 6.486 -8.811 -14.428 1.00 87.25 337 VAL A N 1
ATOM 2576 C CA . VAL A 1 337 ? 7.372 -9.506 -15.379 1.00 87.25 337 VAL A CA 1
ATOM 2577 C C . VAL A 1 337 ? 7.840 -8.575 -16.496 1.00 87.25 337 VAL A C 1
ATOM 2579 O O . VAL A 1 337 ? 9.000 -8.612 -16.901 1.00 87.25 337 VAL A O 1
ATOM 2582 N N . ARG A 1 338 ? 6.960 -7.716 -17.022 1.00 87.81 338 ARG A N 1
ATOM 2583 C CA . ARG A 1 338 ? 7.318 -6.831 -18.138 1.00 87.81 338 ARG A CA 1
ATOM 2584 C C . ARG A 1 338 ? 8.311 -5.747 -17.733 1.00 87.81 338 ARG A C 1
ATOM 2586 O O . ARG A 1 338 ? 9.240 -5.474 -18.487 1.00 87.81 338 ARG A O 1
ATOM 2593 N N . THR A 1 339 ? 8.131 -5.149 -16.559 1.00 87.00 339 THR A N 1
ATOM 2594 C CA . THR A 1 339 ? 9.079 -4.160 -16.031 1.00 87.00 339 THR A CA 1
ATOM 2595 C C . THR A 1 339 ? 10.412 -4.807 -15.665 1.00 87.00 339 THR A C 1
ATOM 2597 O O . THR A 1 339 ? 11.437 -4.260 -16.056 1.00 87.00 339 THR A O 1
ATOM 2600 N N . ALA A 1 340 ? 10.410 -5.998 -15.056 1.00 84.56 340 ALA A N 1
ATOM 2601 C CA . ALA A 1 340 ? 11.629 -6.754 -14.757 1.00 84.56 340 ALA A CA 1
ATOM 2602 C C . ALA A 1 340 ? 12.402 -7.203 -16.012 1.00 84.56 340 ALA A C 1
ATOM 2604 O O . ALA A 1 340 ? 13.623 -7.176 -16.037 1.00 84.56 340 ALA A O 1
ATOM 2605 N N . ASN A 1 341 ? 11.713 -7.575 -17.094 1.00 83.56 341 ASN A N 1
ATOM 2606 C CA . ASN A 1 341 ? 12.382 -7.930 -18.352 1.00 83.56 341 ASN A CA 1
ATOM 2607 C C . ASN A 1 341 ? 12.975 -6.715 -19.079 1.00 83.56 341 ASN A C 1
ATOM 2609 O O . ASN A 1 341 ? 13.918 -6.858 -19.857 1.00 83.56 341 ASN A O 1
ATOM 2613 N N . GLN A 1 342 ? 12.382 -5.534 -18.892 1.00 82.75 342 GLN A N 1
ATOM 2614 C CA . GLN A 1 342 ? 12.803 -4.318 -19.584 1.00 82.75 342 GLN A CA 1
ATOM 2615 C C . GLN A 1 342 ? 13.894 -3.557 -18.826 1.00 82.75 342 GLN A C 1
ATOM 2617 O O . GLN A 1 342 ? 14.758 -2.932 -19.446 1.00 82.75 342 GLN A O 1
ATOM 2622 N N . TYR A 1 343 ? 13.828 -3.563 -17.500 1.00 77.00 343 TYR A N 1
ATOM 2623 C CA . TYR A 1 343 ? 14.788 -2.913 -16.625 1.00 77.00 343 TYR A CA 1
ATOM 2624 C C . TYR A 1 343 ? 15.766 -3.951 -16.086 1.00 77.00 343 TYR A C 1
ATOM 2626 O O . TYR A 1 343 ? 15.362 -4.998 -15.607 1.00 77.00 343 TYR A O 1
ATOM 2634 N N . THR A 1 344 ? 17.064 -3.665 -16.141 1.00 70.94 344 THR A N 1
ATOM 2635 C CA . THR A 1 344 ? 18.078 -4.545 -15.545 1.00 70.94 344 THR A CA 1
ATOM 2636 C C . THR A 1 344 ? 17.917 -4.621 -14.023 1.00 70.94 344 THR A C 1
ATOM 2638 O O . THR A 1 344 ? 17.306 -3.736 -13.425 1.00 70.94 344 THR A O 1
ATOM 2641 N N . GLU A 1 345 ? 18.524 -5.627 -13.386 1.00 68.31 345 GLU A N 1
ATOM 2642 C CA . GLU A 1 345 ? 18.528 -5.804 -11.918 1.00 68.31 345 GLU A CA 1
ATOM 2643 C C . GLU A 1 345 ? 19.017 -4.557 -11.164 1.00 68.31 345 GLU A C 1
ATOM 2645 O O . GLU A 1 345 ? 18.525 -4.246 -10.090 1.00 68.31 345 GLU A O 1
ATOM 2650 N N . THR A 1 346 ? 19.903 -3.760 -11.771 1.00 61.88 346 THR A N 1
ATOM 2651 C CA . THR A 1 346 ? 20.367 -2.461 -11.241 1.00 61.88 346 THR A CA 1
ATOM 2652 C C . THR A 1 346 ? 19.246 -1.421 -11.049 1.00 61.88 346 THR A C 1
ATOM 2654 O O . THR A 1 346 ? 19.478 -0.358 -10.480 1.00 61.88 346 THR A O 1
ATOM 2657 N N . PHE A 1 347 ? 18.039 -1.685 -11.559 1.00 69.31 347 PHE A N 1
ATOM 2658 C CA . PHE A 1 347 ? 16.885 -0.783 -11.535 1.00 69.31 347 PHE A CA 1
ATOM 2659 C C . PHE A 1 347 ? 15.629 -1.442 -10.948 1.00 69.31 347 PHE A C 1
ATOM 2661 O O . PHE A 1 347 ? 14.510 -1.028 -11.260 1.00 69.31 347 PHE A O 1
ATOM 2668 N N . ASP A 1 348 ? 15.803 -2.447 -10.094 1.00 72.19 348 ASP A N 1
ATOM 2669 C CA . ASP A 1 348 ? 14.725 -3.148 -9.388 1.00 72.19 348 ASP A CA 1
ATOM 2670 C C . ASP A 1 348 ? 13.761 -2.206 -8.638 1.00 72.19 348 ASP A C 1
ATOM 2672 O O . ASP A 1 348 ? 12.546 -2.401 -8.653 1.00 72.19 348 ASP A O 1
ATOM 2676 N N . ALA A 1 349 ? 14.267 -1.101 -8.085 1.00 73.69 349 ALA A N 1
ATOM 2677 C CA . ALA A 1 349 ? 13.486 -0.109 -7.348 1.00 73.69 349 ALA A CA 1
ATOM 2678 C C . ALA A 1 349 ? 12.393 0.597 -8.180 1.00 73.69 349 ALA A C 1
ATOM 2680 O O . ALA A 1 349 ? 11.479 1.199 -7.607 1.00 73.69 349 ALA A O 1
ATOM 2681 N N . VAL A 1 350 ? 12.481 0.556 -9.517 1.00 79.56 350 VAL A N 1
ATOM 2682 C CA . VAL A 1 350 ? 11.457 1.101 -10.432 1.00 79.56 350 VAL A CA 1
ATOM 2683 C C . VAL A 1 350 ? 10.645 0.024 -11.145 1.00 79.56 350 VAL A C 1
ATOM 2685 O O . VAL A 1 350 ? 9.776 0.361 -11.958 1.00 79.56 350 VAL A O 1
ATOM 2688 N N . TRP A 1 351 ? 10.889 -1.255 -10.852 1.00 86.31 351 TRP A N 1
ATOM 2689 C CA . TRP A 1 351 ? 10.032 -2.341 -11.319 1.00 86.31 351 TRP A CA 1
ATOM 2690 C C . TRP A 1 351 ? 8.638 -2.180 -10.723 1.00 86.31 351 TRP A C 1
ATOM 2692 O O . TRP A 1 351 ? 8.475 -1.601 -9.658 1.00 86.31 351 TRP A O 1
ATOM 2702 N N . SER A 1 352 ? 7.608 -2.698 -11.388 1.00 90.19 352 SER A N 1
ATOM 2703 C CA . SER A 1 352 ? 6.265 -2.701 -10.802 1.00 90.19 352 SER A CA 1
ATOM 2704 C C . SER A 1 352 ? 6.251 -3.486 -9.487 1.00 90.19 352 SER A C 1
ATOM 2706 O O . SER A 1 352 ? 5.566 -3.089 -8.547 1.00 90.19 352 SER A O 1
ATOM 2708 N N . GLY A 1 353 ? 6.994 -4.600 -9.420 1.00 85.62 353 GLY A N 1
ATOM 2709 C CA . GLY A 1 353 ? 7.042 -5.480 -8.248 1.00 85.62 353 GLY A CA 1
ATOM 2710 C C . GLY A 1 353 ? 5.679 -6.052 -7.846 1.00 85.62 353 GLY A C 1
ATOM 2711 O O . GLY A 1 353 ? 5.552 -6.595 -6.758 1.00 85.62 353 GLY A O 1
ATOM 2712 N N . GLY A 1 354 ? 4.657 -5.892 -8.692 1.00 88.19 354 GLY A N 1
ATOM 2713 C CA . GLY A 1 354 ? 3.264 -6.228 -8.421 1.00 88.19 354 GLY A CA 1
ATOM 2714 C C . GLY A 1 354 ? 2.388 -5.072 -7.936 1.00 88.19 354 GLY A C 1
ATOM 2715 O O . GLY A 1 354 ? 1.169 -5.218 -7.880 1.00 88.19 354 GLY A O 1
ATOM 2716 N N . GLY A 1 355 ? 2.979 -3.914 -7.641 1.00 92.06 355 GLY A N 1
ATOM 2717 C CA . GLY A 1 355 ? 2.253 -2.691 -7.320 1.00 92.06 355 GLY A CA 1
ATOM 2718 C C . GLY A 1 355 ? 1.778 -1.931 -8.561 1.00 92.06 355 GLY A C 1
ATOM 2719 O O . GLY A 1 355 ? 2.286 -2.108 -9.676 1.00 92.06 355 GLY A O 1
ATOM 2720 N N . VAL A 1 356 ? 0.815 -1.031 -8.348 1.00 96.00 356 VAL A N 1
ATOM 2721 C CA . VAL A 1 356 ? 0.326 -0.100 -9.377 1.00 96.00 356 VAL A CA 1
ATOM 2722 C C . VAL A 1 356 ? 1.484 0.752 -9.877 1.00 96.00 356 VAL A C 1
ATOM 2724 O O . VAL A 1 356 ? 2.155 1.420 -9.094 1.00 96.00 356 VAL A O 1
ATOM 2727 N N . TRP A 1 357 ? 1.720 0.727 -11.182 1.00 95.12 357 TRP A N 1
ATOM 2728 C CA . TRP A 1 357 ? 2.886 1.342 -11.805 1.00 95.12 357 TRP A CA 1
ATOM 2729 C C . TRP A 1 357 ? 2.473 2.034 -13.100 1.00 95.12 357 TRP A C 1
ATOM 2731 O O . TRP A 1 357 ? 1.769 1.421 -13.906 1.00 95.12 357 TRP A O 1
ATOM 2741 N N . ASN A 1 358 ? 2.901 3.286 -13.302 1.00 94.81 358 ASN A N 1
ATOM 2742 C CA . ASN A 1 358 ? 2.716 4.031 -14.557 1.00 94.81 358 ASN A CA 1
ATOM 2743 C C . ASN A 1 358 ? 1.289 3.973 -15.116 1.00 94.81 358 ASN A C 1
ATOM 2745 O O . ASN A 1 358 ? 1.081 3.644 -16.288 1.00 94.81 358 ASN A O 1
ATOM 2749 N N . SER A 1 359 ? 0.290 4.144 -14.267 1.00 96.88 359 SER A N 1
ATOM 2750 C CA . SER A 1 359 ? -1.081 3.876 -14.676 1.00 96.88 359 SER A CA 1
ATOM 2751 C C . SER A 1 359 ? -2.099 4.534 -13.780 1.00 96.88 359 SER A C 1
ATOM 2753 O O . SER A 1 359 ? -1.807 4.883 -12.640 1.00 96.88 359 SER A O 1
ATOM 2755 N N . VAL A 1 360 ? -3.307 4.639 -14.318 1.00 97.56 360 VAL A N 1
ATOM 2756 C CA . VAL A 1 360 ? -4.552 4.882 -13.601 1.00 97.56 360 VAL A CA 1
ATOM 2757 C C . VAL A 1 360 ? -5.453 3.662 -13.769 1.00 97.56 360 VAL A C 1
ATOM 2759 O O . VAL A 1 360 ? -5.519 3.080 -14.854 1.00 97.56 360 VAL A O 1
ATOM 2762 N N . TYR A 1 361 ? -6.157 3.267 -12.713 1.00 98.19 361 TYR A N 1
ATOM 2763 C CA . TYR A 1 361 ? -7.083 2.139 -12.757 1.00 98.19 361 TYR A CA 1
ATOM 2764 C C . TYR A 1 361 ? -8.439 2.461 -12.142 1.00 98.19 361 TYR A C 1
ATOM 2766 O O . TYR A 1 361 ? -8.590 3.397 -11.352 1.00 98.19 361 TYR A O 1
ATOM 2774 N N . ILE A 1 362 ? -9.426 1.650 -12.515 1.00 98.31 362 ILE A N 1
ATOM 2775 C CA . ILE A 1 362 ? -10.775 1.629 -11.959 1.00 98.31 362 ILE A CA 1
ATOM 2776 C C . ILE A 1 362 ? -11.114 0.174 -11.620 1.00 98.31 362 ILE A C 1
ATOM 2778 O O . ILE A 1 362 ? -10.959 -0.709 -12.463 1.00 98.31 362 ILE A O 1
ATOM 2782 N N . LEU A 1 363 ? -11.574 -0.060 -10.393 1.00 98.38 363 LEU A N 1
ATOM 2783 C CA . LEU A 1 363 ? -11.827 -1.375 -9.815 1.00 98.38 363 LEU A CA 1
ATOM 2784 C C . LEU A 1 363 ? -13.155 -1.380 -9.032 1.00 98.38 363 LEU A C 1
ATOM 2786 O O . LEU A 1 363 ? -13.172 -1.163 -7.817 1.00 98.38 363 LEU A O 1
ATOM 2790 N N . PRO A 1 364 ? -14.309 -1.592 -9.687 1.00 98.31 364 PRO A N 1
ATOM 2791 C CA . PRO A 1 364 ? -15.511 -2.044 -8.998 1.00 98.31 364 PRO A CA 1
ATOM 2792 C C . PRO A 1 364 ? -15.291 -3.409 -8.329 1.00 98.31 364 PRO A C 1
ATOM 2794 O O . PRO A 1 364 ? -14.807 -4.355 -8.951 1.00 98.31 364 PRO A O 1
ATOM 2797 N N . ASN A 1 365 ? -15.714 -3.522 -7.073 1.00 97.00 365 ASN A N 1
ATOM 2798 C CA . ASN A 1 365 ? -15.626 -4.731 -6.260 1.00 97.00 365 ASN A CA 1
ATOM 2799 C C . ASN A 1 365 ? -16.941 -4.942 -5.501 1.00 97.00 365 ASN A C 1
ATOM 2801 O O . ASN A 1 365 ? -17.527 -4.005 -4.955 1.00 97.00 365 ASN A O 1
ATOM 2805 N N . ILE A 1 366 ? -17.412 -6.185 -5.476 1.00 97.81 366 ILE A N 1
ATOM 2806 C CA . ILE A 1 366 ? -18.562 -6.616 -4.692 1.00 97.81 366 ILE A CA 1
ATOM 2807 C C . ILE A 1 366 ? -18.138 -7.784 -3.818 1.00 97.81 366 ILE A C 1
ATOM 2809 O O . ILE A 1 366 ? -17.501 -8.737 -4.266 1.00 97.81 366 ILE A O 1
ATOM 2813 N N . ARG A 1 367 ? -18.591 -7.741 -2.572 1.00 95.75 367 ARG A N 1
ATOM 2814 C CA . ARG A 1 367 ? -18.373 -8.781 -1.585 1.00 95.75 367 ARG A CA 1
ATOM 2815 C C . ARG A 1 367 ? -19.692 -9.227 -0.976 1.00 95.75 367 ARG A C 1
ATOM 2817 O O . ARG A 1 367 ? -20.520 -8.394 -0.611 1.00 95.75 367 ARG A O 1
ATOM 2824 N N . VAL A 1 368 ? -19.854 -10.534 -0.792 1.00 95.62 368 VAL A N 1
ATOM 2825 C CA . VAL A 1 368 ? -21.016 -11.146 -0.138 1.00 95.62 368 VAL A CA 1
ATOM 2826 C C . VAL A 1 368 ? -20.561 -12.213 0.854 1.00 95.62 368 VAL A C 1
ATOM 2828 O O . VAL A 1 368 ? -19.709 -13.039 0.549 1.00 95.62 368 VAL A O 1
ATOM 2831 N N . ARG A 1 369 ? -21.156 -12.219 2.044 1.00 94.19 369 ARG A N 1
ATOM 2832 C CA . ARG A 1 369 ? -20.900 -13.166 3.134 1.00 94.19 369 ARG A CA 1
ATOM 2833 C C . ARG A 1 369 ? -22.205 -13.868 3.507 1.00 94.19 369 ARG A C 1
ATOM 2835 O O . ARG A 1 369 ? -22.911 -13.407 4.403 1.00 94.19 369 ARG A O 1
ATOM 2842 N N . PRO A 1 370 ? -22.588 -14.934 2.785 1.00 91.75 370 PRO A N 1
ATOM 2843 C CA . PRO A 1 370 ? -23.900 -15.554 2.960 1.00 91.75 370 PRO A CA 1
ATOM 2844 C C . PRO A 1 370 ? -24.043 -16.283 4.303 1.00 91.75 370 PRO A C 1
ATOM 2846 O O . PRO A 1 370 ? -25.147 -16.363 4.836 1.00 91.75 370 PRO A O 1
ATOM 2849 N N . ILE A 1 371 ? -22.943 -16.810 4.850 1.00 89.81 371 ILE A N 1
ATOM 2850 C CA . ILE A 1 371 ? -22.884 -17.469 6.160 1.00 89.81 371 ILE A CA 1
ATOM 2851 C C . ILE A 1 371 ? -21.576 -17.093 6.874 1.00 89.81 371 ILE A C 1
ATOM 2853 O O . ILE A 1 371 ? -20.618 -16.689 6.209 1.00 89.81 371 ILE A O 1
ATOM 2857 N N . PRO A 1 372 ? -21.499 -17.233 8.210 1.00 86.31 372 PRO A N 1
ATOM 2858 C CA . PRO A 1 372 ? -20.278 -16.956 8.960 1.00 86.31 372 PRO A CA 1
ATOM 2859 C C . PRO A 1 372 ? -19.087 -17.759 8.437 1.00 86.31 372 PRO A C 1
ATOM 2861 O O . PRO A 1 372 ? -19.209 -18.951 8.158 1.00 86.31 372 PRO A O 1
ATOM 2864 N N . GLY A 1 373 ? -17.945 -17.089 8.300 1.00 87.31 373 GLY A N 1
ATOM 2865 C CA . GLY A 1 373 ? -16.716 -17.686 7.786 1.00 87.31 373 GLY A CA 1
ATOM 2866 C C . GLY A 1 373 ? -16.652 -17.808 6.263 1.00 87.31 373 GLY A C 1
ATOM 2867 O O . GLY A 1 373 ? -15.549 -17.914 5.754 1.00 87.31 373 GLY A O 1
ATOM 2868 N N . LEU A 1 374 ? -17.766 -17.742 5.522 1.00 93.38 374 LEU A N 1
ATOM 2869 C CA . LEU A 1 374 ? -17.780 -17.837 4.056 1.00 93.38 374 LEU A CA 1
ATOM 2870 C C . LEU A 1 374 ? -17.887 -16.451 3.410 1.00 93.38 374 LEU A C 1
ATOM 2872 O O . LEU A 1 374 ? -18.815 -15.694 3.691 1.00 93.38 374 LEU A O 1
ATOM 2876 N N . GLU A 1 375 ? -16.983 -16.150 2.486 1.00 94.50 375 GLU A N 1
ATOM 2877 C CA . GLU A 1 375 ? -16.928 -14.892 1.750 1.00 94.50 375 GLU A CA 1
ATOM 2878 C C . GLU A 1 375 ? -16.751 -15.150 0.249 1.00 94.50 375 GLU A C 1
ATOM 2880 O O . GLU A 1 375 ? -15.912 -15.939 -0.179 1.00 94.50 375 GLU A O 1
ATOM 2885 N N . LEU A 1 376 ? -17.571 -14.471 -0.548 1.00 97.19 376 LEU A N 1
ATOM 2886 C CA . LEU A 1 376 ? -17.492 -14.408 -2.001 1.00 97.19 376 LEU A CA 1
ATOM 2887 C C . LEU A 1 376 ? -17.091 -12.991 -2.392 1.00 97.19 376 LEU A C 1
ATOM 2889 O O . LEU A 1 376 ? -17.718 -12.031 -1.938 1.00 97.19 376 LEU A O 1
ATOM 2893 N N . ILE A 1 377 ? -16.079 -12.864 -3.240 1.00 97.56 377 ILE A N 1
ATOM 2894 C CA . ILE A 1 377 ? -15.607 -11.577 -3.756 1.00 97.56 377 ILE A CA 1
ATOM 2895 C C . ILE A 1 377 ? -15.612 -11.652 -5.276 1.00 97.56 377 ILE A C 1
ATOM 2897 O O . ILE A 1 377 ? -15.173 -12.646 -5.846 1.00 97.56 377 ILE A O 1
ATOM 2901 N N . GLY A 1 378 ? -16.114 -10.612 -5.928 1.00 98.25 378 GLY A N 1
ATOM 2902 C CA . GLY A 1 378 ? -15.979 -10.414 -7.363 1.00 98.25 378 GLY A CA 1
ATOM 2903 C C . GLY A 1 378 ? -15.481 -9.005 -7.634 1.00 98.25 378 GLY A C 1
ATOM 2904 O O . GLY A 1 378 ? -16.001 -8.052 -7.052 1.00 98.25 378 GLY A O 1
ATOM 2905 N N . GLN A 1 379 ? -14.502 -8.861 -8.517 1.00 98.00 379 GLN A N 1
ATOM 2906 C CA . GLN A 1 379 ? -14.010 -7.553 -8.939 1.00 98.00 379 GLN A CA 1
ATOM 2907 C C . GLN A 1 379 ? -13.739 -7.517 -10.437 1.00 98.00 379 GLN A C 1
ATOM 2909 O O . GLN A 1 379 ? -13.519 -8.548 -11.074 1.00 98.00 379 GLN A O 1
ATOM 2914 N N . PHE A 1 380 ? -13.775 -6.313 -10.994 1.00 98.56 380 PHE A N 1
ATOM 2915 C CA . PHE A 1 380 ? -13.436 -6.068 -12.386 1.00 98.56 380 PHE A CA 1
ATOM 2916 C C . PHE A 1 380 ? -12.505 -4.869 -12.461 1.00 98.56 380 PHE A C 1
ATOM 2918 O O . PHE A 1 380 ? -12.854 -3.794 -11.992 1.00 98.56 380 PHE A O 1
ATOM 2925 N N . LEU A 1 381 ? -11.327 -5.057 -13.030 1.00 98.44 381 LEU A N 1
ATOM 2926 C CA . LEU A 1 381 ? -10.277 -4.063 -13.161 1.00 98.44 381 LEU A CA 1
ATOM 2927 C C . LEU A 1 381 ? -10.207 -3.587 -14.609 1.00 98.44 381 LEU A C 1
ATOM 2929 O O . LEU A 1 381 ? -10.207 -4.393 -15.535 1.00 98.44 381 LEU A O 1
ATOM 2933 N N . VAL A 1 382 ? -10.072 -2.281 -14.805 1.00 98.44 382 VAL A N 1
ATOM 2934 C CA . VAL A 1 382 ? -9.618 -1.691 -16.068 1.00 98.44 382 VAL A CA 1
ATOM 2935 C C . VAL A 1 382 ? -8.525 -0.693 -15.747 1.00 98.44 382 VAL A C 1
ATOM 2937 O O . VAL A 1 382 ? -8.686 0.116 -14.832 1.00 98.44 382 VAL A O 1
ATOM 2940 N N . ALA A 1 383 ? -7.432 -0.726 -16.502 1.00 98.25 383 ALA A N 1
ATOM 2941 C CA . ALA A 1 383 ? -6.326 0.194 -16.288 1.00 98.25 383 ALA A CA 1
ATOM 2942 C C . ALA A 1 383 ? -5.778 0.770 -17.590 1.00 98.25 383 ALA A C 1
ATOM 2944 O O . ALA A 1 383 ? -5.788 0.132 -18.645 1.00 98.25 383 ALA A O 1
ATOM 2945 N N . PHE A 1 384 ? -5.248 1.979 -17.476 1.00 97.31 384 PHE A N 1
ATOM 2946 C CA . PHE A 1 384 ? -4.667 2.756 -18.556 1.00 97.31 384 PHE A CA 1
ATOM 2947 C C . PHE A 1 384 ? -3.278 3.206 -18.129 1.00 97.31 384 PHE A C 1
ATOM 2949 O O . PHE A 1 384 ? -3.076 3.571 -16.973 1.00 97.31 384 PHE A O 1
ATOM 2956 N N . ALA A 1 385 ? -2.320 3.163 -19.045 1.00 95.50 385 ALA A N 1
ATOM 2957 C CA . ALA A 1 385 ? -0.989 3.695 -18.824 1.00 95.50 385 ALA A CA 1
ATOM 2958 C C . ALA A 1 385 ? -1.062 5.211 -18.591 1.00 95.50 385 ALA A C 1
ATOM 2960 O O . ALA A 1 385 ? -1.870 5.879 -19.225 1.00 95.50 385 ALA A O 1
ATOM 2961 N N . ASP A 1 386 ? -0.208 5.754 -17.727 1.00 94.19 386 ASP A N 1
ATOM 2962 C CA . ASP A 1 386 ? -0.019 7.206 -17.586 1.00 94.19 386 ASP A CA 1
ATOM 2963 C C . ASP A 1 386 ? 0.953 7.731 -18.658 1.00 94.19 386 ASP A C 1
ATOM 2965 O O . ASP A 1 386 ? 0.764 8.797 -19.241 1.00 94.19 386 ASP A O 1
ATOM 2969 N N . GLN A 1 387 ? 1.971 6.932 -18.990 1.00 90.69 387 GLN A N 1
ATOM 2970 C CA . GLN A 1 387 ? 2.948 7.203 -20.044 1.00 90.69 387 GLN A CA 1
ATOM 2971 C C . GLN A 1 387 ? 3.270 5.929 -20.833 1.00 90.69 387 GLN A C 1
ATOM 2973 O O . GLN A 1 387 ? 3.500 4.868 -20.252 1.00 90.69 387 GLN A O 1
ATOM 2978 N N . LEU A 1 388 ? 3.398 6.022 -22.159 1.00 87.94 388 LEU A N 1
ATOM 2979 C CA . LEU A 1 388 ? 3.921 4.922 -22.988 1.00 87.94 388 LEU A CA 1
ATOM 2980 C C . LEU A 1 388 ? 5.455 4.948 -23.022 1.00 87.94 388 LEU A C 1
ATOM 2982 O O . LEU A 1 388 ? 6.070 5.360 -24.004 1.00 87.94 388 LEU A O 1
ATOM 2986 N N . ASN A 1 389 ? 6.071 4.534 -21.918 1.00 82.88 389 ASN A N 1
ATOM 2987 C CA . ASN A 1 389 ? 7.522 4.397 -21.780 1.00 82.88 389 ASN A CA 1
ATOM 2988 C C . ASN A 1 389 ? 8.015 3.019 -22.268 1.00 82.88 389 ASN A C 1
ATOM 2990 O O . ASN A 1 389 ? 7.223 2.195 -22.714 1.00 82.88 389 ASN A O 1
ATOM 2994 N N . LEU A 1 390 ? 9.323 2.752 -22.184 1.00 78.94 390 LEU A N 1
ATOM 2995 C CA . LEU A 1 390 ? 9.952 1.542 -22.742 1.00 78.94 390 LEU A CA 1
ATOM 2996 C C . LEU A 1 390 ? 9.271 0.215 -22.346 1.00 78.94 390 LEU A C 1
ATOM 2998 O O . LEU A 1 390 ? 9.009 -0.577 -23.250 1.00 78.94 390 LEU A O 1
ATOM 3002 N N . PRO A 1 391 ? 8.909 -0.042 -21.068 1.00 85.12 391 PRO A N 1
ATOM 3003 C CA . PRO A 1 391 ? 8.197 -1.272 -20.726 1.00 85.12 391 PRO A CA 1
ATOM 3004 C C . PRO A 1 391 ? 6.836 -1.411 -21.395 1.00 85.12 391 PRO A C 1
ATOM 3006 O O . PRO A 1 391 ? 6.326 -2.519 -21.438 1.00 85.12 391 PRO A O 1
ATOM 3009 N N . LEU A 1 392 ? 6.227 -0.330 -21.891 1.00 86.62 392 LEU A N 1
ATOM 3010 C CA . LEU A 1 392 ? 4.915 -0.337 -22.539 1.00 86.62 392 LEU A CA 1
ATOM 3011 C C . LEU A 1 392 ? 4.983 -0.134 -24.064 1.00 86.62 392 LEU A C 1
ATOM 3013 O O . LEU A 1 392 ? 4.140 -0.653 -24.799 1.00 86.62 392 LEU A O 1
ATOM 3017 N N . ALA A 1 393 ? 6.022 0.529 -24.563 1.00 70.94 393 ALA A N 1
ATOM 3018 C CA . ALA A 1 393 ? 6.256 0.819 -25.970 1.00 70.94 393 ALA A CA 1
ATOM 3019 C C . ALA A 1 393 ? 7.007 -0.336 -26.663 1.00 70.94 393 ALA A C 1
ATOM 3021 O O . ALA A 1 393 ? 8.220 -0.302 -26.842 1.00 70.94 393 ALA A O 1
ATOM 3022 N N . ASP A 1 394 ? 6.281 -1.378 -27.077 1.00 62.94 394 ASP A N 1
ATOM 3023 C CA . ASP A 1 394 ? 6.836 -2.446 -27.924 1.00 62.94 394 ASP A CA 1
ATOM 3024 C C . ASP A 1 394 ? 7.067 -1.918 -29.348 1.00 62.94 394 ASP A C 1
ATOM 3026 O O . ASP A 1 394 ? 6.114 -1.831 -30.120 1.00 62.94 394 ASP A O 1
ATOM 3030 N N . ASN A 1 395 ? 8.308 -1.526 -29.667 1.00 54.62 395 ASN A N 1
ATOM 3031 C CA . ASN A 1 395 ? 8.832 -1.254 -31.018 1.00 54.62 395 ASN A CA 1
ATOM 3032 C C . ASN A 1 395 ? 7.984 -0.352 -31.939 1.00 54.62 395 ASN A C 1
ATOM 3034 O O . ASN A 1 395 ? 8.230 -0.306 -33.147 1.00 54.62 395 ASN A O 1
ATOM 3038 N N . ARG A 1 396 ? 6.999 0.385 -31.409 1.00 52.62 396 ARG A N 1
ATOM 3039 C CA . ARG A 1 396 ? 6.409 1.525 -32.114 1.00 52.62 396 ARG A CA 1
ATOM 3040 C C . ARG A 1 396 ? 7.588 2.448 -32.411 1.00 52.62 396 ARG A C 1
ATOM 3042 O O . ARG A 1 396 ? 8.430 2.597 -31.531 1.00 52.62 396 ARG A O 1
ATOM 3049 N N . ASP A 1 397 ? 7.677 2.920 -33.655 1.00 47.56 397 ASP A N 1
ATOM 3050 C CA . ASP A 1 397 ? 8.721 3.789 -34.222 1.00 47.56 397 ASP A CA 1
ATOM 3051 C C . ASP A 1 397 ? 9.478 4.636 -33.177 1.00 47.56 397 ASP A C 1
ATOM 3053 O O . ASP A 1 397 ? 8.863 5.050 -32.196 1.00 47.56 397 ASP A O 1
ATOM 3057 N N . PRO A 1 398 ? 10.738 5.057 -33.419 1.00 48.78 398 PRO A N 1
ATOM 3058 C CA . PRO A 1 398 ? 11.460 6.034 -32.584 1.00 48.78 398 PRO A CA 1
ATOM 3059 C C . PRO A 1 398 ? 10.779 7.425 -32.483 1.00 48.78 398 PRO A C 1
ATOM 3061 O O . PRO A 1 398 ? 11.430 8.421 -32.169 1.00 48.78 398 PRO A O 1
ATOM 3064 N N . ALA A 1 399 ? 9.476 7.511 -32.766 1.00 44.00 399 ALA A N 1
ATOM 3065 C CA . ALA A 1 399 ? 8.552 8.515 -32.285 1.00 44.00 399 ALA A CA 1
ATOM 3066 C C . ALA A 1 399 ? 8.841 8.850 -30.812 1.00 44.00 399 ALA A C 1
ATOM 3068 O O . ALA A 1 399 ? 9.155 7.966 -30.008 1.00 44.00 399 ALA A O 1
ATOM 3069 N N . PRO A 1 400 ? 8.806 10.149 -30.487 1.00 48.16 400 PRO A N 1
ATOM 3070 C CA . PRO A 1 400 ? 9.485 10.698 -29.332 1.00 48.16 400 PRO A CA 1
ATOM 3071 C C . PRO A 1 400 ? 9.012 10.002 -28.061 1.00 48.16 400 PRO A C 1
ATOM 3073 O O . PRO A 1 400 ? 7.816 9.929 -27.789 1.00 48.16 400 PRO A O 1
ATOM 3076 N N . ALA A 1 401 ? 9.997 9.472 -27.333 1.00 52.47 401 ALA A N 1
ATOM 3077 C CA . ALA A 1 401 ? 10.030 9.346 -25.886 1.00 52.47 401 ALA A CA 1
ATOM 3078 C C . ALA A 1 401 ? 8.789 9.988 -25.228 1.00 52.47 401 ALA A C 1
ATOM 3080 O O . ALA A 1 401 ? 8.690 11.210 -25.189 1.00 52.47 401 ALA A O 1
ATOM 3081 N N . SER A 1 402 ? 7.865 9.122 -24.779 1.00 58.56 402 SER A N 1
ATOM 3082 C CA . SER A 1 402 ? 6.595 9.376 -24.068 1.00 58.56 402 SER A CA 1
ATOM 3083 C C . SER A 1 402 ? 5.552 10.285 -24.723 1.00 58.56 402 SER A C 1
ATOM 3085 O O . SER A 1 402 ? 5.700 11.496 -24.840 1.00 58.56 402 SER A O 1
ATOM 3087 N N . THR A 1 403 ? 4.398 9.687 -25.012 1.00 67.12 403 THR A N 1
ATOM 3088 C CA . THR A 1 403 ? 3.131 10.410 -25.146 1.00 67.12 403 THR A CA 1
ATOM 3089 C C . THR A 1 403 ? 2.405 10.331 -23.806 1.00 67.12 403 THR A C 1
ATOM 3091 O O . THR A 1 403 ? 2.157 9.219 -23.333 1.00 67.12 403 THR A O 1
ATOM 3094 N N . PHE A 1 404 ? 2.072 11.487 -23.216 1.00 78.38 404 PHE A N 1
ATOM 3095 C CA . PHE A 1 404 ? 1.176 11.555 -22.058 1.00 78.38 404 PHE A CA 1
ATOM 3096 C C . PHE A 1 404 ? -0.132 10.849 -22.404 1.00 78.38 404 PHE A C 1
ATOM 3098 O O . PHE A 1 404 ? -0.777 11.183 -23.403 1.00 78.38 404 PHE A O 1
ATOM 3105 N N . CYS A 1 405 ? -0.496 9.866 -21.592 1.00 80.81 405 CYS A N 1
ATOM 3106 C CA . CYS A 1 405 ? -1.642 9.019 -21.839 1.00 80.81 405 CYS A CA 1
ATOM 3107 C C . CYS A 1 405 ? -2.833 9.429 -20.976 1.00 80.81 405 CYS A C 1
ATOM 3109 O O . CYS A 1 405 ? -2.724 9.652 -19.775 1.00 80.81 405 CYS A O 1
ATOM 3111 N N . GLY A 1 406 ? -3.999 9.516 -21.613 1.00 83.38 406 GLY A N 1
ATOM 3112 C CA . GLY A 1 406 ? -5.284 9.605 -20.927 1.00 83.38 406 GLY A CA 1
ATOM 3113 C C . GLY A 1 406 ? -5.995 8.251 -20.899 1.00 83.38 406 GLY A C 1
ATOM 3114 O O . GLY A 1 406 ? -5.389 7.195 -21.056 1.00 83.38 406 GLY A O 1
ATOM 3115 N N . LEU A 1 407 ? -7.325 8.283 -20.806 1.00 92.56 407 LEU A N 1
ATOM 3116 C CA . LEU A 1 407 ? -8.189 7.095 -20.904 1.00 92.56 407 LEU A CA 1
ATOM 3117 C C . LEU A 1 407 ? -8.407 6.630 -22.365 1.00 92.56 407 LEU A C 1
ATOM 3119 O O . LEU A 1 407 ? -9.488 6.161 -22.718 1.00 92.56 407 LEU A O 1
ATOM 3123 N N . GLY A 1 408 ? -7.408 6.836 -23.229 1.00 92.31 408 GLY A N 1
ATOM 3124 C CA . GLY A 1 408 ? -7.433 6.458 -24.644 1.00 92.31 408 GLY A CA 1
ATOM 3125 C C . GLY A 1 408 ? -7.225 4.956 -24.852 1.00 92.31 408 GLY A C 1
ATOM 3126 O O . GLY A 1 408 ? -6.632 4.272 -24.015 1.00 92.31 408 GLY A O 1
ATOM 3127 N N . GLU A 1 409 ? -7.697 4.428 -25.981 1.00 92.19 409 GLU A N 1
ATOM 3128 C CA . GLU A 1 409 ? -7.592 2.999 -26.316 1.00 92.19 409 GLU A CA 1
ATOM 3129 C C . GLU A 1 409 ? -6.129 2.558 -26.486 1.00 92.19 409 GLU A C 1
ATOM 3131 O O . GLU A 1 409 ? -5.733 1.478 -26.053 1.00 92.19 409 GLU A O 1
ATOM 3136 N N . GLU A 1 410 ? -5.285 3.423 -27.043 1.00 89.88 410 GLU A N 1
ATOM 3137 C CA . GLU A 1 410 ? -3.851 3.206 -27.232 1.00 89.88 410 GLU A CA 1
ATOM 3138 C C . GLU A 1 410 ? -3.061 3.090 -25.919 1.00 89.88 410 GLU A C 1
ATOM 3140 O O . GLU A 1 410 ? -1.961 2.521 -25.911 1.00 89.88 410 GLU A O 1
ATOM 3145 N N . CYS A 1 411 ? -3.640 3.615 -24.835 1.00 93.00 411 CYS A N 1
ATOM 3146 C CA . CYS A 1 411 ? -3.110 3.618 -23.477 1.00 93.00 411 CYS A CA 1
ATOM 3147 C C . CYS A 1 411 ? -3.733 2.518 -22.609 1.00 93.00 411 CYS A C 1
ATOM 3149 O O . CYS A 1 411 ? -3.251 2.272 -21.508 1.00 93.00 411 CYS A O 1
ATOM 3151 N N . LEU A 1 412 ? -4.776 1.828 -23.082 1.00 95.56 412 LEU A N 1
ATOM 3152 C CA . LEU A 1 412 ? -5.417 0.746 -22.342 1.00 95.56 412 LEU A CA 1
ATOM 3153 C C . LEU A 1 412 ? -4.410 -0.388 -22.100 1.00 95.56 412 LEU A C 1
ATOM 3155 O O . LEU A 1 412 ? -3.926 -1.029 -23.039 1.00 95.56 412 LEU A O 1
ATOM 3159 N N . LEU A 1 413 ? -4.115 -0.646 -20.826 1.00 96.00 413 LEU A N 1
ATOM 3160 C CA . LEU A 1 413 ? -3.297 -1.779 -20.393 1.00 96.00 413 LEU A CA 1
ATOM 3161 C C . LEU A 1 413 ? -4.089 -3.078 -20.483 1.00 96.00 413 LEU A C 1
ATOM 3163 O O . LEU A 1 413 ? -3.532 -4.115 -20.824 1.00 96.00 413 LEU A O 1
ATOM 3167 N N . GLY A 1 414 ? -5.392 -3.024 -20.229 1.00 96.50 414 GLY A N 1
ATOM 3168 C CA . GLY A 1 414 ? -6.278 -4.170 -20.352 1.00 96.50 414 GLY A CA 1
ATOM 3169 C C . GLY A 1 414 ? -7.424 -4.119 -19.360 1.00 96.50 414 GLY A C 1
ATOM 3170 O O . GLY A 1 414 ? -7.649 -3.112 -18.683 1.00 96.50 414 GLY A O 1
ATOM 3171 N N . TRP A 1 415 ? -8.132 -5.237 -19.292 1.00 98.00 415 TRP A N 1
ATOM 3172 C CA . TRP A 1 415 ? -9.151 -5.496 -18.290 1.00 98.00 415 TRP A CA 1
ATOM 3173 C C . TRP A 1 415 ? -8.886 -6.836 -17.615 1.00 98.00 415 TRP A C 1
ATOM 3175 O O . TRP A 1 415 ? -8.309 -7.739 -18.221 1.00 98.00 415 TRP A O 1
ATOM 3185 N N . GLU A 1 416 ? -9.344 -6.973 -16.382 1.00 98.25 416 GLU A N 1
ATOM 3186 C CA . GLU A 1 416 ? -9.242 -8.197 -15.600 1.00 98.25 416 GLU A CA 1
ATOM 3187 C C . GLU A 1 416 ? -10.527 -8.419 -14.800 1.00 98.25 416 GLU A C 1
ATOM 3189 O O . GLU A 1 416 ? -11.172 -7.471 -14.362 1.00 98.25 416 GLU A O 1
ATOM 3194 N N . ALA A 1 417 ? -10.940 -9.674 -14.666 1.00 98.50 417 ALA A N 1
ATOM 3195 C CA . ALA A 1 417 ? -12.092 -10.084 -13.885 1.00 98.50 417 ALA A CA 1
ATOM 3196 C C . ALA A 1 417 ? -11.660 -11.177 -12.912 1.00 98.50 417 ALA A C 1
ATOM 3198 O O . ALA A 1 417 ? -11.212 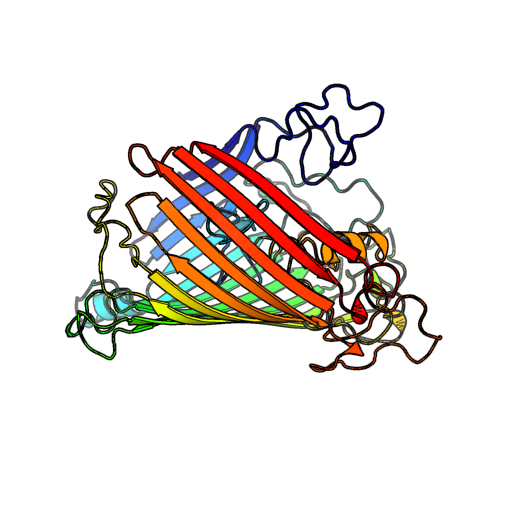-12.241 -13.346 1.00 98.50 417 ALA A O 1
ATOM 3199 N N . ASP A 1 418 ? -11.863 -10.930 -11.621 1.00 98.31 418 ASP A N 1
ATOM 3200 C CA . ASP A 1 418 ? -11.461 -11.858 -10.572 1.00 98.31 418 ASP A CA 1
ATOM 3201 C C . ASP A 1 418 ? -12.648 -12.280 -9.719 1.00 98.31 418 ASP A C 1
ATOM 3203 O O . ASP A 1 418 ? -13.561 -11.498 -9.430 1.00 98.31 418 ASP A O 1
ATOM 3207 N N . VAL A 1 419 ? -12.615 -13.536 -9.286 1.00 98.44 419 VAL A N 1
ATOM 3208 C CA . VAL A 1 419 ? -13.573 -14.114 -8.350 1.00 98.44 419 VAL A CA 1
ATOM 3209 C C . VAL A 1 419 ? -12.813 -14.869 -7.271 1.00 98.44 419 VAL A C 1
ATOM 3211 O O . VAL A 1 419 ? -11.952 -15.694 -7.572 1.00 98.44 419 VAL A O 1
ATOM 3214 N N . ALA A 1 420 ? -13.158 -14.614 -6.012 1.00 97.44 420 ALA A N 1
ATOM 3215 C CA . ALA A 1 420 ? -12.622 -15.334 -4.870 1.00 97.44 420 ALA A CA 1
ATOM 3216 C C . ALA A 1 420 ? -13.717 -15.999 -4.040 1.00 97.44 420 ALA A C 1
ATOM 3218 O O . ALA A 1 420 ? -14.798 -15.446 -3.820 1.00 97.44 420 ALA A O 1
ATOM 3219 N N . LEU A 1 421 ? -13.380 -17.177 -3.527 1.00 97.25 421 LEU A N 1
ATOM 3220 C CA . LEU A 1 421 ? -14.113 -17.921 -2.516 1.00 97.25 421 LEU A CA 1
ATOM 3221 C C . LEU A 1 421 ? -13.195 -18.088 -1.307 1.00 97.25 421 LEU A C 1
ATOM 3223 O O . LEU A 1 421 ? -12.225 -18.842 -1.377 1.00 97.25 421 LEU A O 1
ATOM 3227 N N . LYS A 1 422 ? -13.511 -17.409 -0.205 1.00 95.00 422 LYS A N 1
ATOM 3228 C CA . LYS A 1 422 ? -12.743 -17.470 1.042 1.00 95.00 422 LYS A CA 1
ATOM 3229 C C . LYS A 1 422 ? -13.568 -18.122 2.142 1.00 95.00 422 LYS A C 1
ATOM 3231 O O . LYS A 1 422 ? -14.756 -17.841 2.292 1.00 95.00 422 LYS A O 1
ATOM 3236 N N . MET A 1 423 ? -12.943 -19.009 2.904 1.00 94.12 423 MET A N 1
ATOM 3237 C CA . MET A 1 423 ? -13.545 -19.699 4.039 1.00 94.12 423 MET A CA 1
ATOM 3238 C C . MET A 1 423 ? -12.625 -19.631 5.247 1.00 94.12 423 MET A C 1
ATOM 3240 O O . MET A 1 423 ? -11.474 -20.042 5.156 1.00 94.12 423 MET A O 1
ATOM 3244 N N . ASN A 1 424 ? -13.149 -19.195 6.386 1.00 91.44 424 ASN A N 1
ATOM 3245 C CA . ASN A 1 424 ? -12.458 -19.215 7.669 1.00 91.44 424 ASN A CA 1
ATOM 3246 C C . ASN A 1 424 ? -13.244 -20.069 8.670 1.00 91.44 424 ASN A C 1
ATOM 3248 O O . ASN A 1 424 ? -14.477 -20.039 8.683 1.00 91.44 424 ASN A O 1
ATOM 3252 N N . TRP A 1 425 ? -12.542 -20.847 9.492 1.00 90.69 425 TRP A N 1
ATOM 3253 C CA . TRP A 1 425 ? -13.148 -21.666 10.541 1.00 90.69 425 TRP A CA 1
ATOM 3254 C C . TRP A 1 425 ? -12.188 -21.902 11.712 1.00 90.69 425 TRP A C 1
ATOM 3256 O O . TRP A 1 425 ? -11.009 -21.560 11.668 1.00 90.69 425 TRP A O 1
ATOM 3266 N N . GLY A 1 426 ? -12.712 -22.517 12.772 1.00 87.25 426 GLY A N 1
ATOM 3267 C CA . GLY A 1 426 ? -11.988 -22.736 14.024 1.00 87.25 426 GLY A CA 1
ATOM 3268 C C . GLY A 1 426 ? -12.202 -21.605 15.036 1.00 87.25 426 GLY A C 1
ATOM 3269 O O . GLY A 1 426 ? -12.852 -20.600 14.727 1.00 87.25 426 GLY A O 1
ATOM 3270 N N . PRO A 1 427 ? -11.717 -21.773 16.277 1.00 81.44 427 PRO A N 1
ATOM 3271 C CA . PRO A 1 427 ? -11.686 -20.686 17.246 1.00 81.44 427 PRO A CA 1
ATOM 3272 C C . PRO A 1 427 ? -10.931 -19.497 16.639 1.00 81.44 427 PRO A C 1
ATOM 3274 O O . PRO A 1 427 ? -9.881 -19.677 16.044 1.00 81.44 427 PRO A O 1
ATOM 3277 N N . ASN A 1 428 ? -11.479 -18.284 16.737 1.00 76.81 428 ASN A N 1
ATOM 3278 C CA . ASN A 1 428 ? -10.816 -17.055 16.275 1.00 76.81 428 ASN A CA 1
ATOM 3279 C C . ASN A 1 428 ? -10.386 -17.018 14.786 1.00 76.81 428 ASN A C 1
ATOM 3281 O O . ASN A 1 428 ? -9.468 -16.269 14.455 1.00 76.81 428 ASN A O 1
ATOM 3285 N N . ASP A 1 429 ? -11.038 -17.776 13.893 1.00 80.69 429 ASP A N 1
ATOM 3286 C CA . ASP A 1 429 ? -10.693 -17.833 12.458 1.00 80.69 429 ASP A CA 1
ATOM 3287 C C . ASP A 1 429 ? -9.237 -18.284 12.189 1.00 80.69 429 ASP A C 1
ATOM 3289 O O . ASP A 1 429 ? -8.568 -17.784 11.273 1.00 80.69 429 ASP A O 1
ATOM 3293 N N . GLU A 1 430 ? -8.749 -19.216 13.019 1.00 86.56 430 GLU A N 1
ATOM 3294 C CA . GLU A 1 430 ? -7.409 -19.818 12.946 1.00 86.56 430 GLU A CA 1
ATOM 3295 C C . GLU A 1 430 ? -7.152 -20.519 11.606 1.00 86.56 430 GLU A C 1
ATOM 3297 O O . GLU A 1 430 ? -6.073 -20.378 11.035 1.00 86.56 430 GLU A O 1
ATOM 3302 N N . MET A 1 431 ? -8.133 -21.257 11.078 1.00 91.19 431 MET A N 1
ATOM 3303 C CA . MET A 1 431 ? -8.018 -21.932 9.785 1.00 91.19 431 MET A CA 1
ATOM 3304 C C . MET A 1 431 ? -8.622 -21.074 8.682 1.00 91.19 431 MET A C 1
ATOM 3306 O O . MET A 1 431 ? -9.741 -20.576 8.819 1.00 91.19 431 MET A O 1
ATOM 3310 N N . ARG A 1 432 ? -7.909 -20.953 7.561 1.00 89.88 432 ARG A N 1
ATOM 3311 C CA . ARG A 1 432 ? -8.349 -20.190 6.390 1.00 89.88 432 ARG A CA 1
ATOM 3312 C C . ARG A 1 432 ? -8.106 -20.966 5.112 1.00 89.88 432 ARG A C 1
ATOM 3314 O O . ARG A 1 432 ? -7.086 -21.631 4.971 1.00 89.88 432 ARG A O 1
ATOM 3321 N N . TRP A 1 433 ? -9.021 -20.841 4.168 1.00 93.25 433 TRP A N 1
ATOM 3322 C CA . TRP A 1 433 ? -8.930 -21.383 2.821 1.00 93.25 433 TRP A CA 1
ATOM 3323 C C . TRP A 1 433 ? -9.384 -20.328 1.821 1.00 93.25 433 TRP A C 1
ATOM 3325 O O . TRP A 1 433 ? -10.375 -19.643 2.057 1.00 93.25 433 TRP A O 1
ATOM 3335 N N . SER A 1 434 ? -8.672 -20.198 0.707 1.00 93.62 434 SER A N 1
ATOM 3336 C CA . SER A 1 434 ? -9.005 -19.259 -0.365 1.00 93.62 434 SER A CA 1
ATOM 3337 C C . SER A 1 434 ? -8.851 -19.947 -1.715 1.00 93.62 434 SER A C 1
ATOM 3339 O O . SER A 1 434 ? -7.873 -20.663 -1.924 1.00 93.62 434 SER A O 1
ATOM 3341 N N . ASN A 1 435 ? -9.797 -19.734 -2.629 1.00 96.25 435 ASN A N 1
ATOM 3342 C CA . ASN A 1 435 ? -9.585 -19.948 -4.061 1.00 96.25 435 ASN A CA 1
ATOM 3343 C C . ASN A 1 435 ? -9.846 -18.650 -4.785 1.00 96.25 435 ASN A C 1
ATOM 3345 O O . ASN A 1 435 ? -10.900 -18.049 -4.602 1.00 96.25 435 ASN A O 1
ATOM 3349 N N . GLU A 1 436 ? -8.906 -18.263 -5.625 1.00 95.88 436 GLU A N 1
ATOM 3350 C CA . GLU A 1 436 ? -8.897 -16.995 -6.331 1.00 95.88 436 GLU A CA 1
ATOM 3351 C C . GLU A 1 436 ? -8.662 -17.307 -7.805 1.00 95.88 436 GLU A C 1
ATOM 3353 O O . GLU A 1 436 ? -7.638 -17.884 -8.169 1.00 95.88 436 GLU A O 1
ATOM 3358 N N . PHE A 1 437 ? -9.643 -16.998 -8.646 1.00 97.19 437 PHE A N 1
ATOM 3359 C CA . PHE A 1 437 ? -9.562 -17.159 -10.091 1.00 97.19 437 PHE A CA 1
ATOM 3360 C C . PHE A 1 437 ? -9.568 -15.783 -10.740 1.00 97.19 437 PHE A C 1
ATOM 3362 O O . PHE A 1 437 ? -10.453 -14.983 -10.443 1.00 97.19 437 PHE A O 1
ATOM 3369 N N . GLY A 1 438 ? -8.620 -15.546 -11.640 1.00 97.31 438 GLY A N 1
ATOM 3370 C CA . GLY A 1 438 ? -8.525 -14.315 -12.416 1.00 97.31 438 GLY A CA 1
ATOM 3371 C C . GLY A 1 438 ? -8.436 -14.612 -13.903 1.00 97.31 438 GLY A C 1
ATOM 3372 O O . GLY A 1 438 ? -7.798 -15.587 -14.314 1.00 97.31 438 GLY A O 1
ATOM 3373 N N . ILE A 1 439 ? -9.064 -13.770 -14.718 1.00 97.56 439 ILE A N 1
ATOM 3374 C CA . ILE A 1 439 ? -8.939 -13.775 -16.178 1.00 97.56 439 ILE A CA 1
ATOM 3375 C C . ILE A 1 439 ? -8.736 -12.350 -16.677 1.00 97.56 439 ILE A C 1
ATOM 3377 O O . ILE A 1 439 ? -9.435 -11.430 -16.268 1.00 97.56 439 ILE A O 1
ATOM 3381 N N . MET A 1 440 ? -7.793 -12.173 -17.592 1.00 97.44 440 MET A N 1
ATOM 3382 C CA . MET A 1 440 ? -7.370 -10.876 -18.091 1.00 97.44 440 MET A CA 1
ATOM 3383 C C . MET A 1 440 ? -7.316 -10.866 -19.618 1.00 97.44 440 MET A C 1
ATOM 3385 O O . MET A 1 440 ? -6.787 -11.788 -20.247 1.00 97.44 440 MET A O 1
ATOM 3389 N N . GLY A 1 441 ? -7.817 -9.781 -20.207 1.00 97.12 441 GLY A N 1
ATOM 3390 C CA . GLY A 1 441 ? -7.574 -9.411 -21.597 1.00 97.12 441 GLY A CA 1
ATOM 3391 C C . GLY A 1 441 ? -6.567 -8.266 -21.676 1.00 97.12 441 GLY A C 1
ATOM 3392 O O . GLY A 1 441 ? -6.812 -7.182 -21.144 1.00 97.12 441 GLY A O 1
ATOM 3393 N N . ALA A 1 442 ? -5.438 -8.490 -22.347 1.00 95.69 442 ALA A N 1
ATOM 3394 C CA . ALA A 1 442 ? -4.413 -7.467 -22.523 1.00 95.69 442 ALA A CA 1
ATOM 3395 C C . ALA A 1 442 ? -4.847 -6.394 -23.536 1.00 95.69 442 ALA A C 1
ATOM 3397 O O . ALA A 1 442 ? -5.375 -6.694 -24.607 1.00 95.69 442 ALA A O 1
ATOM 3398 N N . GLY A 1 443 ? -4.601 -5.132 -23.198 1.00 94.06 443 GLY A N 1
ATOM 3399 C CA . GLY A 1 443 ? -4.887 -3.987 -24.054 1.00 94.06 443 GLY A CA 1
ATOM 3400 C C . GLY A 1 443 ? -3.726 -3.624 -24.992 1.00 94.06 443 GLY A C 1
ATOM 3401 O O . GLY A 1 443 ? -2.631 -4.185 -24.892 1.00 94.06 443 GLY A O 1
ATOM 3402 N N . PRO A 1 444 ? -3.930 -2.665 -25.913 1.00 92.12 444 PRO A N 1
ATOM 3403 C CA . PRO A 1 444 ? -2.926 -2.261 -26.900 1.00 92.12 444 PRO A CA 1
ATOM 3404 C C . PRO A 1 444 ? -1.622 -1.722 -26.295 1.00 92.12 444 PRO A C 1
ATOM 3406 O O . PRO A 1 444 ? -0.551 -1.888 -26.890 1.00 92.12 444 PRO A O 1
ATOM 3409 N N . ALA A 1 445 ? -1.670 -1.106 -25.107 1.00 91.56 445 ALA A N 1
ATOM 3410 C CA . ALA A 1 445 ? -0.471 -0.643 -24.399 1.00 91.56 445 ALA A CA 1
ATOM 3411 C C . ALA A 1 445 ? 0.423 -1.805 -23.929 1.00 91.56 445 ALA A C 1
ATOM 3413 O O . ALA A 1 445 ? 1.606 -1.612 -23.635 1.00 91.56 445 ALA A O 1
ATOM 3414 N N . LEU A 1 446 ? -0.106 -3.035 -23.908 1.00 91.62 446 LEU A N 1
ATOM 3415 C CA . LEU A 1 446 ? 0.680 -4.230 -23.625 1.00 91.62 446 LEU A CA 1
ATOM 3416 C C . LEU A 1 446 ? 1.471 -4.786 -24.819 1.00 91.62 446 LEU A C 1
ATOM 3418 O O . LEU A 1 446 ? 2.283 -5.699 -24.662 1.00 91.62 446 LEU A O 1
ATOM 3422 N N . GLY A 1 447 ? 1.301 -4.179 -25.993 1.00 87.25 447 GLY A N 1
ATOM 3423 C CA . GLY A 1 447 ? 1.952 -4.591 -27.228 1.00 87.25 447 GLY A CA 1
ATOM 3424 C C . GLY A 1 447 ? 1.220 -5.740 -27.937 1.00 87.25 447 GLY A C 1
ATOM 3425 O O . GLY A 1 447 ? 0.452 -6.491 -27.326 1.00 87.25 447 GLY A O 1
ATOM 3426 N N . PRO A 1 448 ? 1.458 -5.909 -29.249 1.00 83.88 448 PRO A N 1
ATOM 3427 C CA . PRO A 1 448 ? 0.702 -6.827 -30.104 1.00 83.88 448 PRO A CA 1
ATOM 3428 C C . PRO A 1 448 ? 0.836 -8.301 -29.699 1.00 83.88 448 PRO A C 1
ATOM 3430 O O . PRO A 1 448 ? -0.078 -9.092 -29.933 1.00 83.88 448 PRO A O 1
ATOM 3433 N N . ARG A 1 449 ? 1.961 -8.684 -29.074 1.00 82.88 449 ARG A N 1
ATOM 3434 C CA . ARG A 1 449 ? 2.190 -10.064 -28.615 1.00 82.88 449 ARG A CA 1
ATOM 3435 C C . ARG A 1 449 ? 1.206 -10.482 -27.525 1.00 82.88 449 ARG A C 1
ATOM 3437 O O . ARG A 1 449 ? 0.718 -11.606 -27.557 1.00 82.88 449 ARG A O 1
ATOM 3444 N N . LEU A 1 450 ? 0.902 -9.583 -26.588 1.00 84.12 450 LEU A N 1
ATOM 3445 C CA . LEU A 1 450 ? -0.027 -9.862 -25.494 1.00 84.12 450 LEU A CA 1
ATOM 3446 C C . LEU A 1 450 ? -1.476 -9.553 -25.874 1.00 84.12 450 LEU A C 1
ATOM 3448 O O . LEU A 1 450 ? -2.360 -10.268 -25.425 1.00 84.12 450 LEU A O 1
ATOM 3452 N N . GLN A 1 451 ? -1.729 -8.568 -26.742 1.00 80.06 451 GLN A N 1
ATOM 3453 C CA . GLN A 1 451 ? -3.082 -8.111 -27.099 1.00 80.06 451 GLN A CA 1
ATOM 3454 C C . GLN A 1 451 ? -4.016 -9.217 -27.636 1.00 80.06 451 GLN A C 1
ATOM 3456 O O . GLN A 1 451 ? -5.231 -9.135 -27.487 1.00 80.06 451 GLN A O 1
ATOM 3461 N N . SER A 1 452 ? -3.468 -10.260 -28.264 1.00 76.81 452 SER A N 1
ATOM 3462 C CA . SER A 1 452 ? -4.249 -11.403 -28.772 1.00 76.81 452 SER A CA 1
ATOM 3463 C C . SER A 1 452 ? -4.423 -12.542 -27.760 1.00 76.81 452 SER A C 1
ATOM 3465 O O . SER A 1 452 ? -5.046 -13.557 -28.074 1.00 76.81 452 SER A O 1
ATOM 3467 N N . SER A 1 453 ? -3.877 -12.389 -26.554 1.00 83.44 453 SER A N 1
ATOM 3468 C CA . SER A 1 453 ? -3.847 -13.423 -25.526 1.00 83.44 453 SER A CA 1
ATOM 3469 C C . SER A 1 453 ? -4.847 -13.131 -24.413 1.00 83.44 453 SER A C 1
ATOM 3471 O O . SER A 1 453 ? -4.984 -12.002 -23.943 1.00 83.44 453 SER A O 1
ATOM 3473 N N . ILE A 1 454 ? -5.510 -14.189 -23.958 1.00 92.12 454 ILE A N 1
ATOM 3474 C CA . ILE A 1 454 ? -6.226 -14.211 -22.686 1.00 92.12 454 ILE A CA 1
ATOM 3475 C C . ILE A 1 454 ? -5.289 -14.859 -21.673 1.00 92.12 454 ILE A C 1
ATOM 3477 O O . ILE A 1 454 ? -4.827 -15.982 -21.888 1.00 92.12 454 ILE A O 1
ATOM 3481 N N . VAL A 1 455 ? -5.012 -14.155 -20.582 1.00 92.75 455 VAL A N 1
ATOM 3482 C CA . VAL A 1 455 ? -4.206 -14.664 -19.467 1.00 92.75 455 VAL A CA 1
ATOM 3483 C C . VAL A 1 455 ? -5.155 -15.037 -18.338 1.00 92.75 455 VAL A C 1
ATOM 3485 O O . VAL A 1 455 ? -6.144 -14.346 -18.115 1.00 92.75 455 VAL A O 1
ATOM 3488 N N . TRP A 1 456 ? -4.895 -16.133 -17.637 1.00 94.31 456 TRP A N 1
ATOM 3489 C CA . TRP A 1 456 ? -5.704 -16.541 -16.493 1.00 94.31 456 TRP A CA 1
ATOM 3490 C C . TRP A 1 456 ? -4.827 -17.142 -15.400 1.00 94.31 456 TRP A C 1
ATOM 3492 O O . TRP A 1 456 ? -3.719 -17.610 -15.667 1.00 94.31 456 TRP A O 1
ATOM 3502 N N . THR A 1 457 ? -5.332 -17.134 -14.171 1.00 91.69 457 THR A N 1
ATOM 3503 C CA . THR A 1 457 ? -4.696 -17.784 -13.024 1.00 91.69 457 THR A CA 1
ATOM 3504 C C . THR A 1 457 ? -5.746 -18.389 -12.103 1.00 91.69 457 THR A C 1
ATOM 3506 O O . THR A 1 457 ? -6.883 -17.921 -12.042 1.00 91.69 457 THR A O 1
ATOM 3509 N N . LEU A 1 458 ? -5.359 -19.445 -11.395 1.00 91.00 458 LEU A N 1
ATOM 3510 C CA . LEU A 1 458 ? -6.112 -20.019 -10.290 1.00 91.00 458 LEU A CA 1
ATOM 3511 C C . LEU A 1 458 ? -5.140 -20.236 -9.135 1.00 91.00 458 LEU A C 1
ATOM 3513 O O . LEU A 1 458 ? -4.160 -20.966 -9.277 1.00 91.00 458 LEU A O 1
ATOM 3517 N N . GLN A 1 459 ? -5.425 -19.621 -7.997 1.00 88.50 459 GLN A N 1
ATOM 3518 C CA . GLN A 1 459 ? -4.623 -19.738 -6.790 1.00 88.50 459 GLN A CA 1
ATOM 3519 C C . GLN A 1 459 ? -5.480 -20.335 -5.680 1.00 88.50 459 GLN A C 1
ATOM 3521 O O . GLN A 1 459 ? -6.543 -19.810 -5.356 1.00 88.50 459 GLN A O 1
ATOM 3526 N N . SER A 1 460 ? -5.011 -21.434 -5.094 1.00 87.81 460 SER A N 1
ATOM 3527 C CA . SER A 1 460 ? -5.642 -22.080 -3.945 1.00 87.81 460 SER A CA 1
ATOM 3528 C C . SER A 1 460 ? -4.705 -21.983 -2.751 1.00 87.81 460 SER A C 1
ATOM 3530 O O . SER A 1 460 ? -3.534 -22.342 -2.855 1.00 87.81 460 SER A O 1
ATOM 3532 N N . ARG A 1 461 ? -5.213 -21.515 -1.611 1.00 84.75 461 ARG A N 1
ATOM 3533 C CA . ARG A 1 461 ? -4.430 -21.331 -0.385 1.00 84.75 461 ARG A CA 1
ATOM 3534 C C . ARG A 1 461 ? -5.130 -21.972 0.799 1.00 84.75 461 ARG A C 1
ATOM 3536 O O . ARG A 1 461 ? -6.357 -21.955 0.887 1.00 84.75 461 ARG A O 1
ATOM 3543 N N . ILE A 1 462 ? -4.339 -22.507 1.720 1.00 87.19 462 ILE A N 1
ATOM 3544 C CA . ILE A 1 462 ? -4.780 -22.911 3.052 1.00 87.19 462 ILE A CA 1
ATOM 3545 C C . ILE A 1 462 ? -3.770 -22.379 4.065 1.00 87.19 462 ILE A C 1
ATOM 3547 O O . ILE A 1 462 ? -2.567 -22.507 3.858 1.00 87.19 462 ILE A O 1
ATOM 3551 N N . ALA A 1 463 ? -4.253 -21.758 5.134 1.00 83.69 463 ALA A N 1
ATOM 3552 C CA . ALA A 1 463 ? -3.412 -21.165 6.162 1.00 83.69 463 ALA A CA 1
ATOM 3553 C C . ALA A 1 463 ? -3.930 -21.512 7.557 1.00 83.69 463 ALA A C 1
ATOM 3555 O O . ALA A 1 463 ? -5.139 -21.616 7.777 1.00 83.69 463 ALA A O 1
ATOM 3556 N N . TYR A 1 464 ? -2.993 -21.657 8.490 1.00 82.88 464 TYR A N 1
ATOM 3557 C CA . TYR A 1 464 ? -3.250 -21.741 9.922 1.00 82.88 464 TYR A CA 1
ATOM 3558 C C . TYR A 1 464 ? -2.556 -20.561 10.607 1.00 82.88 464 TYR A C 1
ATOM 3560 O O . TYR A 1 464 ? -1.341 -20.410 10.486 1.00 82.88 464 TYR A O 1
ATOM 3568 N N . VAL A 1 465 ? -3.326 -19.705 11.277 1.00 75.12 465 VAL A N 1
ATOM 3569 C CA . VAL A 1 465 ? -2.857 -18.457 11.896 1.00 75.12 465 VAL A CA 1
ATOM 3570 C C . VAL A 1 465 ? -2.916 -18.602 13.416 1.00 75.12 465 VAL A C 1
ATOM 3572 O O . VAL A 1 465 ? -3.995 -18.856 13.946 1.00 75.12 465 VAL A O 1
ATOM 3575 N N . PHE A 1 466 ? -1.781 -18.426 14.104 1.00 70.94 466 PHE A N 1
ATOM 3576 C CA . PHE A 1 466 ? -1.647 -18.568 15.562 1.00 70.94 466 PHE A CA 1
ATOM 3577 C C . PHE A 1 466 ? -0.985 -17.362 16.235 1.00 70.94 466 PHE A C 1
ATOM 3579 O O . PHE A 1 466 ? -0.208 -16.645 15.560 1.00 70.94 466 PHE A O 1
#

Secondary structure (DSSP, 8-state):
-EEEEEESTTEE----S--S---TT-S-TTSEETTTSSBP-SEEEEEEEEEEEETTEEEEEEEEE---TTSSS-----SS-SSSS------EEEEEEEEE-HHHHHHHHHHS--PPPSEEEEEEEEEE-S-TT--SS------SSTTGGGG--S-PEEEEEEEEEEEETTTTTTT-TT-EEEEEEEEEEEEETTTTEEEEEEEEEEEEEE-TT-TTSPEEEEEEEEEEEEEEES--GGGSPBPTTT--BSSPEEEEEEEEEEEEEEE-S-EEEE---TTSSS-PPEEESEEEEEEEEEEPPPSS-GGGGGG-SEE---PPPTTS--TTTIIIIIIHHHHHHHS-GGGGGGS-TTS--SEEEEEEEEEEEEETTEEEEEEEEEEEESB--TTT--S--S--S-PBP-S-GGGEEEEEEEEEEEEEESGGG-EEEEEEEEEEEE-GGG-HHHHT-EEEEEEEEEEE--

Foldseek 3Di:
DDWDKAALAQFDADPPPCPAVAPPPQPCQRQAHSQHNHRDDRIAGQWDWDWDADPFWIKIAKKDFDADFLQQAFAQQDDPPDPDDGSSDGDIWRKIKTKGQVVLVVCCVPPVHNDGFQKMKMKMKTWDFFDPLDFDDDRPPRPRDMPCVVVDDDFIKIKIKIKIKGWAQCVVVVFPNRWTKIWMKIWMWIATPLFRWTKIKIKIWIWTWAPPPGLQAWTKTKIKMKMWMWTKTQQQCLQAHQDRVRSGHPAIAIETKIKMKMKIWTFGSDQLDFQDPPPPPDTHDRHGQKMKMKMKMAIADDFFESNVCVVPRYDHWFFTNQSSADADDLQCPLQQVLQPVQDDSSNNRRGSNRGHTQKMKIKIKMKGDNDPQKIKIKIKMWMFGQWLYDSQDDPPDPPDGIDGDDPDQLRTQWMKIKMKIKGFDDRPSQKIKMKMKMKIQGGNSNPPVRNVDIDIDIDIDIGGHD

Sequence (466 aa):
VHSQIDVLDNVAFGDNARIAGTPIFAGDPSETSILDGDLSQTFRLRRLWLQFLIPIGQIRIGRQPSNGGLGLLFNDGNGFRNDFGDALDGTTYDRVLFATRPLTIINALTRGDSRPTPLIFALAYDWLAEDTLGVGRDPIPRRPGPFTWLTGGEDDVWQTTMVLAWNDADFNSEVNARDELSAGLVLVHRGQDSTSSNVWIGDFFYRLRWSAFGRRAPSLYSEGELYTIQGTTNGVGLIGPIDPDTGRTGMQGGANIWGGAARLGVESAENAWSVPNQSNGRTGATYATWAAYLESGFSTGQEGAVTAIGSYSTLTQRPNNNAYMVGLLLYPLVLAVRTANQYTETFDAVWSGGGVWNSVYILPNIRVRPIPGLELIGQFLVAFADQLNLPLADNRDPAPASTFCGLGEECLLGWEADVALKMNWGPNDEMRWSNEFGIMGAGPALGPRLQSSIVWTLQSRIAYVF

Mean predicted aligned error: 9.4 Å

Radius of gyration: 23.26 Å; Cα contacts (8 Å, |Δi|>4): 1241; chains: 1; bounding box: 65×52×69 Å